Protein AF-A0A6H5I327-F1 (afdb_monomer_lite)

Sequence (518 aa):
MHLKSCVAQSTLKDEQKAKLREFKEGCIKESGVDAAVVDGIVKGGPITRGDKIDCFSACMLKKIGIMKPDGAIDVEAARGKVKTTNADPDKANKVIDACKDLVRRGNRRSCWSRRHLRQREPRETSGESARQRLLERSRNPQLPIICRRRELPTYAPPGMCTEPVSFPSIVTGHDSGPVEVARHPPPYHYCCSQCGGGQCRCMDGHLGFGRDVERELRGGKLINAELEVRHRQLRAAAEASLEASSKLVREKTRDLMRKIGCLKSKLEQLLLESRELENSRRQLQAAEQAVMAPQLIAQNCIRLRSSGRQGADLRNDEVDELLADEVHNCEDRLTTLGKCLDQIDYELLQTKTMQYDLEQFLQRLEWPIKVDKSDAAILRVGQAADLRGKFACLVSQADEMLKRSQDWRRKARRTMESASKSILTKWCATSKALEANVEEIRRAKAKIKCSVCKDADDAELIKRGEAQLESLRVTKTNLDAELVAKCNSLFVDEHKCMTMRKTYPISILWKCLHETIL

InterPro domains:
  IPR000435 Tektins [PTHR19960] (224-372)
  IPR006170 Pheromone/general odorant binding protein [PF01395] (11-101)
  IPR006170 Pheromone/general odorant binding protein [SM00708] (23-116)
  IPR036728 Pheromone/general odorant binding protein superfamily [G3DSA:1.10.238.20] (7-113)
  IPR036728 Pheromone/general odorant binding protein superfamily [SSF47565] (14-101)
  IPR048256 Tektin-like [PF03148] (232-372)

Foldseek 3Di:
DPPQPDQPDKPADVVVVVLLVVLLVVLCVQLVDDPVLVVCVNVPHDDDDDLSVVSSVQSSCVSLVQADPQGAGDLVSQLVVCVNIPDDSVVSNVVSVVCNPVSPDDPPPRRPVVVVVVPDDDDDDDDPPPVPPPPPDDDDDDDDDDDDDDDDDDDDDPDDDPPPPDDQPPPDPDDDDPVVCVVDDDPPPPPPPVDPDDDDPVVVVVVVVVVVVVVVVVVVVVVVVVVVVVVVVVVVVVVVVVVVLVVVLVVLLVVLVVLLVLLVVLLVLLVVLLVLLVLLLVLLVLLLVLLVLLLVLLVVLLVLQCPLFDDPSNDCDPLNVLSVVLNVLSVVLNVVSVVLNVVSVVLSVVSVVLSVVSVVLSCQSVCCVPPVVDSVSSCVQSVPPCNVVVSVVSSVVSVVSSVVSVVSSVVSLVSLVVSLVSNVVSLVVSLVVLVVVLVVLVVVLVVLVVVLVVLVVVVVPDPDDPPVVVVSVVVNVVSVVVNVSSVSSNCSSPVPSNVSSVPDPSCSSVCSSPVSPD

Organism: NCBI:txid86971

Secondary structure (DSSP, 8-state):
-TTTTSSSS----HHHHHHHHHHHHHHHHHH---HHHHHHHHTT------HHHHHHHHHHHHHTTSB-TTS-B-HHHHHHHHTTTTS-HHHHHHHHHHHTTTTSSS-SSSSSHHHHTTTS-------TTSSSSSSSS--PPPPPP-----PPPPP--TT----------SS------HHHHTTSPPP-----TT--SS--HHHHHHHHHHHHHHHHHHHHHHHHHHHHHHHHHHHHHHHHHHHHHHHHHHHHHHHHHHHHHHHHHHHHHHHHHHHHHHHHHHHHHHHHHHHHHHHHHHHHHHHHHHHH--GGGGS--HHHHHHHHHHHHHHHHHHHHHHHHHHHHHHHHHHHHHHHHHHHHHHHHHHIIIII--HHHHHHHHT-TTHHHHHHHHHHHHHHHHHHHHHHHHHHHHHHHHHHHHHHHHHHHHHHHHHHHHHHHHHHHHHHHHHHHHHHHGGGS-SS-HHHHHHHHHHHHHHHHHHHHHHHHHIIIIIIIIHHHHHS-THHHHHHHHGGG-

Structure (mmCIF, N/CA/C/O backbone):
data_AF-A0A6H5I327-F1
#
_entry.id   AF-A0A6H5I327-F1
#
loop_
_atom_site.group_PDB
_atom_site.id
_atom_site.type_symbol
_atom_site.label_atom_id
_atom_site.label_alt_id
_atom_site.label_comp_id
_atom_site.label_asym_id
_atom_site.label_entity_id
_atom_site.label_seq_id
_atom_site.pdbx_PDB_ins_code
_atom_site.Cartn_x
_atom_site.Cartn_y
_atom_site.Cartn_z
_atom_site.occupancy
_atom_site.B_iso_or_equiv
_atom_site.auth_seq_id
_atom_site.auth_comp_id
_atom_site.auth_asym_id
_atom_site.auth_atom_id
_atom_site.pdbx_PDB_model_num
ATOM 1 N N . MET A 1 1 ? -5.683 -3.408 -20.094 1.00 22.70 1 MET A N 1
ATOM 2 C CA . MET A 1 1 ? -6.046 -4.445 -19.101 1.00 22.70 1 MET A CA 1
ATOM 3 C C . MET A 1 1 ? -7.374 -4.176 -18.355 1.00 22.70 1 MET A C 1
ATOM 5 O O . MET A 1 1 ? -7.648 -4.873 -17.390 1.00 22.70 1 MET A O 1
ATOM 9 N N . HIS A 1 2 ? -8.270 -3.283 -18.814 1.00 23.27 2 HIS A N 1
ATOM 10 C CA . HIS A 1 2 ? -9.474 -2.883 -18.046 1.00 23.27 2 HIS A CA 1
ATOM 11 C C . HIS A 1 2 ? -10.809 -3.567 -18.418 1.00 23.27 2 HIS A C 1
ATOM 13 O O . HIS A 1 2 ? -11.862 -3.099 -18.014 1.00 23.27 2 HIS A O 1
ATOM 19 N N . LEU A 1 3 ? -10.803 -4.701 -19.128 1.00 22.59 3 LEU A N 1
ATOM 20 C CA . LEU A 1 3 ? -12.032 -5.460 -19.449 1.00 22.59 3 LEU A CA 1
ATOM 21 C C . LEU A 1 3 ? -12.258 -6.693 -18.549 1.00 22.59 3 LEU A C 1
ATOM 23 O O . LEU A 1 3 ? -13.122 -7.516 -18.832 1.00 22.59 3 LEU A O 1
ATOM 27 N N . LYS A 1 4 ? -11.499 -6.833 -17.453 1.00 25.05 4 LYS A N 1
ATOM 28 C CA . LYS A 1 4 ? -11.563 -8.011 -16.567 1.00 25.05 4 LYS A CA 1
ATOM 29 C C . LYS A 1 4 ? -12.731 -8.026 -15.565 1.00 25.05 4 LYS A C 1
ATOM 31 O O . LYS A 1 4 ? -12.876 -9.031 -14.885 1.00 25.05 4 LYS A O 1
ATOM 36 N N . SER A 1 5 ? -13.579 -6.992 -15.466 1.00 24.41 5 SER A N 1
ATOM 37 C CA . SER A 1 5 ? -14.608 -6.940 -14.402 1.00 24.41 5 SER A CA 1
ATOM 38 C C . SER A 1 5 ? -16.065 -7.179 -14.828 1.00 24.41 5 SER A C 1
ATOM 40 O O . SER A 1 5 ? -16.937 -7.099 -13.971 1.00 24.41 5 SER A O 1
ATOM 42 N N . CYS A 1 6 ? -16.374 -7.462 -16.101 1.00 25.23 6 CYS A N 1
ATOM 43 C CA . CYS A 1 6 ? -17.781 -7.565 -16.546 1.00 25.23 6 CYS A CA 1
ATOM 44 C C . CYS A 1 6 ? -18.256 -8.968 -16.967 1.00 25.23 6 CYS A C 1
ATOM 46 O O . CYS A 1 6 ? -19.448 -9.145 -17.200 1.00 25.23 6 CYS A O 1
ATOM 48 N N . VAL A 1 7 ? -17.383 -9.976 -17.070 1.00 26.91 7 VAL A N 1
ATOM 49 C CA . VAL A 1 7 ? -17.758 -11.252 -17.728 1.00 26.91 7 VAL A CA 1
ATOM 50 C C . VAL A 1 7 ? -18.197 -12.356 -16.754 1.00 26.91 7 VAL A C 1
ATOM 52 O O . VAL A 1 7 ? -18.760 -13.354 -17.186 1.00 26.91 7 VAL A O 1
ATOM 55 N N . ALA A 1 8 ? -18.046 -12.189 -15.438 1.00 27.61 8 ALA A N 1
ATOM 56 C CA . ALA A 1 8 ? -18.337 -13.288 -14.512 1.00 27.61 8 ALA A CA 1
ATOM 57 C C . ALA A 1 8 ? -19.813 -13.438 -14.076 1.00 27.61 8 ALA A C 1
ATOM 59 O O . ALA A 1 8 ? -20.136 -14.479 -13.516 1.00 27.61 8 ALA A O 1
ATOM 60 N N . GLN A 1 9 ? -20.723 -12.474 -14.308 1.00 31.34 9 GLN A N 1
ATOM 61 C CA . GLN A 1 9 ? -22.095 -12.553 -13.750 1.00 31.34 9 GLN A CA 1
ATOM 62 C C . GLN A 1 9 ? -23.217 -11.892 -14.590 1.00 31.34 9 GLN A C 1
ATOM 64 O O . GLN A 1 9 ? -24.169 -11.357 -14.030 1.00 31.34 9 GLN A O 1
ATOM 69 N N . SER A 1 10 ? -23.179 -11.928 -15.930 1.00 40.88 10 SER A N 1
ATOM 70 C CA . SER A 1 10 ? -24.360 -11.526 -16.729 1.00 40.88 10 SER A CA 1
ATOM 71 C C . SER A 1 10 ? -25.163 -12.746 -17.196 1.00 40.88 10 SER A C 1
ATOM 73 O O . SER A 1 10 ? -24.882 -13.368 -18.218 1.00 40.88 10 SER A O 1
ATOM 75 N N . THR A 1 11 ? -26.196 -13.114 -16.439 1.00 38.59 11 THR A N 1
ATOM 76 C CA . THR A 1 11 ? -27.190 -14.115 -16.856 1.00 38.59 11 THR A CA 1
ATOM 77 C C . THR A 1 11 ? -28.089 -13.532 -17.953 1.00 38.59 11 THR A C 1
ATOM 79 O O . THR A 1 11 ? -29.117 -12.923 -17.671 1.00 38.59 11 THR A O 1
ATOM 82 N N . LEU A 1 12 ? -27.679 -13.685 -19.216 1.00 56.41 12 LEU A N 1
ATOM 83 C CA . LEU A 1 12 ? -28.509 -13.414 -20.401 1.00 56.41 12 LEU A CA 1
ATOM 84 C C . LEU A 1 12 ? -29.669 -14.428 -20.489 1.00 56.41 12 LEU A C 1
ATOM 86 O O . LEU A 1 12 ? -29.460 -15.610 -20.199 1.00 56.41 12 LEU A O 1
ATOM 90 N N . LYS A 1 13 ? -30.861 -13.998 -20.934 1.00 62.34 13 LYS A N 1
ATOM 91 C CA . LYS A 1 13 ? -32.006 -14.896 -21.208 1.00 62.34 13 LYS A CA 1
ATOM 92 C C . LYS A 1 13 ? -31.677 -15.853 -22.365 1.00 62.34 13 LYS A C 1
ATOM 94 O O . LYS A 1 13 ? -30.958 -15.473 -23.292 1.00 62.34 13 LYS A O 1
ATOM 99 N N . ASP A 1 14 ? -32.202 -17.078 -22.351 1.00 64.38 14 ASP A N 1
ATOM 100 C CA . ASP A 1 14 ? -31.800 -18.124 -23.311 1.00 64.38 14 ASP A CA 1
ATOM 101 C C . ASP A 1 14 ? -32.142 -17.792 -24.776 1.00 64.38 14 ASP A C 1
ATOM 103 O O . ASP A 1 14 ? -31.346 -18.077 -25.673 1.00 64.38 14 ASP A O 1
ATOM 107 N N . GLU A 1 15 ? -33.222 -17.043 -25.021 1.00 69.06 15 GLU A N 1
ATOM 108 C CA . GLU A 1 15 ? -33.558 -16.499 -26.349 1.00 69.06 15 GLU A CA 1
ATOM 109 C C . GLU A 1 15 ? -32.507 -15.508 -26.883 1.00 69.06 15 GLU A C 1
ATOM 111 O O . GLU A 1 15 ? -32.224 -15.459 -28.082 1.00 69.06 15 GLU A O 1
ATOM 116 N N . GLN A 1 16 ? -31.879 -14.720 -26.001 1.00 64.44 16 GLN A N 1
ATOM 117 C CA . GLN A 1 16 ? -30.819 -13.782 -26.386 1.00 64.44 16 GLN A CA 1
ATOM 118 C C . GLN A 1 16 ? -29.508 -14.522 -26.680 1.00 64.44 16 GLN A C 1
ATOM 120 O O . GLN A 1 16 ? -28.759 -14.119 -27.572 1.00 64.44 16 GLN A O 1
ATOM 125 N N . LYS A 1 17 ? -29.247 -15.638 -25.984 1.00 66.06 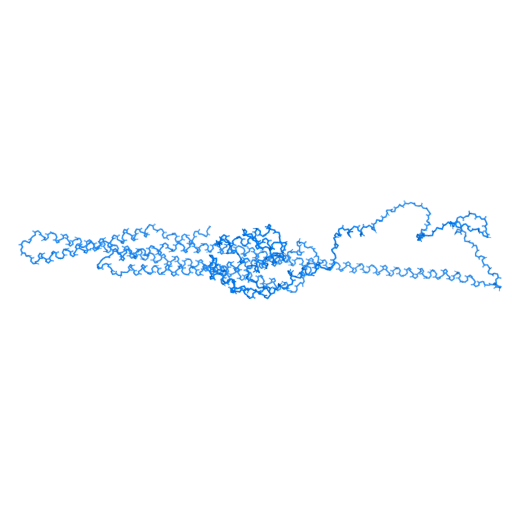17 LYS A N 1
ATOM 126 C CA . LYS A 1 17 ? -28.091 -16.502 -26.265 1.00 66.06 17 LYS A CA 1
ATOM 127 C C . LYS A 1 17 ? -28.207 -17.176 -27.632 1.00 66.06 17 LYS A C 1
ATOM 129 O O . LYS A 1 17 ? -27.187 -17.303 -28.302 1.00 66.06 17 LYS A O 1
ATOM 134 N N . ALA A 1 18 ? -29.407 -17.578 -28.058 1.00 73.69 18 ALA A N 1
ATOM 135 C CA . ALA A 1 18 ? -29.626 -18.167 -29.382 1.00 73.69 18 ALA A CA 1
ATOM 136 C C . ALA A 1 18 ? -29.300 -17.168 -30.510 1.00 73.69 18 ALA A C 1
ATOM 138 O O . ALA A 1 18 ? -28.460 -17.453 -31.362 1.00 73.69 18 ALA A O 1
ATOM 139 N N . LYS A 1 19 ? -29.835 -15.941 -30.434 1.00 72.50 19 LYS A N 1
ATOM 140 C CA . LYS A 1 19 ? -29.562 -14.872 -31.419 1.00 72.50 19 LYS A CA 1
ATOM 141 C C . LYS A 1 19 ? -28.083 -14.466 -31.470 1.00 72.50 19 LYS A C 1
ATOM 143 O O . LYS A 1 19 ? -27.537 -14.194 -32.536 1.00 72.50 19 LYS A O 1
ATOM 148 N N . LEU A 1 20 ? -27.396 -14.462 -30.325 1.00 71.94 20 LEU A N 1
ATOM 149 C CA . LEU A 1 20 ? -25.957 -14.180 -30.272 1.00 71.94 20 LEU A CA 1
ATOM 150 C C . LEU A 1 20 ? -25.102 -15.288 -30.907 1.00 71.94 20 LEU A C 1
ATOM 152 O O . LEU A 1 20 ? -24.039 -14.975 -31.445 1.00 71.94 20 LEU A O 1
ATOM 156 N N . ARG A 1 21 ? -25.545 -16.556 -30.885 1.00 75.38 21 ARG A N 1
ATOM 157 C CA . ARG A 1 21 ? -24.857 -17.659 -31.585 1.00 75.38 21 ARG A CA 1
ATOM 158 C C . ARG A 1 21 ? -24.968 -17.508 -33.102 1.00 75.38 21 ARG A C 1
ATOM 160 O O . ARG A 1 21 ? -23.946 -17.587 -33.776 1.00 75.38 21 ARG A O 1
ATOM 167 N N . GLU A 1 22 ? -26.148 -17.169 -33.619 1.00 81.12 22 GLU A N 1
ATOM 168 C CA . GLU A 1 22 ? -26.346 -16.903 -35.053 1.00 81.12 22 GLU A CA 1
ATOM 169 C C . GLU A 1 22 ? -25.485 -15.728 -35.545 1.00 81.12 22 GLU A C 1
ATOM 171 O O . GLU A 1 22 ? -24.791 -15.821 -36.563 1.00 81.12 22 GLU A O 1
ATOM 176 N N . PHE A 1 23 ? -25.455 -14.621 -34.791 1.00 79.56 23 PHE A N 1
ATOM 177 C CA . PHE A 1 23 ? -24.607 -13.475 -35.131 1.00 79.56 23 PHE A CA 1
ATOM 178 C C . PHE A 1 23 ? -23.118 -13.812 -35.074 1.00 79.56 23 PHE A C 1
ATOM 180 O O . PHE A 1 23 ? -22.367 -13.388 -35.958 1.00 79.56 23 PHE A O 1
ATOM 187 N N . LYS A 1 24 ? -22.699 -14.612 -34.088 1.00 77.56 24 LYS A N 1
ATOM 188 C CA . LYS A 1 24 ? -21.321 -15.090 -33.954 1.00 77.56 24 LYS A CA 1
ATOM 189 C C . LYS A 1 24 ? -20.902 -15.922 -35.164 1.00 77.56 24 LYS A C 1
ATOM 191 O O . LYS A 1 24 ? -19.861 -15.634 -35.748 1.00 77.56 24 LYS A O 1
ATOM 196 N N . GLU A 1 25 ? -21.703 -16.900 -35.578 1.00 80.62 25 GLU A N 1
ATOM 197 C CA . GLU A 1 25 ? -21.394 -17.744 -36.740 1.00 80.62 25 GLU A CA 1
ATOM 198 C C . GLU A 1 25 ? -21.324 -16.933 -38.039 1.00 80.62 25 GLU A C 1
ATOM 200 O O . GLU A 1 25 ? -20.396 -17.104 -38.834 1.00 80.62 25 GLU A O 1
ATOM 205 N N . GLY A 1 26 ? -22.247 -15.985 -38.229 1.00 80.25 26 GLY A N 1
ATOM 206 C CA . GLY A 1 26 ? -22.204 -15.065 -39.365 1.00 80.25 26 GLY A CA 1
ATOM 207 C C . GLY A 1 26 ? -20.948 -14.186 -39.365 1.00 80.25 26 GLY A C 1
ATOM 208 O O . GLY A 1 26 ? -20.304 -14.023 -40.398 1.00 80.25 26 GLY A O 1
ATOM 209 N N . CYS A 1 27 ? -20.555 -13.651 -38.207 1.00 80.62 27 CYS A N 1
ATOM 210 C CA . CYS A 1 27 ? -19.370 -12.799 -38.101 1.00 80.62 27 CYS A CA 1
ATOM 211 C C . CYS A 1 27 ? -18.050 -13.575 -38.203 1.00 80.62 27 CYS A C 1
ATOM 213 O O . CYS A 1 27 ? -17.071 -13.020 -38.702 1.00 80.62 27 CYS A O 1
ATOM 215 N N . ILE A 1 28 ? -17.997 -14.850 -37.801 1.00 79.31 28 ILE A N 1
ATOM 216 C CA . ILE A 1 28 ? -16.831 -15.719 -38.041 1.00 79.31 28 ILE A CA 1
ATOM 217 C C . ILE A 1 28 ? -16.639 -15.921 -39.549 1.00 79.31 28 ILE A C 1
ATOM 219 O O . ILE A 1 28 ? -15.529 -15.743 -40.054 1.00 79.31 28 ILE A O 1
ATOM 223 N N . LYS A 1 29 ? -17.728 -16.187 -40.285 1.00 80.06 29 LYS A N 1
ATOM 224 C CA . LYS A 1 29 ? -17.697 -16.320 -41.751 1.00 80.06 29 LYS A CA 1
ATOM 225 C C . LYS A 1 29 ? -17.266 -15.024 -42.452 1.00 80.06 29 LYS A C 1
ATOM 227 O O . LYS A 1 29 ? -16.522 -15.082 -43.425 1.00 80.06 29 LYS A O 1
ATOM 232 N N . GLU A 1 30 ? -17.697 -13.863 -41.958 1.00 75.31 30 GLU A N 1
ATOM 233 C CA . GLU A 1 30 ? -17.370 -12.555 -42.552 1.00 75.31 30 GLU A CA 1
ATOM 234 C C . GLU A 1 30 ? -15.944 -12.068 -42.239 1.00 75.31 30 GLU A C 1
ATOM 236 O O . GLU A 1 30 ? -15.298 -11.461 -43.093 1.00 75.31 30 GLU A O 1
ATOM 241 N N . SER A 1 31 ? -15.439 -12.324 -41.030 1.00 75.75 31 SER A N 1
ATOM 242 C CA . SER A 1 31 ? -14.132 -11.823 -40.570 1.00 75.75 31 SER A CA 1
ATOM 243 C C . SER A 1 31 ? -12.967 -12.785 -40.826 1.00 75.75 31 SER A C 1
ATOM 245 O O . SER A 1 31 ? -11.811 -12.354 -40.841 1.00 75.75 31 SER A O 1
ATOM 247 N N . GLY A 1 32 ? -13.239 -14.081 -41.022 1.00 75.06 32 GLY A N 1
ATOM 248 C CA . GLY A 1 32 ? -12.204 -15.101 -41.218 1.00 75.06 32 GLY A CA 1
ATOM 249 C C . GLY A 1 32 ? -11.308 -15.311 -39.990 1.00 75.06 32 GLY A C 1
ATOM 250 O O . GLY A 1 32 ? -10.131 -15.659 -40.140 1.00 75.06 32 GLY A O 1
ATOM 251 N N . VAL A 1 33 ? -11.831 -15.033 -38.790 1.00 77.25 33 VAL A N 1
ATOM 252 C CA . VAL A 1 33 ? -11.182 -15.335 -37.504 1.00 77.25 33 VAL A CA 1
ATOM 253 C C . VAL A 1 33 ? -11.338 -16.820 -37.192 1.00 77.25 33 VAL A C 1
ATOM 255 O O . VAL A 1 33 ? -12.388 -17.403 -37.445 1.00 77.25 33 VAL A O 1
ATOM 258 N N . ASP A 1 34 ? -10.298 -17.418 -36.616 1.00 76.62 34 ASP A N 1
ATOM 259 C CA . ASP A 1 34 ? -10.348 -18.789 -36.115 1.00 76.62 34 ASP A CA 1
ATOM 260 C C . ASP A 1 34 ? -11.362 -18.910 -34.960 1.00 76.62 34 ASP A C 1
ATOM 262 O O . ASP A 1 34 ? -11.290 -18.178 -33.966 1.00 76.62 34 ASP A O 1
ATOM 266 N N . ALA A 1 35 ? -12.306 -19.845 -35.091 1.00 75.62 35 ALA A N 1
ATOM 267 C CA . ALA A 1 35 ? -13.350 -20.096 -34.105 1.00 75.62 35 ALA A CA 1
ATOM 268 C C . ALA A 1 35 ? -12.774 -20.432 -32.716 1.00 75.62 35 ALA A C 1
ATOM 270 O O . ALA A 1 35 ? -13.335 -19.994 -31.710 1.00 75.62 35 ALA A O 1
ATOM 271 N N . ALA A 1 36 ? -11.615 -21.101 -32.653 1.00 75.44 36 ALA A N 1
ATOM 272 C CA . ALA A 1 36 ? -10.958 -21.453 -31.394 1.00 75.44 36 ALA A CA 1
ATOM 273 C C . ALA A 1 36 ? -10.509 -20.214 -30.597 1.00 75.44 36 ALA A C 1
ATOM 275 O O . ALA A 1 36 ? -10.597 -20.185 -29.367 1.00 75.44 36 ALA A O 1
ATOM 276 N N . VAL A 1 37 ? -10.086 -19.152 -31.292 1.00 74.19 37 VAL A N 1
ATOM 277 C CA . VAL A 1 37 ? -9.670 -17.889 -30.664 1.00 74.19 37 VAL A CA 1
ATOM 278 C C . VAL A 1 37 ? -10.881 -17.135 -30.116 1.00 74.19 37 VAL A C 1
ATOM 280 O O . VAL A 1 37 ? -10.831 -16.599 -29.008 1.00 74.19 37 VAL A O 1
ATOM 283 N N . VAL A 1 38 ? -11.998 -17.139 -30.848 1.00 71.81 38 VAL A N 1
ATOM 284 C CA . VAL A 1 38 ? -13.253 -16.520 -30.390 1.00 71.81 38 VAL A CA 1
ATOM 285 C C . VAL A 1 38 ? -13.814 -17.262 -29.173 1.00 71.81 38 VAL A C 1
ATOM 287 O O . VAL A 1 38 ? -14.244 -16.622 -28.214 1.00 71.81 38 VAL A O 1
ATOM 290 N N . ASP A 1 39 ? -13.771 -18.594 -29.168 1.00 74.81 39 ASP A N 1
ATOM 291 C CA . ASP A 1 39 ? -14.212 -19.411 -28.031 1.00 74.81 39 ASP A CA 1
ATOM 292 C C . ASP A 1 39 ? -13.348 -19.205 -26.787 1.00 74.81 39 ASP A C 1
ATOM 294 O O . ASP A 1 39 ? -13.878 -19.128 -25.676 1.00 74.81 39 ASP A O 1
ATOM 298 N N . GLY A 1 40 ? -12.034 -19.041 -26.970 1.00 73.88 40 GLY A N 1
ATOM 299 C CA . GLY A 1 40 ? -11.118 -18.660 -25.898 1.00 73.88 40 GLY A CA 1
ATOM 300 C C . GLY A 1 40 ? -11.489 -17.317 -25.265 1.00 73.88 40 GLY A C 1
ATOM 301 O O . GLY A 1 40 ? -11.503 -17.202 -24.042 1.00 73.88 40 GLY A O 1
ATOM 302 N N . ILE A 1 41 ? -11.871 -16.321 -26.072 1.00 70.19 41 ILE A N 1
ATOM 303 C CA . ILE A 1 41 ? -12.289 -14.994 -25.586 1.00 70.19 41 ILE A CA 1
ATOM 304 C C . ILE A 1 41 ? -13.631 -15.068 -24.842 1.00 70.19 41 ILE A C 1
ATOM 306 O O . ILE A 1 41 ? -13.769 -14.478 -23.771 1.00 70.19 41 ILE A O 1
ATOM 310 N N . VAL A 1 42 ? -14.607 -15.824 -25.359 1.00 68.25 42 VAL A N 1
ATOM 311 C CA . VAL A 1 42 ? -15.920 -16.005 -24.706 1.00 68.25 42 VAL A CA 1
ATOM 312 C C . VAL A 1 42 ? -15.781 -16.679 -23.336 1.00 68.25 42 VAL A C 1
ATOM 314 O O . VAL A 1 42 ? -16.521 -16.346 -22.415 1.00 68.25 42 VAL A O 1
ATOM 317 N N . LYS A 1 43 ? -14.803 -17.578 -23.175 1.00 70.12 43 LYS A N 1
ATOM 318 C CA . LYS A 1 43 ? -14.487 -18.251 -21.903 1.00 70.12 43 LYS A CA 1
ATOM 319 C C . LYS A 1 43 ? -13.599 -17.422 -20.958 1.00 70.12 43 LYS A C 1
ATOM 321 O O . LYS A 1 43 ? -13.193 -17.929 -19.917 1.00 70.12 43 LYS A O 1
ATOM 326 N N . GLY A 1 44 ? -13.306 -16.160 -21.288 1.00 56.41 44 GLY A N 1
ATOM 327 C CA . GLY A 1 44 ? -12.530 -15.251 -20.433 1.00 56.41 44 GLY A CA 1
ATOM 328 C C . GLY A 1 44 ? -11.013 -15.272 -20.659 1.00 56.41 44 GLY A C 1
ATOM 329 O O . GLY A 1 44 ? -10.258 -14.816 -19.800 1.00 56.41 44 GLY A O 1
ATOM 330 N N . GLY A 1 45 ? -10.552 -15.789 -21.799 1.00 63.59 45 GLY A N 1
ATOM 331 C CA . GLY A 1 45 ? -9.145 -15.790 -22.199 1.00 63.59 45 GLY A CA 1
ATOM 332 C C . GLY A 1 45 ? -8.590 -14.404 -22.578 1.00 63.59 45 GLY A C 1
ATOM 333 O O . GLY A 1 45 ? -9.335 -13.430 -22.723 1.00 63.59 45 GLY A O 1
ATOM 334 N N . PRO A 1 46 ? -7.259 -14.282 -22.738 1.00 57.66 46 PRO A N 1
ATOM 335 C CA . PRO A 1 46 ? -6.604 -13.021 -23.081 1.00 57.66 46 PRO A CA 1
ATOM 336 C C . PRO A 1 46 ? -6.982 -12.543 -24.494 1.00 57.66 46 PRO A C 1
ATOM 338 O O . PRO A 1 46 ? -6.861 -13.283 -25.466 1.00 57.66 46 PRO A O 1
ATOM 341 N N . ILE A 1 47 ? -7.398 -11.277 -24.616 1.00 62.78 47 ILE A N 1
ATOM 342 C CA . ILE A 1 47 ? -7.698 -10.642 -25.909 1.00 62.78 47 ILE A CA 1
ATOM 343 C C . ILE A 1 47 ? -6.388 -10.157 -26.537 1.00 62.78 47 ILE A C 1
ATOM 345 O O . ILE A 1 47 ? -5.830 -9.138 -26.121 1.00 62.78 47 ILE A O 1
ATOM 349 N N . THR A 1 48 ? -5.907 -10.864 -27.554 1.00 64.56 48 THR A N 1
ATOM 350 C CA . THR A 1 48 ? -4.839 -10.389 -28.439 1.00 64.56 48 THR A CA 1
ATOM 351 C C . THR A 1 48 ? -5.445 -9.500 -29.525 1.00 64.56 48 THR A C 1
ATOM 353 O O . THR A 1 48 ? -6.367 -9.899 -30.233 1.00 64.56 48 THR A O 1
ATOM 356 N N . ARG A 1 49 ? -4.971 -8.253 -29.643 1.00 56.50 49 ARG A N 1
ATOM 357 C CA . ARG A 1 49 ? -5.438 -7.336 -30.694 1.00 56.50 49 ARG A CA 1
ATOM 358 C C . ARG A 1 49 ? -4.824 -7.733 -32.032 1.00 56.50 49 ARG A C 1
ATOM 360 O O . ARG A 1 49 ? -3.611 -7.897 -32.125 1.00 56.50 49 ARG A O 1
ATOM 367 N N . GLY A 1 50 ? -5.659 -7.861 -33.052 1.00 68.88 50 GLY A N 1
ATOM 368 C CA . GLY A 1 50 ? -5.238 -8.158 -34.413 1.00 68.88 50 GLY A CA 1
ATOM 369 C C . GLY A 1 50 ? -6.363 -7.863 -35.395 1.00 68.88 50 GLY A C 1
ATOM 370 O O . GLY A 1 50 ? -7.536 -8.016 -35.053 1.00 68.88 50 GLY A O 1
ATOM 371 N N . ASP A 1 51 ? -6.003 -7.495 -36.625 1.00 72.06 51 ASP A N 1
ATOM 372 C CA . ASP A 1 51 ? -6.927 -6.969 -37.642 1.00 72.06 51 ASP A CA 1
ATOM 373 C C . ASP A 1 51 ? -8.191 -7.822 -37.840 1.00 72.06 51 ASP A C 1
ATOM 375 O O . ASP A 1 51 ? -9.285 -7.301 -38.054 1.00 72.06 51 ASP A O 1
ATOM 379 N N . LYS A 1 52 ? -8.062 -9.151 -37.741 1.00 75.00 52 LYS A N 1
ATOM 380 C CA . LYS A 1 52 ? -9.186 -10.081 -37.906 1.00 75.00 52 LYS A CA 1
ATOM 381 C C . LYS A 1 52 ? -10.160 -10.035 -36.718 1.00 75.00 52 LYS A C 1
ATOM 383 O O . LYS A 1 52 ? -11.370 -10.024 -36.925 1.00 75.00 52 LYS A O 1
ATOM 388 N N . ILE A 1 53 ? -9.652 -9.965 -35.485 1.00 76.75 53 ILE A N 1
ATOM 389 C CA . ILE A 1 53 ? -10.467 -9.879 -34.257 1.00 76.75 53 ILE A CA 1
ATOM 390 C C . ILE A 1 53 ? -11.141 -8.503 -34.159 1.00 76.75 53 ILE A C 1
ATOM 392 O O . ILE A 1 53 ? -12.300 -8.400 -33.749 1.00 76.75 53 ILE A O 1
ATOM 396 N N . ASP A 1 54 ? -10.466 -7.450 -34.619 1.00 73.62 54 ASP A N 1
ATOM 397 C CA . ASP A 1 54 ? -11.037 -6.103 -34.699 1.00 73.62 54 ASP A CA 1
ATOM 398 C C . ASP A 1 54 ? -12.170 -6.042 -35.744 1.00 73.62 54 ASP A C 1
ATOM 400 O O . ASP A 1 54 ? -13.233 -5.472 -35.492 1.00 73.62 54 ASP A O 1
ATOM 404 N N . CYS A 1 55 ? -12.014 -6.731 -36.878 1.00 77.19 55 CYS A N 1
ATOM 405 C CA . CYS A 1 55 ? -13.088 -6.944 -37.852 1.00 77.19 55 CYS A CA 1
ATOM 406 C C . CYS A 1 55 ? -14.266 -7.765 -37.285 1.00 77.19 55 CYS A C 1
ATOM 408 O O . CYS A 1 55 ? -15.427 -7.433 -37.538 1.00 77.19 55 CYS A O 1
ATOM 410 N N . PHE A 1 56 ? -13.996 -8.811 -36.497 1.00 81.12 56 PHE A N 1
ATOM 411 C CA . PHE A 1 56 ? -15.032 -9.624 -35.849 1.00 81.12 56 PHE A CA 1
ATOM 412 C C . PHE A 1 56 ? -15.839 -8.823 -34.817 1.00 81.12 56 PHE A C 1
ATOM 414 O O . PHE A 1 56 ? -17.071 -8.853 -34.831 1.00 81.12 56 PHE A O 1
ATOM 421 N N . SER A 1 57 ? -15.162 -8.057 -33.958 1.00 73.81 57 SER A N 1
ATOM 422 C CA . SER A 1 57 ? -15.817 -7.205 -32.957 1.00 73.81 57 SER A CA 1
ATOM 423 C C . SER A 1 57 ? -16.645 -6.089 -33.603 1.00 73.81 57 SER A C 1
ATOM 425 O O . SER A 1 57 ? -17.777 -5.848 -33.182 1.00 73.81 57 SER A O 1
ATOM 427 N N . ALA A 1 58 ? -16.159 -5.486 -34.693 1.00 74.56 58 ALA A N 1
ATOM 428 C CA . ALA A 1 58 ? -16.925 -4.526 -35.483 1.00 74.56 58 ALA A CA 1
ATOM 429 C C . ALA A 1 58 ? -18.189 -5.143 -36.114 1.00 74.56 58 ALA A C 1
ATOM 431 O O . ALA A 1 58 ? -19.251 -4.519 -36.090 1.00 74.56 58 ALA A O 1
ATOM 432 N N . CYS A 1 59 ? -18.100 -6.366 -36.652 1.00 80.44 59 CYS A N 1
ATOM 433 C CA . CYS A 1 59 ? -19.253 -7.094 -37.194 1.00 80.44 59 CYS A CA 1
ATOM 434 C C . CYS A 1 59 ? -20.308 -7.372 -36.113 1.00 80.44 59 CYS A C 1
ATOM 436 O O . CYS A 1 59 ? -21.491 -7.080 -36.306 1.00 80.44 59 CYS A O 1
ATOM 438 N N . MET A 1 60 ? -19.877 -7.861 -34.947 1.00 78.12 60 MET A N 1
ATOM 439 C CA . MET A 1 60 ? -20.774 -8.159 -33.829 1.00 78.12 60 MET A CA 1
ATOM 440 C C . MET A 1 60 ? -21.476 -6.901 -33.313 1.00 78.12 60 MET A C 1
ATOM 442 O O . MET A 1 60 ? -22.691 -6.907 -33.141 1.00 78.12 60 MET A O 1
ATOM 446 N N . LEU A 1 61 ? -20.754 -5.792 -33.135 1.00 74.69 61 LEU A N 1
ATOM 447 C CA . LEU A 1 61 ? -21.341 -4.537 -32.650 1.00 74.69 61 LEU A CA 1
ATOM 448 C C . LEU A 1 61 ? -22.341 -3.918 -33.639 1.00 74.69 61 LEU A C 1
ATOM 450 O O . LEU A 1 61 ? -23.313 -3.297 -33.203 1.00 74.69 61 LEU A O 1
ATOM 454 N N . LYS A 1 62 ? -22.150 -4.127 -34.950 1.00 77.75 62 LYS A N 1
ATOM 455 C CA . LYS A 1 62 ? -23.112 -3.722 -35.989 1.00 77.75 62 LYS A CA 1
ATOM 456 C C . LYS A 1 62 ? -24.372 -4.585 -35.974 1.00 77.75 62 LYS A C 1
ATOM 458 O O . LYS A 1 62 ? -25.467 -4.037 -35.963 1.00 77.75 62 LYS A O 1
ATOM 463 N N . LYS A 1 63 ? -24.243 -5.916 -35.905 1.00 77.81 63 LYS A N 1
ATOM 464 C CA . LYS A 1 63 ? -25.404 -6.830 -35.837 1.00 77.81 63 LYS A CA 1
ATOM 465 C C . LYS A 1 63 ? -26.189 -6.687 -34.535 1.00 77.81 63 LYS A C 1
ATOM 467 O O . LYS A 1 63 ? -27.409 -6.805 -34.529 1.00 77.81 63 LYS A O 1
ATOM 472 N N . ILE A 1 64 ? -25.499 -6.362 -33.443 1.00 73.56 64 ILE A N 1
ATOM 473 C CA . ILE A 1 64 ? -26.131 -6.036 -32.164 1.00 73.56 64 ILE A CA 1
ATOM 474 C C . ILE A 1 64 ? -26.723 -4.616 -32.198 1.00 73.56 64 ILE A C 1
ATOM 476 O O . ILE A 1 64 ? -27.526 -4.304 -31.335 1.00 73.56 64 ILE A O 1
ATOM 480 N N . GLY A 1 65 ? -26.419 -3.757 -33.176 1.00 71.31 65 GLY A N 1
ATOM 481 C CA . GLY A 1 65 ? -27.003 -2.412 -33.294 1.00 71.31 65 GLY A CA 1
ATOM 482 C C . GLY A 1 65 ? -26.455 -1.390 -32.292 1.00 71.31 65 GLY A C 1
ATOM 483 O O . GLY A 1 65 ? -27.115 -0.401 -32.008 1.00 71.31 65 GLY A O 1
ATOM 484 N N . ILE A 1 66 ? -25.271 -1.645 -31.723 1.00 72.12 66 ILE A N 1
ATOM 485 C CA . ILE A 1 66 ? -24.543 -0.701 -30.851 1.00 72.12 66 ILE A CA 1
ATOM 486 C C . ILE A 1 66 ? -23.654 0.228 -31.686 1.00 72.12 66 ILE A C 1
ATOM 488 O O . ILE A 1 66 ? -23.290 1.311 -31.243 1.00 72.12 66 ILE A O 1
ATOM 492 N N . MET A 1 67 ? -23.291 -0.184 -32.901 1.00 70.06 67 MET A N 1
ATOM 493 C CA . MET A 1 67 ? -22.458 0.603 -33.804 1.00 70.06 67 MET A CA 1
ATOM 494 C C . MET A 1 67 ? -23.183 0.854 -35.123 1.00 70.06 67 MET A C 1
ATOM 496 O O . MET A 1 67 ? -23.692 -0.078 -35.748 1.00 70.06 67 MET A O 1
ATOM 500 N N . LYS A 1 68 ? -23.192 2.114 -35.560 1.00 72.69 68 LYS A N 1
ATOM 501 C CA . LYS A 1 68 ? -23.757 2.545 -36.843 1.00 72.69 68 LYS A CA 1
ATOM 502 C C . LYS A 1 68 ? -22.841 2.129 -38.018 1.00 72.69 68 LYS A C 1
ATOM 504 O O . LYS A 1 68 ? -21.664 1.803 -37.799 1.00 72.69 68 LYS A O 1
ATOM 509 N N . PRO A 1 69 ? -23.326 2.072 -39.277 1.00 65.31 69 PRO A N 1
ATOM 510 C CA . PRO A 1 69 ? -22.521 1.634 -40.430 1.00 65.31 69 PRO A CA 1
ATOM 511 C C . PRO A 1 69 ? -21.228 2.445 -40.645 1.00 65.31 69 PRO A C 1
ATOM 513 O O . PRO A 1 69 ? -20.220 1.875 -41.070 1.00 65.31 69 PRO A O 1
ATOM 516 N N . ASP A 1 70 ? -21.250 3.719 -40.266 1.00 57.47 70 ASP A N 1
ATOM 517 C CA . ASP A 1 70 ? -20.193 4.738 -40.251 1.00 57.47 70 ASP A CA 1
ATOM 518 C C . ASP A 1 70 ? -19.152 4.570 -39.122 1.00 57.47 70 ASP A C 1
ATOM 520 O O . ASP A 1 70 ? -18.139 5.275 -39.102 1.00 57.47 70 ASP A O 1
ATOM 524 N N . GLY A 1 71 ? -19.339 3.591 -38.229 1.00 62.03 71 GLY A N 1
ATOM 525 C CA . GLY A 1 71 ? -18.376 3.231 -37.181 1.00 62.03 71 GLY A CA 1
ATOM 526 C C . GLY A 1 71 ? -18.483 4.061 -35.899 1.00 62.03 71 GLY A C 1
ATOM 527 O O . GLY A 1 71 ? -17.643 3.910 -35.015 1.00 62.03 71 GLY A O 1
ATOM 528 N N . ALA A 1 72 ? -19.502 4.916 -35.786 1.00 70.56 72 ALA A N 1
ATOM 529 C CA . ALA A 1 72 ? -19.844 5.610 -34.549 1.00 70.56 72 ALA A CA 1
ATOM 530 C C . ALA A 1 72 ? -20.643 4.692 -33.607 1.00 70.56 72 ALA A C 1
ATOM 532 O O . ALA A 1 72 ? -21.488 3.910 -34.053 1.00 70.56 72 ALA A O 1
ATOM 533 N N . ILE A 1 73 ? -20.377 4.794 -32.302 1.00 70.12 73 ILE A N 1
ATOM 534 C CA . ILE A 1 73 ? -21.113 4.066 -31.262 1.00 70.12 73 ILE A CA 1
ATOM 535 C C . ILE A 1 73 ? -22.423 4.807 -30.982 1.00 70.12 73 ILE A C 1
ATOM 537 O O . ILE A 1 73 ? -22.418 6.002 -30.693 1.00 70.12 73 ILE A O 1
ATOM 541 N N . ASP A 1 74 ? -23.540 4.094 -31.062 1.00 72.00 74 ASP A N 1
ATOM 542 C CA . ASP A 1 74 ? -24.857 4.593 -30.688 1.00 72.00 74 ASP A CA 1
ATOM 543 C C . ASP A 1 74 ? -25.049 4.441 -29.171 1.00 72.00 74 ASP A C 1
ATOM 545 O O . ASP A 1 74 ? -25.299 3.352 -28.644 1.00 72.00 74 ASP A O 1
ATOM 549 N N . VAL A 1 75 ? -24.845 5.551 -28.458 1.00 72.44 75 VAL A N 1
ATOM 550 C CA . VAL A 1 75 ? -24.857 5.615 -26.989 1.00 72.44 75 VAL A CA 1
ATOM 551 C C . VAL A 1 75 ? -26.243 5.288 -26.422 1.00 72.44 75 VAL A C 1
ATOM 553 O O . VAL A 1 75 ? -26.333 4.616 -25.394 1.00 72.44 75 VAL A O 1
ATOM 556 N N . GLU A 1 76 ? -27.315 5.687 -27.106 1.00 74.19 76 GLU A N 1
ATOM 557 C CA . GLU A 1 76 ? -28.696 5.408 -26.696 1.00 74.19 76 GLU A CA 1
ATOM 558 C C . GLU A 1 76 ? -29.016 3.914 -26.844 1.00 74.19 76 GLU A C 1
ATOM 560 O O . GLU A 1 76 ? -29.512 3.275 -25.911 1.00 74.19 76 GLU A O 1
ATOM 565 N N . ALA A 1 77 ? -28.628 3.308 -27.972 1.00 72.50 77 ALA A N 1
ATOM 566 C CA . ALA A 1 77 ? -28.801 1.873 -28.191 1.00 72.50 77 ALA A CA 1
ATOM 567 C C . ALA A 1 77 ? -27.956 1.020 -27.223 1.00 72.50 77 ALA A C 1
ATOM 569 O O . ALA A 1 77 ? -28.400 -0.048 -26.785 1.00 72.50 77 ALA A O 1
ATOM 570 N N . ALA A 1 78 ? -26.758 1.487 -26.851 1.00 65.81 78 ALA A N 1
ATOM 571 C CA . ALA A 1 78 ? -25.907 0.834 -25.857 1.00 65.81 78 ALA A CA 1
ATOM 572 C C . ALA A 1 78 ? -26.542 0.860 -24.456 1.00 65.81 78 ALA A C 1
ATOM 574 O O . ALA A 1 78 ? -26.650 -0.185 -23.811 1.00 65.81 78 ALA A O 1
ATOM 575 N N . ARG A 1 79 ? -27.036 2.023 -24.008 1.00 73.81 79 ARG A N 1
ATOM 576 C CA . ARG A 1 79 ? -27.705 2.178 -22.703 1.00 73.81 79 ARG A CA 1
ATOM 577 C C . ARG A 1 79 ? -29.024 1.408 -22.635 1.00 73.81 79 ARG A C 1
ATOM 579 O O . ARG A 1 79 ? -29.320 0.793 -21.611 1.00 73.81 79 ARG A O 1
ATOM 586 N N . GLY A 1 80 ? -29.786 1.365 -23.730 1.00 73.12 80 GLY A N 1
ATOM 587 C CA . GLY A 1 80 ? -31.005 0.559 -23.830 1.00 73.12 80 GLY A CA 1
ATOM 588 C C . GLY A 1 80 ? -30.750 -0.941 -23.643 1.00 73.12 80 GLY A C 1
ATOM 589 O O . GLY A 1 80 ? -31.524 -1.622 -22.974 1.00 73.12 80 GLY A O 1
ATOM 590 N N . LYS A 1 81 ? -29.628 -1.460 -24.159 1.00 69.44 81 LYS A N 1
ATOM 591 C CA . LYS A 1 81 ? -29.258 -2.881 -24.029 1.00 69.44 81 LYS A CA 1
ATOM 592 C C . LYS A 1 81 ? -28.724 -3.239 -22.645 1.00 69.44 81 LYS A C 1
ATOM 594 O O . LYS A 1 81 ? -29.007 -4.338 -22.176 1.00 69.44 81 LYS A O 1
ATOM 599 N N . VAL A 1 82 ? -28.051 -2.313 -21.959 1.00 65.62 82 VAL A N 1
ATOM 600 C CA . VAL A 1 82 ? -27.607 -2.498 -20.564 1.00 65.62 82 VAL A CA 1
ATOM 601 C C . VAL A 1 82 ? -28.795 -2.744 -19.630 1.00 65.62 82 VAL A C 1
ATOM 603 O O . VAL A 1 82 ? -28.724 -3.628 -18.782 1.00 65.62 82 VAL A O 1
ATOM 606 N N . LYS A 1 83 ? -29.925 -2.056 -19.845 1.00 64.06 83 LYS A N 1
ATOM 607 C CA . LYS A 1 83 ? -31.164 -2.263 -19.068 1.00 64.06 83 LYS A CA 1
ATOM 608 C C . LYS A 1 83 ? -31.767 -3.665 -19.232 1.00 64.06 83 LYS A C 1
ATOM 610 O O . LYS A 1 83 ? -32.533 -4.100 -18.382 1.00 64.06 83 LYS A O 1
ATOM 615 N N . THR A 1 84 ? -31.435 -4.376 -20.314 1.00 62.66 84 THR A N 1
ATOM 616 C CA . THR A 1 84 ? -31.911 -5.753 -20.558 1.00 62.66 84 THR A CA 1
ATOM 617 C C . THR A 1 84 ? -31.017 -6.829 -19.937 1.00 62.66 84 THR A C 1
ATOM 619 O O . THR A 1 84 ? -31.328 -8.015 -20.031 1.00 62.66 84 THR A O 1
ATOM 622 N N . THR A 1 85 ? -29.917 -6.426 -19.300 1.00 58.25 85 THR A N 1
ATOM 623 C CA . THR A 1 85 ? -28.954 -7.300 -18.619 1.00 58.25 85 THR A CA 1
ATOM 624 C C . THR A 1 85 ? -28.938 -7.020 -17.117 1.00 58.25 85 THR A C 1
ATOM 626 O O . THR A 1 85 ? -29.099 -5.876 -16.716 1.00 58.25 85 THR A O 1
ATOM 629 N N . ASN A 1 86 ? -28.647 -8.028 -16.284 1.00 54.47 86 ASN A N 1
ATOM 630 C CA . ASN A 1 86 ? -28.441 -7.877 -14.826 1.00 54.47 86 ASN A CA 1
ATOM 631 C C . ASN A 1 86 ? -27.131 -7.133 -14.462 1.00 54.47 86 ASN A C 1
ATOM 633 O O . ASN A 1 86 ? -26.533 -7.378 -13.417 1.00 54.47 86 ASN A O 1
ATOM 637 N N . ALA A 1 87 ? -26.634 -6.270 -15.348 1.00 57.16 87 ALA A N 1
ATOM 638 C CA . ALA A 1 87 ? -25.434 -5.481 -15.120 1.00 57.16 87 ALA A CA 1
ATOM 639 C C . ALA A 1 87 ? -25.791 -4.183 -14.382 1.00 57.16 87 ALA A C 1
ATOM 641 O O . ALA A 1 87 ? -26.800 -3.552 -14.687 1.00 57.16 87 ALA A O 1
ATOM 642 N N . ASP A 1 88 ? -24.933 -3.777 -13.444 1.00 64.69 88 ASP A N 1
ATOM 643 C CA . ASP A 1 88 ? -25.029 -2.497 -12.736 1.00 64.69 88 ASP A CA 1
ATOM 644 C C . ASP A 1 88 ? -25.049 -1.335 -13.758 1.00 64.69 88 ASP A C 1
ATOM 646 O O . ASP A 1 88 ? -24.045 -1.118 -14.460 1.00 64.69 88 ASP A O 1
ATOM 650 N N . PRO A 1 89 ? -26.180 -0.612 -13.887 1.00 67.06 89 PRO A N 1
ATOM 651 C CA . PRO A 1 89 ? -26.357 0.393 -14.924 1.00 67.06 89 PRO A CA 1
ATOM 652 C C . PRO A 1 89 ? -25.379 1.557 -14.752 1.00 67.06 89 PRO A C 1
ATOM 654 O O . PRO A 1 89 ? -24.916 2.100 -15.752 1.00 67.06 89 PRO A O 1
ATOM 657 N N . ASP A 1 90 ? -24.977 1.894 -13.526 1.00 68.62 90 ASP A N 1
ATOM 658 C CA . ASP A 1 90 ? -24.102 3.036 -13.256 1.00 68.62 90 ASP A CA 1
ATOM 659 C C . ASP A 1 90 ? -22.655 2.747 -13.650 1.00 68.62 90 ASP A C 1
ATOM 661 O O . ASP A 1 90 ? -21.963 3.604 -14.209 1.00 68.62 90 ASP A O 1
ATOM 665 N N . LYS A 1 91 ? -22.193 1.512 -13.433 1.00 67.88 91 LYS A N 1
ATOM 666 C CA . LYS A 1 91 ? -20.861 1.078 -13.883 1.00 67.88 91 LYS A CA 1
ATOM 667 C C . LYS A 1 91 ? -20.792 0.970 -15.403 1.00 67.88 91 LYS A C 1
ATOM 669 O O . LYS A 1 91 ? -19.818 1.426 -16.000 1.00 67.88 91 LYS A O 1
ATOM 674 N N . ALA A 1 92 ? -21.825 0.419 -16.036 1.00 62.31 92 ALA A N 1
ATOM 675 C CA . ALA A 1 92 ? -21.894 0.325 -17.490 1.00 62.31 92 ALA A CA 1
ATOM 676 C C . ALA A 1 92 ? -21.965 1.715 -18.148 1.00 62.31 92 ALA A C 1
ATOM 678 O O . ALA A 1 92 ? -21.246 1.977 -19.112 1.00 62.31 92 ALA A O 1
ATOM 679 N N . ASN A 1 93 ? -22.749 2.633 -17.579 1.00 69.69 93 ASN A N 1
ATOM 680 C CA . ASN A 1 93 ? -22.852 4.018 -18.033 1.00 69.69 93 ASN A CA 1
ATOM 681 C C . ASN A 1 93 ? -21.505 4.754 -17.951 1.00 69.69 93 ASN A C 1
ATOM 683 O O . ASN A 1 93 ? -21.111 5.389 -18.926 1.00 69.69 93 ASN A O 1
ATOM 687 N N . LYS A 1 94 ? -20.749 4.589 -16.855 1.00 71.75 94 LYS A N 1
ATOM 688 C CA . LYS A 1 94 ? -19.390 5.149 -16.714 1.00 71.75 94 LYS A CA 1
ATOM 689 C C . LYS A 1 94 ? -18.422 4.637 -17.785 1.00 71.75 94 LYS A C 1
ATOM 691 O O . LYS A 1 94 ? -17.620 5.407 -18.306 1.00 71.75 94 LYS A O 1
ATOM 696 N N . VAL A 1 95 ? -18.500 3.352 -18.141 1.00 66.62 95 VAL A N 1
ATOM 697 C CA . VAL A 1 95 ? -17.659 2.767 -19.202 1.00 66.62 95 VAL A CA 1
ATOM 698 C C . VAL A 1 95 ? -18.061 3.295 -20.579 1.00 66.62 95 VAL A C 1
ATOM 700 O O . VAL A 1 95 ? -17.189 3.631 -21.378 1.00 66.62 95 VAL A O 1
ATOM 703 N N . ILE A 1 96 ? -19.363 3.416 -20.852 1.00 66.88 96 ILE A N 1
ATOM 704 C CA . ILE A 1 96 ? -19.877 3.989 -22.103 1.00 66.88 96 ILE A CA 1
ATOM 705 C C . ILE A 1 96 ? -19.429 5.452 -22.241 1.00 66.88 96 ILE A C 1
ATOM 707 O O . ILE A 1 96 ? -18.934 5.840 -23.299 1.00 66.88 96 ILE A O 1
ATOM 711 N N . ASP A 1 97 ? -19.517 6.238 -21.166 1.00 70.69 97 ASP A N 1
ATOM 712 C CA . ASP A 1 97 ? -19.081 7.636 -21.149 1.00 70.69 97 ASP A CA 1
ATOM 713 C C . ASP A 1 97 ? -17.567 7.801 -21.302 1.00 70.69 97 ASP A C 1
ATOM 715 O O . ASP A 1 97 ? -17.132 8.742 -21.956 1.00 70.69 97 ASP A O 1
ATOM 719 N N . ALA A 1 98 ? -16.761 6.872 -20.786 1.00 68.00 98 ALA A N 1
ATOM 720 C CA . ALA A 1 98 ? -15.316 6.866 -21.020 1.00 68.00 98 ALA A CA 1
ATOM 721 C C . ALA A 1 98 ? -14.939 6.456 -22.458 1.00 68.00 98 ALA A C 1
ATOM 723 O O . ALA A 1 98 ? -13.847 6.773 -22.930 1.00 68.00 98 ALA A O 1
ATOM 724 N N . CYS A 1 99 ? -15.819 5.732 -23.159 1.00 62.28 99 CYS A N 1
ATOM 725 C CA . CYS A 1 99 ? -15.527 5.170 -24.480 1.00 62.28 99 CYS A CA 1
ATOM 726 C C . CYS A 1 99 ? -16.116 5.969 -25.652 1.00 62.28 99 CYS A C 1
ATOM 728 O O . CYS A 1 99 ? -15.669 5.771 -26.784 1.00 62.28 99 CYS A O 1
ATOM 730 N N . LYS A 1 100 ? -17.075 6.875 -25.414 1.00 61.88 100 LYS A N 1
ATOM 731 C CA . LYS A 1 100 ? -17.748 7.656 -26.473 1.00 61.88 100 LYS A CA 1
ATOM 732 C C . LYS A 1 100 ? -16.798 8.559 -27.274 1.00 61.88 100 LYS A C 1
ATOM 734 O O . LYS A 1 100 ? -16.989 8.725 -28.475 1.00 61.88 100 LYS A O 1
ATOM 739 N N . ASP A 1 101 ? -15.729 9.051 -26.642 1.00 58.53 101 ASP A N 1
ATOM 740 C CA . ASP A 1 101 ? -14.798 10.022 -27.239 1.00 58.53 101 ASP A CA 1
ATOM 741 C C . ASP A 1 101 ? -13.571 9.377 -27.915 1.00 58.53 101 ASP A C 1
ATOM 743 O O . ASP A 1 101 ? -12.798 10.042 -28.609 1.00 58.53 101 ASP A O 1
ATOM 747 N N . LEU A 1 102 ? -13.400 8.054 -27.798 1.00 57.84 102 LEU A N 1
ATOM 748 C CA . LEU A 1 102 ? -12.255 7.323 -28.366 1.00 57.84 102 LEU A CA 1
ATOM 749 C C . LEU A 1 102 ? -12.346 7.106 -29.893 1.00 57.84 102 LEU A C 1
ATOM 751 O O . LEU A 1 102 ? -11.495 6.444 -30.487 1.00 57.84 102 LEU A O 1
ATOM 755 N N . VAL A 1 103 ? -13.345 7.689 -30.563 1.00 47.69 103 VAL A N 1
ATOM 756 C CA . VAL A 1 103 ? -13.663 7.441 -31.984 1.00 47.69 103 VAL A CA 1
ATOM 757 C C . VAL A 1 103 ? -12.664 8.086 -32.970 1.00 47.69 103 VAL A C 1
ATOM 759 O O . VAL A 1 103 ? -12.659 7.767 -34.161 1.00 47.69 103 VAL A O 1
ATOM 762 N N . ARG A 1 104 ? -11.720 8.926 -32.527 1.00 37.31 104 ARG A N 1
ATOM 763 C CA . ARG A 1 104 ? -10.691 9.514 -33.410 1.00 37.31 104 ARG A CA 1
ATOM 764 C C . ARG A 1 104 ? -9.316 8.879 -33.216 1.00 37.31 104 ARG A C 1
ATOM 766 O O . ARG A 1 104 ? -8.474 9.456 -32.540 1.00 37.31 104 ARG A O 1
ATOM 773 N N . ARG A 1 105 ? -9.074 7.751 -33.898 1.00 32.62 105 ARG A N 1
ATOM 774 C CA . ARG A 1 105 ? -7.808 7.362 -34.577 1.00 32.62 105 ARG A CA 1
ATOM 775 C C . ARG A 1 105 ? -7.818 5.850 -34.840 1.00 32.62 105 ARG A C 1
ATOM 777 O O . ARG A 1 105 ? -7.529 5.071 -33.945 1.00 32.62 105 ARG A O 1
ATOM 784 N N . GLY A 1 106 ? -8.105 5.433 -36.078 1.00 37.84 106 GLY A N 1
ATOM 785 C CA . GLY A 1 106 ? -7.593 4.141 -36.561 1.00 37.84 106 GLY A CA 1
ATOM 786 C C . GLY A 1 106 ? -8.478 3.259 -37.439 1.00 37.84 106 GLY A C 1
ATOM 787 O O . GLY A 1 106 ? -7.922 2.363 -38.055 1.00 37.84 106 GLY A O 1
ATOM 788 N N . ASN A 1 107 ? -9.795 3.475 -37.572 1.00 38.97 107 ASN A N 1
ATOM 789 C CA . ASN A 1 107 ? -10.656 2.397 -38.105 1.00 38.97 107 ASN A CA 1
ATOM 790 C C . ASN A 1 107 ? -11.465 2.691 -39.383 1.00 38.97 107 ASN A C 1
ATOM 792 O O . ASN A 1 107 ? -12.476 2.046 -39.639 1.00 38.97 107 ASN A O 1
ATOM 796 N N . ARG A 1 108 ? -11.032 3.638 -40.230 1.00 33.03 108 ARG A N 1
ATOM 797 C CA . ARG A 1 108 ? -11.717 3.911 -41.516 1.00 33.03 108 ARG A CA 1
ATOM 798 C C . ARG A 1 108 ? -11.198 3.124 -42.729 1.00 33.03 108 ARG A C 1
ATOM 800 O O . ARG A 1 108 ? -11.740 3.327 -43.808 1.00 33.03 108 ARG A O 1
ATOM 807 N N . ARG A 1 109 ? -10.175 2.258 -42.626 1.00 35.28 109 ARG A N 1
ATOM 808 C CA . ARG A 1 109 ? -9.533 1.696 -43.845 1.00 35.28 109 ARG A CA 1
ATOM 809 C C . ARG A 1 109 ? -9.417 0.178 -44.005 1.00 35.28 109 ARG A C 1
ATOM 811 O O . ARG A 1 109 ? -9.171 -0.235 -45.134 1.00 35.28 109 ARG A O 1
ATOM 818 N N . SER A 1 110 ? -9.607 -0.669 -42.996 1.00 37.66 110 SER A N 1
ATOM 819 C CA . SER A 1 110 ? -9.134 -2.065 -43.122 1.00 37.66 110 SER A CA 1
ATOM 820 C C . SER A 1 110 ? -10.188 -3.130 -43.442 1.00 37.66 110 SER A C 1
ATOM 822 O O . SER A 1 110 ? -9.832 -4.116 -44.082 1.00 37.66 110 SER A O 1
ATOM 824 N N . CYS A 1 111 ? -11.462 -2.972 -43.064 1.00 38.12 111 CYS A N 1
ATOM 825 C CA . CYS A 1 111 ? -12.386 -4.116 -43.143 1.00 38.12 111 CYS A CA 1
ATOM 826 C C . CYS A 1 111 ? -13.274 -4.157 -44.407 1.00 38.12 111 CYS A C 1
ATOM 828 O O . CYS A 1 111 ? -13.523 -5.229 -44.950 1.00 38.12 111 CYS A O 1
ATOM 830 N N . TRP A 1 112 ? -13.707 -3.007 -44.940 1.00 25.66 112 TRP A N 1
ATOM 831 C CA . TRP A 1 112 ? -14.633 -2.961 -46.092 1.00 25.66 112 TRP A CA 1
ATOM 832 C C . TRP A 1 112 ? -13.949 -2.820 -47.463 1.00 25.66 112 TRP A C 1
ATOM 834 O O . TRP A 1 112 ? -14.532 -3.169 -48.486 1.00 25.66 112 TRP A O 1
ATOM 844 N N . SER A 1 113 ? -12.691 -2.375 -47.509 1.00 28.53 113 SER A N 1
ATOM 845 C CA . SER A 1 113 ? -11.965 -2.105 -48.762 1.00 28.53 113 SER A CA 1
ATOM 846 C C . SER A 1 113 ? -11.460 -3.367 -49.480 1.00 28.53 113 SER A C 1
ATOM 848 O O . SER A 1 113 ? -11.250 -3.344 -50.690 1.00 28.53 113 SER A O 1
ATOM 850 N N . ARG A 1 114 ? -11.314 -4.505 -48.782 1.00 29.20 114 ARG A N 1
ATOM 851 C CA . ARG A 1 114 ? -10.769 -5.745 -49.374 1.00 29.20 114 ARG A CA 1
ATOM 852 C C . ARG A 1 114 ? -11.768 -6.592 -50.164 1.00 29.20 114 ARG A C 1
ATOM 854 O O . ARG A 1 114 ? -11.326 -7.460 -50.913 1.00 29.20 114 ARG A O 1
ATOM 861 N N . ARG A 1 115 ? -13.084 -6.358 -50.055 1.00 27.08 115 ARG A N 1
ATOM 862 C CA . ARG A 1 115 ? -14.074 -7.093 -50.872 1.00 27.08 115 ARG A CA 1
ATOM 863 C C . ARG A 1 115 ? -14.264 -6.482 -52.265 1.00 27.08 115 ARG A C 1
ATOM 865 O O . ARG A 1 115 ? -14.550 -7.221 -53.198 1.00 27.08 115 ARG A O 1
ATOM 872 N N . HIS A 1 116 ? -14.024 -5.178 -52.432 1.00 26.66 116 HIS A N 1
ATOM 873 C CA . HIS A 1 116 ? -14.072 -4.518 -53.746 1.00 26.66 116 HIS A CA 1
ATOM 874 C C . HIS A 1 116 ? -12.765 -4.588 -54.545 1.00 26.66 116 HIS A C 1
ATOM 876 O O . HIS A 1 116 ? -12.790 -4.387 -55.752 1.00 26.66 116 HIS A O 1
ATOM 882 N N . LEU A 1 117 ? -11.646 -4.977 -53.927 1.00 26.00 117 LEU A N 1
ATOM 883 C CA . LEU A 1 117 ? -10.371 -5.182 -54.630 1.00 26.00 117 LEU A CA 1
ATOM 884 C C . LEU A 1 117 ? -10.160 -6.620 -55.148 1.00 26.00 117 LEU A C 1
ATOM 886 O O . LEU A 1 117 ? -9.050 -6.988 -55.509 1.00 26.00 117 LEU A O 1
ATOM 890 N N . ARG A 1 118 ? -11.210 -7.454 -55.178 1.00 26.48 118 ARG A N 1
ATOM 891 C CA . ARG A 1 118 ? -11.150 -8.866 -55.611 1.00 26.48 118 ARG A CA 1
ATOM 892 C C . ARG A 1 118 ? -11.603 -9.091 -57.063 1.00 26.48 118 ARG A C 1
ATOM 894 O O . ARG A 1 118 ? -12.040 -10.186 -57.395 1.00 26.48 118 ARG A O 1
ATOM 901 N N . GLN A 1 119 ? -11.516 -8.060 -57.906 1.00 29.52 119 GLN A N 1
ATOM 902 C CA . GLN A 1 119 ? -11.709 -8.163 -59.362 1.00 29.52 119 GLN A CA 1
ATOM 903 C C . GLN A 1 119 ? -10.543 -7.608 -60.191 1.00 29.52 119 GLN A C 1
ATOM 905 O O . GLN A 1 119 ? -10.644 -7.545 -61.412 1.00 29.52 119 GLN A O 1
ATOM 910 N N . ARG A 1 120 ? -9.409 -7.251 -59.580 1.00 26.47 120 ARG A N 1
ATOM 911 C CA . ARG A 1 120 ? -8.187 -6.983 -60.342 1.00 26.47 120 ARG A CA 1
ATOM 912 C C . ARG A 1 120 ? -7.000 -7.700 -59.712 1.00 26.47 120 ARG A C 1
ATOM 914 O O . ARG A 1 120 ? -6.650 -7.452 -58.566 1.00 26.47 120 ARG A O 1
ATOM 921 N N . GLU A 1 121 ? -6.458 -8.578 -60.546 1.00 24.05 121 GLU A N 1
ATOM 922 C CA . GLU A 1 121 ? -5.154 -9.236 -60.524 1.00 24.05 121 GLU A CA 1
ATOM 923 C C . GLU A 1 121 ? -4.940 -10.496 -59.666 1.00 24.05 121 GLU A C 1
ATOM 925 O O . GLU A 1 121 ? -5.431 -10.603 -58.536 1.00 24.05 121 GLU A O 1
ATOM 930 N N . PRO A 1 122 ? -4.224 -11.496 -60.228 1.00 28.06 122 PRO A N 1
ATOM 931 C CA . PRO A 1 122 ? -4.043 -12.806 -59.628 1.00 28.06 122 PRO A CA 1
ATOM 932 C C . PRO A 1 122 ? -2.874 -12.809 -58.641 1.00 28.06 122 PRO A C 1
ATOM 934 O O . PRO A 1 122 ? -1.890 -12.087 -58.776 1.00 28.06 122 PRO A O 1
ATOM 937 N N . ARG A 1 123 ? -2.982 -13.695 -57.651 1.00 24.55 123 ARG A N 1
ATOM 938 C CA . ARG A 1 123 ? -1.876 -14.097 -56.784 1.00 24.55 123 ARG A CA 1
ATOM 939 C C . ARG A 1 123 ? -0.917 -14.981 -57.575 1.00 24.55 123 ARG A C 1
ATOM 941 O O . ARG A 1 123 ? -1.327 -16.062 -57.988 1.00 24.55 123 ARG A O 1
ATOM 948 N N . GLU A 1 124 ? 0.351 -14.599 -57.645 1.00 25.56 124 GLU A N 1
ATOM 949 C CA . GLU A 1 124 ? 1.425 -15.584 -57.742 1.00 25.56 124 GLU A CA 1
ATOM 950 C C . GLU A 1 124 ? 1.807 -16.048 -56.336 1.00 25.56 124 GLU A C 1
ATOM 952 O O . GLU A 1 124 ? 2.226 -15.298 -55.453 1.00 25.56 124 GLU A O 1
ATOM 957 N N . THR A 1 125 ? 1.544 -17.327 -56.127 1.00 26.00 125 THR A N 1
ATOM 958 C CA . THR A 1 125 ? 2.061 -18.174 -55.067 1.00 26.00 125 THR A CA 1
ATOM 959 C C . THR A 1 125 ? 3.533 -18.506 -55.309 1.00 26.00 125 THR A C 1
ATOM 961 O O . THR A 1 125 ? 3.983 -18.554 -56.447 1.00 26.00 125 THR A O 1
ATOM 964 N N . SER A 1 126 ? 4.223 -18.847 -54.217 1.00 30.22 126 SER A N 1
ATOM 965 C CA . SER A 1 126 ? 5.472 -19.628 -54.151 1.00 30.22 126 SER A CA 1
ATOM 966 C C . SER A 1 126 ? 6.722 -19.038 -54.816 1.00 30.22 126 SER A C 1
ATOM 968 O O . SER A 1 126 ? 6.902 -19.094 -56.025 1.00 30.22 126 SER A O 1
ATOM 970 N N . GLY A 1 127 ? 7.652 -18.584 -53.974 1.00 26.39 127 GLY A N 1
ATOM 971 C CA . GLY A 1 127 ? 8.987 -18.136 -54.370 1.00 26.39 127 GLY A CA 1
ATOM 972 C C . GLY A 1 127 ? 10.080 -18.533 -53.374 1.00 26.39 127 GLY A C 1
ATOM 973 O O . GLY A 1 127 ? 11.054 -17.804 -53.217 1.00 26.39 127 GLY A O 1
ATOM 974 N N . GLU A 1 128 ? 9.960 -19.684 -52.704 1.00 30.58 128 GLU A N 1
ATOM 975 C CA . GLU A 1 128 ? 11.120 -20.397 -52.143 1.00 30.58 128 GLU A CA 1
ATOM 976 C C . GLU A 1 128 ? 11.913 -21.043 -53.296 1.00 30.58 128 GLU A C 1
ATOM 978 O O . GLU A 1 128 ? 11.912 -22.250 -53.487 1.00 30.58 128 GLU A O 1
ATOM 983 N N . SER A 1 129 ? 12.542 -20.222 -54.145 1.00 31.28 129 SER A N 1
ATOM 984 C CA . SER A 1 129 ? 13.501 -20.687 -55.169 1.00 31.28 129 SER A CA 1
ATOM 985 C C . SER A 1 129 ? 14.446 -19.580 -55.675 1.00 31.28 129 SER A C 1
ATOM 987 O O . SER A 1 129 ? 15.003 -19.658 -56.768 1.00 31.28 129 SER A O 1
ATOM 989 N N . ALA A 1 130 ? 14.658 -18.519 -54.884 1.00 29.14 130 ALA A N 1
ATOM 990 C CA . ALA A 1 130 ? 15.540 -17.403 -55.262 1.00 29.14 130 ALA A CA 1
ATOM 991 C C . ALA A 1 130 ? 16.805 -17.265 -54.390 1.00 29.14 130 ALA A C 1
ATOM 993 O O . ALA A 1 130 ? 17.647 -16.414 -54.658 1.00 29.14 130 ALA A O 1
ATOM 994 N N . ARG A 1 131 ? 16.995 -18.125 -53.377 1.00 31.16 131 ARG A N 1
ATOM 995 C CA . ARG A 1 131 ? 18.227 -18.167 -52.556 1.00 31.16 131 ARG A CA 1
ATOM 996 C C . ARG A 1 131 ? 19.254 -19.213 -52.998 1.00 31.16 131 ARG A C 1
ATOM 998 O O . ARG A 1 131 ? 20.337 -19.267 -52.431 1.00 31.16 131 ARG A O 1
ATOM 1005 N N . GLN A 1 132 ? 18.962 -19.976 -54.050 1.00 35.81 132 GLN A N 1
ATOM 1006 C CA . GLN A 1 132 ? 19.823 -21.058 -54.543 1.00 35.81 132 GLN A CA 1
ATOM 1007 C C . GLN A 1 132 ? 20.429 -20.779 -55.929 1.00 35.81 132 GLN A C 1
ATOM 1009 O O . GLN A 1 132 ? 20.881 -21.693 -56.603 1.00 35.81 132 GLN A O 1
ATOM 1014 N N . ARG A 1 133 ? 20.464 -19.508 -56.364 1.00 33.50 133 ARG A N 1
ATOM 1015 C CA . ARG A 1 133 ? 21.074 -19.093 -57.645 1.00 33.50 133 ARG A CA 1
ATOM 1016 C C . ARG A 1 133 ? 22.073 -17.932 -57.553 1.00 33.50 133 ARG A C 1
ATOM 1018 O O . ARG A 1 133 ? 22.355 -17.283 -58.552 1.00 33.50 133 ARG A O 1
ATOM 1025 N N . LEU A 1 134 ? 22.651 -17.688 -56.373 1.00 34.50 134 LEU A N 1
ATOM 1026 C CA . LEU A 1 134 ? 23.688 -16.657 -56.177 1.00 34.50 134 LEU A CA 1
ATOM 1027 C C . LEU A 1 134 ? 24.926 -17.136 -55.394 1.00 34.50 134 LEU A C 1
ATOM 1029 O O . LEU A 1 134 ? 25.727 -16.324 -54.948 1.00 34.50 134 LEU A O 1
ATOM 1033 N N . LEU A 1 135 ? 25.127 -18.452 -55.273 1.00 33.28 135 LEU A N 1
ATOM 1034 C CA . LEU A 1 135 ? 26.300 -19.042 -54.607 1.00 33.28 135 LEU A CA 1
ATOM 1035 C C . LEU A 1 135 ? 26.884 -20.245 -55.370 1.00 33.28 135 LEU A C 1
ATOM 1037 O O . LEU A 1 135 ? 27.443 -21.162 -54.784 1.00 33.28 135 LEU A O 1
ATOM 1041 N N . GLU A 1 136 ? 26.801 -20.203 -56.701 1.00 33.03 136 GLU A N 1
ATOM 1042 C CA . GLU A 1 136 ? 27.463 -21.149 -57.613 1.00 33.03 136 GLU A CA 1
ATOM 1043 C C . GLU A 1 136 ? 28.219 -20.401 -58.722 1.00 33.03 136 GLU A C 1
ATOM 1045 O O . GLU A 1 136 ? 28.020 -20.603 -59.916 1.00 33.03 136 GLU A O 1
ATOM 1050 N N . ARG A 1 137 ? 29.109 -19.479 -58.334 1.00 32.03 137 ARG A N 1
ATOM 1051 C CA . ARG A 1 137 ? 30.113 -18.939 -59.270 1.00 32.03 137 ARG A CA 1
ATOM 1052 C C . ARG A 1 137 ? 31.444 -18.580 -58.616 1.00 32.03 137 ARG A C 1
ATOM 1054 O O . ARG A 1 137 ? 32.080 -17.592 -58.965 1.00 32.03 137 ARG A O 1
ATOM 1061 N N . SER A 1 138 ? 31.875 -19.407 -57.671 1.00 35.94 138 SER A N 1
ATOM 1062 C CA . SER A 1 138 ? 33.192 -19.298 -57.040 1.00 35.94 138 SER A CA 1
ATOM 1063 C C . SER A 1 138 ? 33.661 -20.658 -56.519 1.00 35.94 138 SER A C 1
ATOM 1065 O O . SER A 1 138 ? 33.820 -20.881 -55.324 1.00 35.94 138 SER A O 1
ATOM 1067 N N . ARG A 1 139 ? 33.914 -21.596 -57.438 1.00 28.19 139 ARG A N 1
ATOM 1068 C CA . ARG A 1 139 ? 34.860 -22.689 -57.187 1.00 28.19 139 ARG A CA 1
ATOM 1069 C C . ARG A 1 139 ? 36.077 -22.460 -58.064 1.00 28.19 139 ARG A C 1
ATOM 1071 O O . ARG A 1 139 ? 36.047 -22.683 -59.266 1.00 28.19 139 ARG A O 1
ATOM 1078 N N . ASN A 1 140 ? 37.109 -21.941 -57.415 1.00 35.66 140 ASN A N 1
ATOM 1079 C CA . ASN A 1 140 ? 38.470 -21.849 -57.912 1.00 35.66 140 ASN A CA 1
ATOM 1080 C C . ASN A 1 140 ? 39.040 -23.284 -57.959 1.00 35.66 140 ASN A C 1
ATOM 1082 O O . ASN A 1 140 ? 39.101 -23.910 -56.895 1.00 35.66 140 ASN A O 1
ATOM 1086 N N . PRO A 1 141 ? 39.400 -23.861 -59.122 1.00 30.97 141 PRO A N 1
ATOM 1087 C CA . PRO A 1 141 ? 40.066 -25.155 -59.150 1.00 30.97 141 PRO A CA 1
ATOM 1088 C C . PRO A 1 141 ? 41.531 -24.995 -58.739 1.00 30.97 141 PRO A C 1
ATOM 1090 O O . PRO A 1 141 ? 42.232 -24.095 -59.197 1.00 30.97 141 PRO A O 1
ATOM 1093 N N . GLN A 1 142 ? 41.963 -25.891 -57.857 1.00 32.72 142 GLN A N 1
ATOM 1094 C CA . GLN A 1 142 ? 43.348 -26.106 -57.450 1.00 32.72 142 GLN A CA 1
ATOM 1095 C C . GLN A 1 142 ? 44.283 -26.173 -58.671 1.00 32.72 142 GLN A C 1
ATOM 1097 O O . GLN A 1 142 ? 44.013 -26.890 -59.634 1.00 32.72 142 GLN A O 1
ATOM 1102 N N . LEU A 1 143 ? 45.392 -25.434 -58.604 1.00 32.41 143 LEU A N 1
ATOM 1103 C CA . LEU A 1 143 ? 46.506 -25.518 -59.546 1.00 32.41 143 LEU A CA 1
ATOM 1104 C C . LEU A 1 143 ? 47.174 -26.901 -59.449 1.00 32.41 143 LEU A C 1
ATOM 1106 O O . LEU A 1 143 ? 47.595 -27.268 -58.351 1.00 32.41 143 LEU A O 1
ATOM 1110 N N . PRO A 1 144 ? 47.409 -27.623 -60.558 1.00 30.88 144 PRO A N 1
ATOM 1111 C CA . PRO A 1 144 ? 48.510 -28.562 -60.621 1.00 30.88 144 PRO A CA 1
ATOM 1112 C C . PRO A 1 144 ? 49.773 -27.802 -61.041 1.00 30.88 144 PRO A C 1
ATOM 1114 O O . PRO A 1 144 ? 49.878 -27.258 -62.142 1.00 30.88 144 PRO A O 1
ATOM 1117 N N . ILE A 1 145 ? 50.759 -27.763 -60.149 1.00 37.97 145 ILE A N 1
ATOM 1118 C CA . ILE A 1 145 ? 52.146 -27.536 -60.547 1.00 37.97 145 ILE A CA 1
ATOM 1119 C C . ILE A 1 145 ? 52.592 -28.830 -61.238 1.00 37.97 145 ILE A C 1
ATOM 1121 O O . ILE A 1 145 ? 52.542 -29.878 -60.606 1.00 37.97 145 ILE A O 1
ATOM 1125 N N . ILE A 1 146 ? 52.965 -28.760 -62.523 1.00 30.61 146 ILE A N 1
ATOM 1126 C CA . ILE A 1 146 ? 54.233 -29.252 -63.109 1.00 30.61 146 ILE A CA 1
ATOM 1127 C C . ILE A 1 146 ? 54.228 -28.994 -64.638 1.00 30.61 146 ILE A C 1
ATOM 1129 O O . ILE A 1 146 ? 53.422 -29.520 -65.394 1.00 30.61 146 ILE A O 1
ATOM 1133 N N . CYS A 1 147 ? 55.170 -28.138 -65.038 1.00 29.55 147 CYS A N 1
ATOM 1134 C CA . CYS A 1 147 ? 55.973 -28.046 -66.265 1.00 29.55 147 CYS A CA 1
ATOM 1135 C C . CYS A 1 147 ? 55.482 -28.504 -67.667 1.00 29.55 147 CYS A C 1
ATOM 1137 O O . CYS A 1 147 ? 55.332 -29.685 -67.948 1.00 29.55 147 CYS A O 1
ATOM 1139 N N . ARG A 1 148 ? 55.631 -27.523 -68.584 1.00 34.16 148 ARG A N 1
ATOM 1140 C CA . ARG A 1 148 ? 55.945 -27.534 -70.038 1.00 34.16 148 ARG A CA 1
ATOM 1141 C C . ARG A 1 148 ? 54.783 -27.402 -71.046 1.00 34.16 148 ARG A C 1
ATOM 1143 O O . ARG A 1 148 ? 53.914 -28.248 -71.149 1.00 34.16 148 ARG A O 1
ATOM 1150 N N . ARG A 1 149 ? 54.954 -26.364 -71.888 1.00 32.78 149 ARG A N 1
ATOM 1151 C CA . ARG A 1 149 ? 54.161 -25.847 -73.028 1.00 32.78 149 ARG A CA 1
ATOM 1152 C C . ARG A 1 149 ? 52.900 -25.058 -72.654 1.00 32.78 149 ARG A C 1
ATOM 1154 O O . ARG A 1 149 ? 51.958 -25.572 -72.076 1.00 32.78 149 ARG A O 1
ATOM 1161 N N . ARG A 1 150 ? 52.930 -23.763 -72.983 1.00 33.66 150 ARG A N 1
ATOM 1162 C CA . ARG A 1 150 ? 51.902 -22.759 -72.696 1.00 33.66 150 ARG A CA 1
ATOM 1163 C C . ARG A 1 150 ? 51.371 -22.253 -74.038 1.00 33.66 150 ARG A C 1
ATOM 1165 O O . ARG A 1 150 ? 52.016 -21.415 -74.656 1.00 33.66 150 ARG A O 1
ATOM 1172 N N . GLU A 1 151 ? 50.232 -22.773 -74.474 1.00 32.94 151 GLU A N 1
ATOM 1173 C CA . GLU A 1 151 ? 49.361 -22.118 -75.456 1.00 32.94 151 GLU A CA 1
ATOM 1174 C C . GLU A 1 151 ? 48.184 -21.516 -74.671 1.00 32.94 151 GLU A C 1
ATOM 1176 O O . GLU A 1 151 ? 47.645 -22.148 -73.761 1.00 32.94 151 GLU A O 1
ATOM 1181 N N . LEU A 1 152 ? 47.866 -20.245 -74.924 1.00 32.47 152 LEU A N 1
ATOM 1182 C CA . LEU A 1 152 ? 46.776 -19.526 -74.256 1.00 32.47 152 LEU A CA 1
ATOM 1183 C C . LEU A 1 152 ? 45.441 -19.887 -74.933 1.00 32.47 152 LEU A C 1
ATOM 1185 O O . LEU A 1 152 ? 45.383 -19.834 -76.159 1.00 32.47 152 LEU A O 1
ATOM 1189 N N . PRO A 1 153 ? 44.358 -20.191 -74.192 1.00 37.09 153 PRO A N 1
ATOM 1190 C CA . PRO A 1 153 ? 43.057 -20.433 -74.807 1.00 37.09 153 PRO A CA 1
ATOM 1191 C C . PRO A 1 153 ? 42.409 -19.109 -75.243 1.00 37.09 153 PRO A C 1
ATOM 1193 O O . PRO A 1 153 ? 42.100 -18.252 -74.412 1.00 37.09 153 PRO A O 1
ATOM 1196 N N . THR A 1 154 ? 42.179 -18.940 -76.545 1.00 37.25 154 THR A N 1
ATOM 1197 C CA . THR A 1 154 ? 41.306 -17.900 -77.107 1.00 37.25 154 THR A CA 1
ATOM 1198 C C . THR A 1 154 ? 39.843 -18.333 -76.982 1.00 37.25 154 THR A C 1
ATOM 1200 O O . THR A 1 154 ? 39.456 -19.428 -77.379 1.00 37.25 154 THR A O 1
ATOM 1203 N N . TYR A 1 155 ? 39.016 -17.470 -76.395 1.00 38.12 155 TYR A N 1
ATOM 1204 C CA . TYR A 1 155 ? 37.572 -17.668 -76.254 1.00 38.12 155 TYR A CA 1
ATOM 1205 C C . TYR A 1 155 ? 36.875 -17.472 -77.611 1.00 38.12 155 TYR A C 1
ATOM 1207 O O . TYR A 1 155 ? 36.958 -16.383 -78.179 1.00 38.12 155 TYR A O 1
ATOM 1215 N N . ALA A 1 156 ? 36.173 -18.494 -78.111 1.00 38.97 156 ALA A N 1
ATOM 1216 C CA . ALA A 1 156 ? 35.320 -18.416 -79.301 1.00 38.97 156 ALA A CA 1
ATOM 1217 C C . ALA A 1 156 ? 33.834 -18.591 -78.907 1.00 38.97 156 ALA A C 1
ATOM 1219 O O . ALA A 1 156 ? 33.513 -19.526 -78.169 1.00 38.97 156 ALA A O 1
ATOM 1220 N N . PRO A 1 157 ? 32.918 -17.706 -79.344 1.00 37.94 157 PRO A N 1
ATOM 1221 C CA . PRO A 1 157 ? 31.494 -17.814 -79.028 1.00 37.94 157 PRO A CA 1
ATOM 1222 C C . PRO A 1 157 ? 30.795 -18.963 -79.794 1.00 37.94 157 PRO A C 1
ATOM 1224 O O . PRO A 1 157 ? 31.266 -19.371 -80.857 1.00 37.94 157 PRO A O 1
ATOM 1227 N N . PRO A 1 158 ? 29.658 -19.491 -79.290 1.00 37.12 158 PRO A N 1
ATOM 1228 C CA . PRO A 1 158 ? 29.017 -20.686 -79.843 1.00 37.12 158 PRO A CA 1
ATOM 1229 C C . PRO A 1 158 ? 28.330 -20.381 -81.182 1.00 37.12 158 PRO A C 1
ATOM 1231 O O . PRO A 1 158 ? 27.458 -19.517 -81.239 1.00 37.12 158 PRO A O 1
ATOM 1234 N N . GLY A 1 159 ? 28.701 -21.105 -82.244 1.00 47.16 159 GLY A N 1
ATOM 1235 C CA . GLY A 1 159 ? 28.078 -20.999 -83.574 1.00 47.16 159 GLY A CA 1
ATOM 1236 C C . GLY A 1 159 ? 29.054 -20.905 -84.751 1.00 47.16 159 GLY A C 1
ATOM 1237 O O . GLY A 1 159 ? 28.626 -21.026 -85.893 1.00 47.16 159 GLY A O 1
ATOM 1238 N N . MET A 1 160 ? 30.357 -20.742 -84.502 1.00 36.69 160 MET A N 1
ATOM 1239 C CA . MET A 1 160 ? 31.384 -20.875 -85.539 1.00 36.69 160 MET A CA 1
ATOM 1240 C C . MET A 1 160 ? 32.023 -22.263 -85.473 1.00 36.69 160 MET A C 1
ATOM 1242 O O . MET A 1 160 ? 32.757 -22.571 -84.537 1.00 36.69 160 MET A O 1
ATOM 1246 N N . CYS A 1 161 ? 31.753 -23.097 -86.477 1.00 40.94 161 CYS A N 1
ATOM 1247 C CA . CYS A 1 161 ? 32.566 -24.279 -86.744 1.00 40.94 161 CYS A CA 1
ATOM 1248 C C . CYS A 1 161 ? 33.821 -23.805 -87.478 1.00 40.94 161 CYS A C 1
ATOM 1250 O O . CYS A 1 161 ? 33.774 -23.555 -88.679 1.00 40.94 161 CYS A O 1
ATOM 1252 N N . THR A 1 162 ? 34.934 -23.630 -86.771 1.00 39.94 162 THR A N 1
ATOM 1253 C CA . THR A 1 162 ? 36.228 -23.504 -87.443 1.00 39.94 162 THR A CA 1
ATOM 1254 C C . THR A 1 162 ? 36.766 -24.910 -87.664 1.00 39.94 162 THR A C 1
ATOM 1256 O O . THR A 1 162 ? 37.464 -25.452 -86.807 1.00 39.94 162 THR A O 1
ATOM 1259 N N . GLU A 1 163 ? 36.427 -25.518 -88.801 1.00 36.16 163 GLU A N 1
ATOM 1260 C CA . GLU A 1 163 ? 37.330 -26.519 -89.364 1.00 36.16 163 GLU A CA 1
ATOM 1261 C C . GLU A 1 163 ? 38.678 -25.826 -89.616 1.00 36.16 163 GLU A C 1
ATOM 1263 O O . GLU A 1 163 ? 38.699 -24.689 -90.107 1.00 36.16 163 GLU A O 1
ATOM 1268 N N . PRO A 1 164 ? 39.807 -26.434 -89.220 1.00 37.38 164 PRO A N 1
ATOM 1269 C CA . PRO A 1 164 ? 41.108 -25.821 -89.409 1.00 37.38 164 PRO A CA 1
ATOM 1270 C C . PRO A 1 164 ? 41.391 -25.732 -90.909 1.00 37.38 164 PRO A C 1
ATOM 1272 O O . PRO A 1 164 ? 41.682 -26.728 -91.565 1.00 37.38 164 PRO A O 1
ATOM 1275 N N . VAL A 1 165 ? 41.294 -24.524 -91.461 1.00 37.75 165 VAL A N 1
ATOM 1276 C CA . VAL A 1 165 ? 41.675 -24.254 -92.845 1.00 37.75 165 VAL A CA 1
ATOM 1277 C C . VAL A 1 165 ? 43.190 -24.428 -92.940 1.00 37.75 165 VAL A C 1
ATOM 1279 O O . VAL A 1 165 ? 43.946 -23.594 -92.437 1.00 37.75 165 VAL A O 1
ATOM 1282 N N . SER A 1 166 ? 43.652 -25.515 -93.564 1.00 38.53 166 SER A N 1
ATOM 1283 C CA . SER A 1 166 ? 45.057 -25.635 -93.949 1.00 38.53 166 SER A CA 1
ATOM 1284 C C . SER A 1 166 ? 45.302 -24.673 -95.106 1.00 38.53 166 SER A C 1
ATOM 1286 O O . SER A 1 166 ? 44.913 -24.935 -96.246 1.00 38.53 166 SER A O 1
ATOM 1288 N N . PHE A 1 167 ? 45.923 -23.534 -94.826 1.00 33.88 167 PHE A N 1
ATOM 1289 C CA . PHE A 1 167 ? 46.463 -22.703 -95.890 1.00 33.88 167 PHE A CA 1
ATOM 1290 C C . PHE A 1 167 ? 47.750 -23.356 -96.407 1.00 33.88 167 PHE A C 1
ATOM 1292 O O . PHE A 1 167 ? 48.653 -23.605 -95.604 1.00 33.88 167 PHE A O 1
ATOM 1299 N N . PRO A 1 168 ? 47.884 -23.615 -97.719 1.00 37.69 168 PRO A N 1
ATOM 1300 C CA . PRO A 1 168 ? 49.174 -23.969 -98.287 1.00 37.69 168 PRO A CA 1
ATOM 1301 C C . PRO A 1 168 ? 50.122 -22.785 -98.075 1.00 37.69 168 PRO A C 1
ATOM 1303 O O . PRO A 1 168 ? 49.866 -21.679 -98.555 1.00 37.69 168 PRO A O 1
ATOM 1306 N N . SER A 1 169 ? 51.206 -22.995 -97.329 1.00 41.97 169 SER A N 1
ATOM 1307 C CA . SER A 1 169 ? 52.273 -22.003 -97.189 1.00 41.97 169 SER A CA 1
ATOM 1308 C C . SER A 1 169 ? 52.930 -21.792 -98.555 1.00 41.97 169 SER A C 1
ATOM 1310 O O . SER A 1 169 ? 53.667 -22.650 -99.033 1.00 41.97 169 SER A O 1
ATOM 1312 N N . ILE A 1 170 ? 52.659 -20.656 -99.202 1.00 47.31 170 ILE A N 1
ATOM 1313 C CA . ILE A 1 170 ? 53.195 -20.327 -100.536 1.00 47.31 170 ILE A CA 1
ATOM 1314 C C . ILE A 1 170 ? 54.699 -19.986 -100.518 1.00 47.31 170 ILE A C 1
ATOM 1316 O O . ILE A 1 170 ? 55.281 -19.795 -101.580 1.00 47.31 170 ILE A O 1
ATOM 1320 N N . VAL A 1 171 ? 55.377 -19.946 -99.362 1.00 46.44 171 VAL A N 1
ATOM 1321 C CA . VAL A 1 171 ? 56.779 -19.473 -99.324 1.00 46.44 171 VAL A CA 1
ATOM 1322 C C . VAL A 1 171 ? 57.808 -20.498 -98.853 1.00 46.44 171 VAL A C 1
ATOM 1324 O O . VAL A 1 171 ? 58.937 -20.425 -99.317 1.00 46.44 171 VAL A O 1
ATOM 1327 N N . THR A 1 172 ? 57.468 -21.527 -98.079 1.00 48.28 172 THR A N 1
ATOM 1328 C CA . THR A 1 172 ? 58.393 -22.656 -97.845 1.00 48.28 172 THR A CA 1
ATOM 1329 C C . THR A 1 172 ? 57.589 -23.876 -97.408 1.00 48.28 172 THR A C 1
ATOM 1331 O O . THR A 1 172 ? 57.026 -23.874 -96.314 1.00 48.28 172 THR A O 1
ATOM 1334 N N . GLY A 1 173 ? 57.493 -24.901 -98.255 1.00 40.75 173 GLY A N 1
ATOM 1335 C CA . GLY A 1 173 ? 56.680 -26.094 -98.002 1.00 40.75 173 GLY A CA 1
ATOM 1336 C C . GLY A 1 173 ? 57.279 -27.051 -96.970 1.00 40.75 173 GLY A C 1
ATOM 1337 O O . GLY A 1 173 ? 57.740 -28.117 -97.362 1.00 40.75 173 GLY A O 1
ATOM 1338 N N . HIS A 1 174 ? 57.282 -26.692 -95.681 1.00 41.50 174 HIS A N 1
ATOM 1339 C CA . HIS A 1 174 ? 57.555 -27.603 -94.557 1.00 41.50 174 HIS A CA 1
ATOM 1340 C C . HIS A 1 174 ? 56.493 -27.455 -93.452 1.00 41.50 174 HIS A C 1
ATOM 1342 O O . HIS A 1 174 ? 56.147 -26.340 -93.057 1.00 41.50 174 HIS A O 1
ATOM 1348 N N . ASP A 1 175 ? 56.015 -28.596 -92.945 1.00 41.19 175 ASP A N 1
ATOM 1349 C CA . ASP A 1 175 ? 55.076 -28.714 -91.825 1.00 41.19 175 ASP A CA 1
ATOM 1350 C C . ASP A 1 175 ? 55.810 -28.531 -90.489 1.00 41.19 175 ASP A C 1
ATOM 1352 O O . ASP A 1 175 ? 56.278 -29.488 -89.871 1.00 41.19 175 ASP A O 1
ATOM 1356 N N . SER A 1 176 ? 55.933 -27.289 -90.029 1.00 43.25 176 SER A N 1
ATOM 1357 C CA . SER A 1 176 ? 56.545 -26.979 -88.732 1.00 43.25 176 SER A CA 1
ATOM 1358 C C . SER A 1 176 ? 55.595 -26.137 -87.885 1.00 43.25 176 SER A C 1
ATOM 1360 O O . SER A 1 176 ? 55.118 -25.085 -88.310 1.00 43.25 176 SER A O 1
ATOM 1362 N N . GLY A 1 177 ? 55.293 -26.618 -86.673 1.00 46.09 177 GLY A N 1
ATOM 1363 C CA . GLY A 1 177 ? 54.347 -25.979 -85.758 1.00 46.09 177 GLY A CA 1
ATOM 1364 C C . GLY A 1 177 ? 54.787 -24.570 -85.322 1.00 46.09 177 GLY A C 1
ATOM 1365 O O . GLY A 1 177 ? 55.982 -24.266 -85.303 1.00 46.09 177 GLY A O 1
ATOM 1366 N N . PRO A 1 178 ? 53.844 -23.709 -84.893 1.00 48.38 178 PRO A N 1
ATOM 1367 C CA . PRO A 1 178 ? 54.053 -22.263 -84.704 1.00 48.38 178 PRO A CA 1
ATOM 1368 C C . PRO A 1 178 ? 55.154 -21.877 -83.694 1.00 48.38 178 PRO A C 1
ATOM 1370 O O . PRO A 1 178 ? 55.582 -20.726 -83.644 1.00 48.38 178 PRO A O 1
ATOM 1373 N N . VAL A 1 179 ? 55.656 -22.832 -82.904 1.00 43.22 179 VAL A N 1
ATOM 1374 C CA . VAL A 1 179 ? 56.734 -22.640 -81.921 1.00 43.22 179 VAL A CA 1
ATOM 1375 C C . VAL A 1 179 ? 58.138 -22.696 -82.550 1.00 43.22 179 VAL A C 1
ATOM 1377 O O . VAL A 1 179 ? 59.066 -22.103 -81.998 1.00 43.22 179 VAL A O 1
ATOM 1380 N N . GLU A 1 180 ? 58.322 -23.356 -83.699 1.00 42.88 180 GLU A N 1
ATOM 1381 C CA . GLU A 1 180 ? 59.623 -23.418 -84.394 1.00 42.88 180 GLU A CA 1
ATOM 1382 C C . GLU A 1 180 ? 59.904 -22.144 -85.204 1.00 42.88 180 GLU A C 1
ATOM 1384 O O . GLU A 1 180 ? 61.029 -21.645 -85.195 1.00 42.88 180 GLU A O 1
ATOM 1389 N N . VAL A 1 181 ? 58.860 -21.525 -85.764 1.00 46.56 181 VAL A N 1
ATOM 1390 C CA . VAL A 1 181 ? 58.940 -20.234 -86.475 1.00 46.56 181 VAL A CA 1
ATOM 1391 C C . VAL A 1 181 ? 59.347 -19.082 -85.540 1.00 46.56 181 VAL A C 1
ATOM 1393 O O . VAL A 1 181 ? 59.994 -18.132 -85.967 1.00 46.56 181 VAL A O 1
ATOM 1396 N N . ALA A 1 182 ? 59.045 -19.171 -84.240 1.00 44.25 182 ALA A N 1
ATOM 1397 C CA . ALA A 1 182 ? 59.413 -18.143 -83.262 1.00 44.25 182 ALA A CA 1
ATOM 1398 C C . ALA A 1 182 ? 60.877 -18.226 -82.777 1.00 44.25 182 ALA A C 1
ATOM 1400 O O . ALA A 1 182 ? 61.380 -17.267 -82.189 1.00 44.25 182 ALA A O 1
ATOM 1401 N N . ARG A 1 183 ? 61.567 -19.362 -82.978 1.00 40.66 183 ARG A N 1
ATOM 1402 C CA . ARG A 1 183 ? 62.955 -19.578 -82.508 1.00 40.66 183 ARG A CA 1
ATOM 1403 C C . ARG A 1 183 ? 64.022 -19.214 -83.534 1.00 40.66 183 ARG A C 1
ATOM 1405 O O . ARG A 1 183 ? 65.174 -19.015 -83.155 1.00 40.66 183 ARG A O 1
ATOM 1412 N N . HIS A 1 184 ? 63.634 -19.072 -84.792 1.00 39.91 184 HIS A N 1
ATOM 1413 C CA . HIS A 1 184 ? 64.458 -18.488 -85.836 1.00 39.91 184 HIS A CA 1
ATOM 1414 C C . HIS A 1 184 ? 63.814 -17.160 -86.227 1.00 39.91 184 HIS A C 1
ATOM 1416 O O . HIS A 1 184 ? 62.894 -17.163 -87.043 1.00 39.91 184 HIS A O 1
ATOM 1422 N N . PRO A 1 185 ? 64.241 -16.019 -85.649 1.00 40.69 185 PRO A N 1
ATOM 1423 C CA . PRO A 1 185 ? 63.850 -14.743 -86.219 1.00 40.69 185 PRO A CA 1
ATOM 1424 C C . PRO A 1 185 ? 64.353 -14.777 -87.665 1.00 40.69 185 PRO A C 1
ATOM 1426 O O . PRO A 1 185 ? 65.550 -15.030 -87.857 1.00 40.69 185 PRO A O 1
ATOM 1429 N N . PRO A 1 186 ? 63.501 -14.586 -88.687 1.00 43.03 186 PRO A N 1
ATOM 1430 C CA . PRO A 1 186 ? 64.032 -14.436 -90.027 1.00 43.03 186 PRO A CA 1
ATOM 1431 C C . PRO A 1 186 ? 65.026 -13.269 -89.971 1.00 43.03 186 PRO A C 1
ATOM 1433 O O . PRO A 1 186 ? 64.730 -12.263 -89.312 1.00 43.03 186 PRO A O 1
ATOM 1436 N N . PRO A 1 187 ? 66.210 -13.366 -90.602 1.00 41.38 187 PRO A N 1
ATOM 1437 C CA . PRO A 1 187 ? 67.003 -12.170 -90.814 1.00 41.38 187 PRO A CA 1
ATOM 1438 C C . PRO A 1 187 ? 66.070 -11.207 -91.546 1.00 41.38 187 PRO A C 1
ATOM 1440 O O . PRO A 1 187 ? 65.489 -11.578 -92.566 1.00 41.38 187 PRO A O 1
ATOM 1443 N N . TYR A 1 188 ? 65.814 -10.040 -90.954 1.00 46.41 188 TYR A N 1
ATOM 1444 C CA . TYR A 1 188 ? 64.889 -9.041 -91.478 1.00 46.41 188 TYR A CA 1
ATOM 1445 C C . TYR A 1 188 ? 65.399 -8.537 -92.837 1.00 46.41 188 TYR A C 1
ATOM 1447 O O . TYR A 1 188 ? 66.007 -7.480 -92.946 1.00 46.41 188 TYR A O 1
ATOM 1455 N N . HIS A 1 189 ? 65.160 -9.313 -93.888 1.00 44.69 189 HIS A N 1
ATOM 1456 C CA . HIS A 1 189 ? 65.417 -8.983 -95.280 1.00 44.69 189 HIS A CA 1
ATOM 1457 C C . HIS A 1 189 ? 64.082 -8.851 -96.008 1.00 44.69 189 HIS A C 1
ATOM 1459 O O . HIS A 1 189 ? 63.873 -9.404 -97.080 1.00 44.69 189 HIS A O 1
ATOM 1465 N N . TYR A 1 190 ? 63.169 -8.064 -95.442 1.00 46.00 190 TYR A N 1
ATOM 1466 C CA . TYR A 1 190 ? 62.155 -7.410 -96.259 1.00 46.00 190 TYR A CA 1
ATOM 1467 C C . TYR A 1 190 ? 62.786 -6.144 -96.838 1.00 46.00 190 TYR A C 1
ATOM 1469 O O . TYR A 1 190 ? 62.644 -5.047 -96.302 1.00 46.00 190 TYR A O 1
ATOM 1477 N N . CYS A 1 191 ? 63.543 -6.307 -97.925 1.00 44.75 191 CYS A N 1
ATOM 1478 C CA . CYS A 1 191 ? 63.879 -5.179 -98.780 1.00 44.75 191 CYS A CA 1
ATOM 1479 C C . CYS A 1 191 ? 62.636 -4.866 -99.620 1.00 44.75 191 CYS A C 1
ATOM 1481 O O . CYS A 1 191 ? 62.244 -5.643 -100.488 1.00 44.75 191 CYS A O 1
ATOM 1483 N N . CYS A 1 192 ? 61.979 -3.750 -99.313 1.00 45.75 192 CYS A N 1
ATOM 1484 C CA . CYS A 1 192 ? 60.922 -3.169 -100.135 1.00 45.75 192 CYS A CA 1
ATOM 1485 C C . CYS A 1 192 ? 61.445 -2.965 -101.570 1.00 45.75 192 CYS A C 1
ATOM 1487 O O . CYS A 1 192 ? 62.332 -2.145 -101.796 1.00 45.75 192 CYS A O 1
ATOM 1489 N N . SER A 1 193 ? 60.883 -3.677 -102.551 1.00 50.66 193 SER A N 1
ATOM 1490 C CA . SER A 1 193 ? 61.277 -3.590 -103.970 1.00 50.66 193 SER A CA 1
ATOM 1491 C C . SER A 1 193 ? 60.935 -2.250 -104.643 1.00 50.66 193 SER A C 1
ATOM 1493 O O . SER A 1 193 ? 61.291 -2.036 -105.796 1.00 50.66 193 SER A O 1
ATOM 1495 N N . GLN A 1 194 ? 60.291 -1.322 -103.926 1.00 47.97 194 GLN A N 1
ATOM 1496 C CA . GLN A 1 194 ? 60.043 0.060 -104.365 1.00 47.97 194 GLN A CA 1
ATOM 1497 C C . GLN A 1 194 ? 61.009 1.083 -103.745 1.00 47.97 194 GLN A C 1
ATOM 1499 O O . GLN A 1 194 ? 60.956 2.267 -104.068 1.00 47.97 194 GLN A O 1
ATOM 1504 N N . CYS A 1 195 ? 61.899 0.649 -102.855 1.00 49.22 195 CYS A N 1
ATOM 1505 C CA . CYS A 1 195 ? 62.752 1.526 -102.071 1.00 49.22 195 CYS A CA 1
ATOM 1506 C C . CYS A 1 195 ? 64.162 1.566 -102.686 1.00 49.22 195 CYS A C 1
ATOM 1508 O O . CYS A 1 195 ? 65.091 0.912 -102.216 1.00 49.22 195 CYS A O 1
ATOM 1510 N N . GLY A 1 196 ? 64.310 2.304 -103.789 1.00 40.88 196 GLY A N 1
ATOM 1511 C CA . GLY A 1 196 ? 65.596 2.519 -104.452 1.00 40.88 196 GLY A CA 1
ATOM 1512 C C . GLY A 1 196 ? 66.503 3.448 -103.641 1.00 40.88 196 GLY A C 1
ATOM 1513 O O . GLY A 1 196 ? 66.263 4.649 -103.587 1.00 40.88 196 GLY A O 1
ATOM 1514 N N . GLY A 1 197 ? 67.558 2.889 -103.046 1.00 46.47 197 GLY A N 1
ATOM 1515 C CA . GLY A 1 197 ? 68.676 3.647 -102.478 1.00 46.47 197 GLY A CA 1
ATOM 1516 C C . GLY A 1 197 ? 68.719 3.698 -100.948 1.00 46.47 197 GLY A C 1
ATOM 1517 O O . GLY A 1 197 ? 67.959 4.410 -100.303 1.00 46.47 197 GLY A O 1
ATOM 1518 N N . GLY A 1 198 ? 69.688 2.978 -100.378 1.00 53.25 198 GLY A N 1
ATOM 1519 C CA . GLY A 1 198 ? 70.426 3.349 -99.161 1.00 53.25 198 GLY A CA 1
ATOM 1520 C C . GLY A 1 198 ? 69.740 3.301 -97.790 1.00 53.25 198 GLY A C 1
ATOM 1521 O O . GLY A 1 198 ? 70.434 3.027 -96.818 1.00 53.25 198 GLY A O 1
ATOM 1522 N N . GLN A 1 199 ? 68.430 3.522 -97.662 1.00 52.59 199 GLN A N 1
ATOM 1523 C CA . GLN A 1 199 ? 67.729 3.544 -96.366 1.00 52.59 199 GLN A CA 1
ATOM 1524 C C . GLN A 1 199 ? 66.248 3.172 -96.543 1.00 52.59 199 GLN A C 1
ATOM 1526 O O . GLN A 1 199 ? 65.447 3.965 -97.039 1.00 52.59 199 GLN A O 1
ATOM 1531 N N . CYS A 1 200 ? 65.853 1.957 -96.134 1.00 50.44 200 CYS A N 1
ATOM 1532 C CA . CYS A 1 200 ? 64.442 1.564 -96.177 1.00 50.44 200 CYS A CA 1
ATOM 1533 C C . CYS A 1 200 ? 63.663 2.200 -95.021 1.00 50.44 200 CYS A C 1
ATOM 1535 O O . CYS A 1 200 ? 63.734 1.719 -93.890 1.00 50.44 200 CYS A O 1
ATOM 1537 N N . ARG A 1 201 ? 62.824 3.200 -95.325 1.00 52.47 201 ARG A N 1
ATOM 1538 C CA . ARG A 1 201 ? 61.850 3.787 -94.374 1.00 52.47 201 ARG A CA 1
ATOM 1539 C C . ARG A 1 201 ? 60.870 2.762 -93.782 1.00 52.47 201 ARG A C 1
ATOM 1541 O O . ARG A 1 201 ? 60.210 3.038 -92.788 1.00 52.47 201 ARG A O 1
ATOM 1548 N N . CYS A 1 202 ? 60.776 1.573 -94.378 1.00 52.88 202 CYS A N 1
ATOM 1549 C CA . CYS A 1 202 ? 59.940 0.473 -93.914 1.00 52.88 202 CYS A CA 1
ATOM 1550 C C . CYS A 1 202 ? 60.400 -0.122 -92.565 1.00 52.88 202 CYS A C 1
ATOM 1552 O O . CYS A 1 202 ? 59.565 -0.522 -91.755 1.00 52.88 202 CYS A O 1
ATOM 1554 N N . MET A 1 203 ? 61.712 -0.138 -92.283 1.00 49.31 203 MET A N 1
ATOM 1555 C CA . MET A 1 203 ? 62.247 -0.632 -91.004 1.00 49.31 203 MET A CA 1
ATOM 1556 C C . MET A 1 203 ? 62.116 0.384 -89.863 1.00 49.31 203 MET A C 1
ATOM 1558 O O . MET A 1 203 ? 61.960 -0.019 -88.708 1.00 49.31 203 MET A O 1
ATOM 1562 N N . ASP A 1 204 ? 62.102 1.684 -90.170 1.00 52.09 204 ASP A N 1
ATOM 1563 C CA . ASP A 1 204 ? 61.917 2.737 -89.163 1.00 52.09 204 ASP A CA 1
ATOM 1564 C C . ASP A 1 204 ? 60.555 2.633 -88.461 1.00 52.09 204 ASP A C 1
ATOM 1566 O O . ASP A 1 204 ? 60.464 2.872 -87.255 1.00 52.09 204 ASP A O 1
ATOM 1570 N N . GLY A 1 205 ? 59.517 2.193 -89.183 1.00 53.81 205 GLY A N 1
ATOM 1571 C CA . GLY A 1 205 ? 58.181 1.939 -88.634 1.00 53.81 205 GLY A CA 1
ATOM 1572 C C . GLY A 1 205 ? 58.114 0.727 -87.696 1.00 53.81 205 GLY A C 1
ATOM 1573 O O . GLY A 1 205 ? 57.470 0.801 -86.653 1.00 53.81 205 GLY A O 1
ATOM 1574 N N . HIS A 1 206 ? 58.823 -0.367 -88.000 1.00 53.75 206 HIS A N 1
ATOM 1575 C CA . HIS A 1 206 ? 58.854 -1.565 -87.145 1.00 53.75 206 HIS A CA 1
ATOM 1576 C C . HIS A 1 206 ? 59.704 -1.371 -85.878 1.00 53.75 206 HIS A C 1
ATOM 1578 O O . HIS A 1 206 ? 59.292 -1.780 -84.790 1.00 53.75 206 HIS A O 1
ATOM 1584 N N . LEU A 1 207 ? 60.852 -0.688 -85.986 1.00 55.06 207 LEU A N 1
ATOM 1585 C CA . LEU A 1 207 ? 61.629 -0.246 -84.820 1.00 55.06 207 LEU A CA 1
ATOM 1586 C C . LEU A 1 207 ? 60.875 0.829 -84.020 1.00 55.06 207 LEU A C 1
ATOM 1588 O O . LEU A 1 207 ? 61.008 0.901 -82.799 1.00 55.06 207 LEU A O 1
ATOM 1592 N N . GLY A 1 208 ? 60.068 1.660 -84.688 1.00 59.00 208 GLY A N 1
ATOM 1593 C CA . GLY A 1 208 ? 59.100 2.570 -84.072 1.00 59.00 208 GLY A CA 1
ATOM 1594 C C . GLY A 1 208 ? 58.076 1.824 -83.219 1.00 59.00 208 GLY A C 1
ATOM 1595 O O . GLY A 1 208 ? 58.018 2.063 -82.020 1.00 59.00 208 GLY A O 1
ATOM 1596 N N . PHE A 1 209 ? 57.387 0.832 -83.791 1.00 60.22 209 PHE A N 1
ATOM 1597 C CA . PHE A 1 209 ? 56.368 0.039 -83.097 1.00 60.22 209 PHE A CA 1
ATOM 1598 C C . PHE A 1 209 ? 56.912 -0.682 -81.857 1.00 60.22 209 PHE A C 1
ATOM 1600 O O . PHE A 1 209 ? 56.289 -0.639 -80.801 1.00 60.22 209 PHE A O 1
ATOM 1607 N N . GLY A 1 210 ? 58.100 -1.295 -81.936 1.00 61.25 210 GLY A N 1
ATOM 1608 C CA . GLY A 1 210 ? 58.742 -1.909 -80.767 1.00 61.25 210 GLY A CA 1
ATOM 1609 C C . GLY A 1 210 ? 59.059 -0.896 -79.659 1.00 61.25 210 GLY A C 1
ATOM 1610 O O . GLY A 1 210 ? 58.806 -1.164 -78.484 1.00 61.25 210 GLY A O 1
ATOM 1611 N N . ARG A 1 211 ? 59.545 0.298 -80.028 1.00 65.00 211 ARG A N 1
ATOM 1612 C CA . ARG A 1 211 ? 59.782 1.409 -79.089 1.00 65.00 211 ARG A CA 1
ATOM 1613 C C . ARG A 1 211 ? 58.484 1.971 -78.512 1.00 65.00 211 ARG A C 1
ATOM 1615 O O . ARG A 1 211 ? 58.474 2.347 -77.345 1.00 65.00 211 ARG A O 1
ATOM 1622 N N . ASP A 1 212 ? 57.410 2.015 -79.292 1.00 67.44 212 ASP A N 1
ATOM 1623 C CA . ASP A 1 212 ? 56.097 2.489 -78.856 1.00 67.44 212 ASP A CA 1
ATOM 1624 C C . ASP A 1 212 ? 55.442 1.485 -77.897 1.00 67.44 212 ASP A C 1
ATOM 1626 O O . ASP A 1 212 ? 54.993 1.879 -76.826 1.00 67.44 212 ASP A O 1
ATOM 1630 N N . VAL A 1 213 ? 55.502 0.180 -78.191 1.00 67.62 213 VAL A N 1
ATOM 1631 C CA . VAL A 1 213 ? 55.050 -0.886 -77.278 1.00 67.62 213 VAL A CA 1
ATOM 1632 C C . VAL A 1 213 ? 55.871 -0.895 -75.990 1.00 67.62 213 VAL A C 1
ATOM 1634 O O . VAL A 1 213 ? 55.315 -1.034 -74.904 1.00 67.62 213 VAL A O 1
ATOM 1637 N N . GLU A 1 214 ? 57.191 -0.722 -76.062 1.00 65.44 214 GLU A N 1
ATOM 1638 C CA . GLU A 1 214 ? 58.020 -0.654 -74.859 1.00 65.44 214 GLU A CA 1
ATOM 1639 C C . GLU A 1 214 ? 57.757 0.625 -74.048 1.00 65.44 214 GLU A C 1
ATOM 1641 O O . GLU A 1 214 ? 57.752 0.579 -72.818 1.00 65.44 214 GLU A O 1
ATOM 1646 N N . ARG A 1 215 ? 57.491 1.759 -74.710 1.00 68.94 215 ARG A N 1
ATOM 1647 C CA . ARG A 1 215 ? 57.071 3.011 -74.063 1.00 68.94 215 ARG A CA 1
ATOM 1648 C C . ARG A 1 215 ? 55.731 2.834 -73.349 1.00 68.94 215 ARG A C 1
ATOM 1650 O O . ARG A 1 215 ? 55.633 3.214 -72.185 1.00 68.94 215 ARG A O 1
ATOM 1657 N N . GLU A 1 216 ? 54.759 2.188 -73.987 1.00 70.25 216 GLU A N 1
ATOM 1658 C CA . GLU A 1 216 ? 53.460 1.840 -73.396 1.00 70.25 216 GLU A CA 1
ATOM 1659 C C . GLU A 1 216 ? 53.602 0.848 -72.231 1.00 70.25 216 GLU A C 1
ATOM 1661 O O . GLU A 1 216 ? 53.015 1.046 -71.172 1.00 70.25 216 GLU A O 1
ATOM 1666 N N . LEU A 1 217 ? 54.453 -0.179 -72.345 1.00 67.44 217 LEU A N 1
ATOM 1667 C CA . LEU A 1 217 ? 54.723 -1.124 -71.251 1.00 67.44 217 LEU A CA 1
ATOM 1668 C C . LEU A 1 217 ? 55.471 -0.470 -70.078 1.00 67.44 217 LEU A C 1
ATOM 1670 O O . LEU A 1 217 ? 55.210 -0.809 -68.922 1.00 67.44 217 LEU A O 1
ATOM 1674 N N . ARG A 1 218 ? 56.400 0.462 -70.334 1.00 68.75 218 ARG A N 1
ATOM 1675 C CA . ARG A 1 218 ? 57.051 1.271 -69.285 1.00 68.75 218 ARG A CA 1
ATOM 1676 C C . ARG A 1 218 ? 56.045 2.215 -68.620 1.00 68.75 218 ARG A C 1
ATOM 1678 O O . ARG A 1 218 ? 56.035 2.291 -67.393 1.00 68.75 218 ARG A O 1
ATOM 1685 N N . GLY A 1 219 ? 55.171 2.856 -69.399 1.00 71.19 219 GLY A N 1
ATOM 1686 C CA . GLY A 1 219 ? 54.043 3.645 -68.896 1.00 71.19 219 GLY A CA 1
ATOM 1687 C C . GLY A 1 219 ? 53.107 2.809 -68.019 1.00 71.19 219 GLY A C 1
ATOM 1688 O O . GLY A 1 219 ? 52.819 3.183 -66.886 1.00 71.19 219 GLY A O 1
ATOM 1689 N N . GLY A 1 220 ? 52.743 1.607 -68.472 1.00 72.19 220 GLY A N 1
ATOM 1690 C CA . GLY A 1 220 ? 51.934 0.644 -67.724 1.00 72.19 220 GLY A CA 1
ATOM 1691 C C . GLY A 1 220 ? 52.587 0.151 -66.427 1.00 72.19 220 GLY A C 1
ATOM 1692 O O . GLY A 1 220 ? 51.893 -0.045 -65.433 1.00 72.19 220 GLY A O 1
ATOM 1693 N N . LYS A 1 221 ? 53.920 -0.000 -66.379 1.00 76.62 221 LYS A N 1
ATOM 1694 C CA . LYS A 1 221 ? 54.656 -0.337 -65.140 1.00 76.62 221 LYS A CA 1
ATOM 1695 C C . LYS A 1 221 ? 54.585 0.779 -64.098 1.00 76.62 221 LYS A C 1
ATOM 1697 O O . LYS A 1 221 ? 54.396 0.481 -62.921 1.00 76.62 221 LYS A O 1
ATOM 1702 N N . LEU A 1 222 ? 54.718 2.037 -64.520 1.00 77.81 222 LEU A N 1
ATOM 1703 C CA . LEU A 1 222 ? 54.587 3.198 -63.633 1.00 77.81 222 LEU A CA 1
ATOM 1704 C C . LEU A 1 222 ? 53.153 3.326 -63.105 1.00 77.81 222 LEU A C 1
ATOM 1706 O O . LEU A 1 222 ? 52.960 3.464 -61.899 1.00 77.81 222 LEU A O 1
ATOM 1710 N N . ILE A 1 223 ? 52.157 3.166 -63.982 1.00 80.25 223 ILE A N 1
ATOM 1711 C CA . ILE A 1 223 ? 50.734 3.164 -63.613 1.00 80.25 223 ILE A CA 1
ATOM 1712 C C . ILE A 1 223 ? 50.430 2.037 -62.616 1.00 80.25 223 ILE A C 1
ATOM 1714 O O . ILE A 1 223 ? 49.769 2.272 -61.608 1.00 80.25 223 ILE A O 1
ATOM 1718 N N . ASN A 1 224 ? 50.947 0.825 -62.839 1.00 80.12 224 ASN A N 1
ATOM 1719 C CA . ASN A 1 224 ? 50.764 -0.293 -61.910 1.00 80.12 224 ASN A CA 1
ATOM 1720 C C . ASN A 1 224 ? 51.418 -0.034 -60.544 1.00 80.12 224 ASN A C 1
ATOM 1722 O O . ASN A 1 224 ? 50.800 -0.313 -59.519 1.00 80.12 224 ASN A O 1
ATOM 1726 N N . ALA A 1 225 ? 52.627 0.534 -60.506 1.00 84.81 225 ALA A N 1
ATOM 1727 C CA . ALA A 1 225 ? 53.291 0.885 -59.250 1.00 84.81 225 ALA A CA 1
ATOM 1728 C C . ALA A 1 225 ? 52.511 1.958 -58.466 1.00 84.81 225 ALA A C 1
ATOM 1730 O O . ALA A 1 225 ? 52.353 1.852 -57.248 1.00 84.81 225 ALA A O 1
ATOM 1731 N N . GLU A 1 226 ? 51.966 2.961 -59.157 1.00 84.56 226 GLU A N 1
ATOM 1732 C CA . GLU A 1 226 ? 51.133 3.997 -58.544 1.00 84.56 226 GLU A CA 1
ATOM 1733 C C . GLU A 1 226 ? 49.784 3.442 -58.053 1.00 84.56 226 GLU A C 1
ATOM 1735 O O . GLU A 1 226 ? 49.354 3.743 -56.936 1.00 84.56 226 GLU A O 1
ATOM 1740 N N . LEU A 1 227 ? 49.151 2.551 -58.825 1.00 87.12 227 LEU A N 1
ATOM 1741 C CA . LEU A 1 227 ? 47.948 1.823 -58.411 1.00 87.12 227 LEU A CA 1
ATOM 1742 C C . LEU A 1 227 ? 48.203 0.948 -57.180 1.00 87.12 227 LEU A C 1
ATOM 1744 O O . LEU A 1 227 ? 47.368 0.919 -56.279 1.00 87.12 227 LEU A O 1
ATOM 1748 N N . GLU A 1 228 ? 49.347 0.266 -57.090 1.00 89.31 228 GLU A N 1
ATOM 1749 C CA . GLU A 1 228 ? 49.717 -0.512 -55.905 1.00 89.31 228 GLU A CA 1
ATOM 1750 C C . GLU A 1 228 ? 49.862 0.365 -54.659 1.00 89.31 228 GLU A C 1
ATOM 1752 O O . GLU A 1 228 ? 49.345 0.012 -53.595 1.00 89.31 228 GLU A O 1
ATOM 1757 N N . VAL A 1 229 ? 50.531 1.517 -54.773 1.00 91.38 229 VAL A N 1
ATOM 1758 C CA . VAL A 1 229 ? 50.657 2.483 -53.670 1.00 91.38 229 VAL A CA 1
ATOM 1759 C C . VAL A 1 229 ? 49.278 2.987 -53.250 1.00 91.38 229 VAL A C 1
ATOM 1761 O O . VAL A 1 229 ? 48.958 2.977 -52.059 1.00 91.38 229 VAL A O 1
ATOM 1764 N N . ARG A 1 230 ? 48.419 3.341 -54.211 1.00 88.50 230 ARG A N 1
ATOM 1765 C CA . ARG A 1 230 ? 47.053 3.806 -53.945 1.00 88.50 230 ARG A CA 1
ATOM 1766 C C . ARG A 1 230 ? 46.187 2.713 -53.316 1.00 88.50 230 ARG A C 1
ATOM 1768 O O . ARG A 1 230 ? 45.454 2.985 -52.370 1.00 88.50 230 ARG A O 1
ATOM 1775 N N . HIS A 1 231 ? 46.316 1.461 -53.754 1.00 90.81 231 HIS A N 1
ATOM 1776 C CA . HIS A 1 231 ? 45.657 0.313 -53.128 1.00 90.81 231 HIS A CA 1
ATOM 1777 C C . HIS A 1 231 ? 46.137 0.074 -51.692 1.00 90.81 231 HIS A C 1
ATOM 1779 O O . HIS A 1 231 ? 45.308 -0.207 -50.825 1.00 90.81 231 HIS A O 1
ATOM 1785 N N . ARG A 1 232 ? 47.442 0.203 -51.410 1.00 90.12 232 ARG A N 1
ATOM 1786 C CA . ARG A 1 232 ? 47.985 0.110 -50.040 1.00 90.12 232 ARG A CA 1
ATOM 1787 C C . ARG A 1 232 ? 47.447 1.233 -49.153 1.00 90.12 232 ARG A C 1
ATOM 1789 O O . ARG A 1 232 ? 47.002 0.956 -48.045 1.00 90.12 232 ARG A O 1
ATOM 1796 N N . GLN A 1 233 ? 47.414 2.469 -49.653 1.00 91.81 233 GLN A N 1
ATOM 1797 C CA . GLN A 1 233 ? 46.853 3.616 -48.931 1.00 91.81 233 GLN A CA 1
ATOM 1798 C C . GLN A 1 233 ? 45.356 3.441 -48.642 1.00 91.81 233 GLN A C 1
ATOM 1800 O O . GLN A 1 233 ? 44.926 3.659 -47.513 1.00 91.81 233 GLN A O 1
ATOM 1805 N N . LEU A 1 234 ? 44.567 2.992 -49.624 1.00 90.12 234 LEU A N 1
ATOM 1806 C CA . LEU A 1 234 ? 43.136 2.726 -49.444 1.00 90.12 234 LEU A CA 1
ATOM 1807 C C . LEU A 1 234 ? 42.880 1.596 -48.437 1.00 90.12 234 LEU A C 1
ATOM 1809 O O . LEU A 1 234 ? 41.963 1.712 -47.627 1.00 90.12 234 LEU A O 1
ATOM 1813 N N . ARG A 1 235 ? 43.695 0.530 -48.444 1.00 90.06 235 ARG A N 1
ATOM 1814 C CA . ARG A 1 235 ? 43.613 -0.541 -47.436 1.00 90.06 235 ARG A CA 1
ATOM 1815 C C . ARG A 1 235 ? 43.951 -0.034 -46.037 1.00 90.06 235 ARG A C 1
ATOM 1817 O O . ARG A 1 235 ? 43.156 -0.245 -45.130 1.00 90.06 235 ARG A O 1
ATOM 1824 N N . ALA A 1 236 ? 45.057 0.691 -45.878 1.00 90.50 236 ALA A N 1
ATOM 1825 C CA . ALA A 1 236 ? 45.449 1.260 -44.589 1.00 90.50 236 ALA A CA 1
ATOM 1826 C C . ALA A 1 236 ? 44.392 2.241 -44.046 1.00 90.50 236 ALA A C 1
ATOM 1828 O O . ALA A 1 236 ? 44.063 2.214 -42.862 1.00 90.50 236 ALA A O 1
ATOM 1829 N N . ALA A 1 237 ? 43.802 3.071 -44.914 1.00 88.25 237 ALA A N 1
ATOM 1830 C CA . ALA A 1 237 ? 42.711 3.970 -44.543 1.00 88.25 237 ALA A CA 1
ATOM 1831 C C . ALA A 1 237 ? 41.438 3.206 -44.130 1.00 88.25 237 ALA A C 1
ATOM 1833 O O . ALA A 1 237 ? 40.781 3.583 -43.157 1.00 88.25 237 ALA A O 1
ATOM 1834 N N . ALA A 1 238 ? 41.100 2.116 -44.829 1.00 86.44 238 ALA A N 1
ATOM 1835 C CA . ALA A 1 238 ? 39.967 1.261 -44.481 1.00 86.44 238 ALA A CA 1
ATOM 1836 C C . ALA A 1 238 ? 40.175 0.535 -43.139 1.00 86.44 238 ALA A C 1
ATOM 1838 O O . ALA A 1 238 ? 39.269 0.521 -42.306 1.00 86.44 238 ALA A O 1
ATOM 1839 N N . GLU A 1 239 ? 41.369 -0.007 -42.890 1.00 88.81 239 GLU A N 1
ATOM 1840 C CA . GLU A 1 239 ? 41.735 -0.654 -41.621 1.00 88.81 239 GLU A CA 1
ATOM 1841 C C . GLU A 1 239 ? 41.694 0.334 -40.448 1.00 88.81 239 GLU A C 1
ATOM 1843 O O . GLU A 1 239 ? 41.110 0.040 -39.403 1.00 88.81 239 GLU A O 1
ATOM 1848 N N . ALA A 1 240 ? 42.230 1.544 -40.637 1.00 87.75 240 ALA A N 1
ATOM 1849 C CA . ALA A 1 240 ? 42.166 2.602 -39.633 1.00 87.75 240 ALA A CA 1
ATOM 1850 C C . ALA A 1 240 ? 40.716 3.021 -39.320 1.00 87.75 240 ALA A C 1
ATOM 1852 O O . ALA A 1 240 ? 40.359 3.206 -38.153 1.00 87.75 240 ALA A O 1
ATOM 1853 N N . SER A 1 241 ? 39.862 3.132 -40.344 1.00 83.19 241 SER A N 1
ATOM 1854 C CA . SER A 1 241 ? 38.435 3.446 -40.187 1.00 83.19 241 SER A CA 1
ATOM 1855 C C . SER A 1 241 ? 37.671 2.342 -39.440 1.00 83.19 241 SER A C 1
ATOM 1857 O O . SER A 1 241 ? 36.840 2.634 -38.570 1.00 83.19 241 SER A O 1
ATOM 1859 N N . LEU A 1 242 ? 37.988 1.073 -39.719 1.00 85.38 242 LEU A N 1
ATOM 1860 C CA . LEU A 1 242 ? 37.396 -0.079 -39.042 1.00 85.38 242 LEU A CA 1
ATOM 1861 C C . LEU A 1 242 ? 37.793 -0.130 -37.561 1.00 85.38 242 LEU A C 1
ATOM 1863 O O . LEU A 1 242 ? 36.925 -0.295 -36.704 1.00 85.38 242 LEU A O 1
ATOM 1867 N N . GLU A 1 243 ? 39.074 0.068 -37.233 1.00 88.56 243 GLU A N 1
ATOM 1868 C CA . GLU A 1 243 ? 39.531 0.057 -35.837 1.00 88.56 243 GLU A CA 1
ATOM 1869 C C . GLU A 1 243 ? 38.959 1.240 -35.043 1.00 88.56 243 GLU A C 1
ATOM 1871 O O . GLU A 1 243 ? 38.560 1.073 -33.889 1.00 88.56 243 GLU A O 1
ATOM 1876 N N . ALA A 1 244 ? 38.844 2.426 -35.651 1.00 85.50 244 ALA A N 1
ATOM 1877 C CA . ALA A 1 244 ? 38.181 3.571 -35.024 1.00 85.50 244 ALA A CA 1
ATOM 1878 C C . ALA A 1 244 ? 36.701 3.277 -34.718 1.00 85.50 244 ALA A C 1
ATOM 1880 O O . ALA A 1 244 ? 36.227 3.545 -33.610 1.00 85.50 244 ALA A O 1
ATOM 1881 N N . SER A 1 245 ? 35.994 2.659 -35.667 1.00 85.44 245 SER A N 1
ATOM 1882 C CA . SER A 1 245 ? 34.599 2.239 -35.494 1.00 85.44 245 SER A CA 1
ATOM 1883 C C . SER A 1 245 ? 34.467 1.175 -34.400 1.00 85.44 245 SER A C 1
ATOM 1885 O O . SER A 1 245 ? 33.622 1.304 -33.514 1.00 85.44 245 SER A O 1
ATOM 1887 N N . SER A 1 246 ? 35.356 0.178 -34.382 1.00 87.94 246 SER A N 1
ATOM 1888 C CA . SER A 1 246 ? 35.370 -0.876 -33.362 1.00 87.94 246 SER A CA 1
ATOM 1889 C C . SER A 1 246 ? 35.641 -0.319 -31.960 1.00 87.94 246 SER A C 1
ATOM 1891 O O . SER A 1 246 ? 34.949 -0.674 -31.004 1.00 87.94 246 SER A O 1
ATOM 1893 N N . LYS A 1 247 ? 36.588 0.619 -31.813 1.00 90.69 247 LYS A N 1
ATOM 1894 C CA . LYS A 1 247 ? 36.844 1.316 -30.539 1.00 90.69 247 LYS A CA 1
ATOM 1895 C C . LYS A 1 247 ? 35.608 2.060 -30.035 1.00 90.69 247 LYS A C 1
ATOM 1897 O O . LYS A 1 247 ? 35.250 1.914 -28.865 1.00 90.69 247 LYS A O 1
ATOM 1902 N N . LEU A 1 248 ? 34.930 2.800 -30.912 1.00 90.00 248 LEU A N 1
ATOM 1903 C CA . LEU A 1 248 ? 33.710 3.529 -30.566 1.00 90.00 248 LEU A CA 1
ATOM 1904 C C . LEU A 1 248 ? 32.577 2.581 -30.147 1.00 90.00 248 LEU A C 1
ATOM 1906 O O . LEU A 1 248 ? 31.902 2.829 -29.146 1.00 90.00 248 LEU A O 1
ATOM 1910 N N . VAL A 1 249 ? 32.390 1.469 -30.865 1.00 90.44 249 VAL A N 1
ATOM 1911 C CA . VAL A 1 249 ? 31.414 0.429 -30.502 1.00 90.44 249 VAL A CA 1
ATOM 1912 C C . VAL A 1 249 ? 31.723 -0.132 -29.114 1.00 90.44 249 VAL A C 1
ATOM 1914 O O . VAL A 1 249 ? 30.818 -0.213 -28.279 1.00 90.44 249 VAL A O 1
ATOM 1917 N N . ARG A 1 250 ? 32.988 -0.456 -28.808 1.00 90.38 250 ARG A N 1
ATOM 1918 C CA . ARG A 1 250 ? 33.400 -0.944 -27.475 1.00 90.38 250 ARG A CA 1
ATOM 1919 C C . ARG A 1 250 ? 33.079 0.075 -26.375 1.00 90.38 250 ARG A C 1
ATOM 1921 O O . ARG A 1 250 ? 32.555 -0.303 -25.326 1.00 90.38 250 ARG A O 1
ATOM 1928 N N . GLU A 1 251 ? 33.350 1.360 -26.610 1.00 91.81 251 GLU A N 1
ATOM 1929 C CA . GLU A 1 251 ? 33.038 2.441 -25.666 1.00 91.81 251 GLU A CA 1
ATOM 1930 C C . GLU A 1 251 ? 31.527 2.553 -25.410 1.00 91.81 251 GLU A C 1
ATOM 1932 O O . GLU A 1 251 ? 31.086 2.534 -24.257 1.00 91.81 251 GLU A O 1
ATOM 1937 N N . LYS A 1 252 ? 30.715 2.605 -26.475 1.00 91.00 252 LYS A N 1
ATOM 1938 C CA . LYS A 1 252 ? 29.251 2.694 -26.358 1.00 91.00 252 LYS A CA 1
ATOM 1939 C C . LYS A 1 252 ? 28.646 1.460 -25.710 1.00 91.00 252 LYS A C 1
ATOM 1941 O O . LYS A 1 252 ? 27.761 1.598 -24.871 1.00 91.00 252 LYS A O 1
ATOM 1946 N N . THR A 1 253 ? 29.160 0.276 -26.020 1.00 92.44 253 THR A N 1
ATOM 1947 C CA . THR A 1 253 ? 28.728 -0.969 -25.374 1.00 92.44 253 THR A CA 1
ATOM 1948 C C . THR A 1 253 ? 28.983 -0.904 -23.870 1.00 92.44 253 THR A C 1
ATOM 1950 O O . THR A 1 253 ? 28.085 -1.195 -23.082 1.00 92.44 253 THR A O 1
ATOM 1953 N N . ARG A 1 254 ? 30.169 -0.444 -23.445 1.00 92.19 254 ARG A N 1
ATOM 1954 C CA . ARG A 1 254 ? 30.489 -0.261 -22.020 1.00 92.19 254 ARG A CA 1
ATOM 1955 C C . ARG A 1 254 ? 29.566 0.759 -21.353 1.00 92.19 254 ARG A C 1
ATOM 1957 O O . ARG A 1 254 ? 29.105 0.521 -20.239 1.00 92.19 254 ARG A O 1
ATOM 1964 N N . ASP A 1 255 ? 29.269 1.875 -22.017 1.00 92.69 255 ASP A N 1
ATOM 1965 C CA . ASP A 1 255 ? 28.346 2.886 -21.491 1.00 92.69 255 ASP A CA 1
ATOM 1966 C C . ASP A 1 255 ? 26.924 2.340 -21.301 1.00 92.69 255 ASP A C 1
ATOM 1968 O O . ASP A 1 255 ? 26.330 2.500 -20.233 1.00 92.69 255 ASP A O 1
ATOM 1972 N N . LEU A 1 256 ? 26.401 1.636 -22.307 1.00 92.00 256 LEU A N 1
ATOM 1973 C CA . LEU A 1 256 ? 25.084 1.012 -22.234 1.00 92.00 256 LEU A CA 1
ATOM 1974 C C . LEU A 1 256 ? 25.030 -0.074 -21.155 1.00 92.00 256 LEU A C 1
ATOM 1976 O O . LEU A 1 256 ? 24.074 -0.102 -20.386 1.00 92.00 256 LEU A O 1
ATOM 1980 N N . MET A 1 257 ? 26.062 -0.916 -21.025 1.00 93.69 257 MET A N 1
ATOM 1981 C CA . MET A 1 257 ? 26.128 -1.930 -19.965 1.00 93.69 257 MET A CA 1
ATOM 1982 C C . MET A 1 257 ? 26.115 -1.310 -18.562 1.00 93.69 257 MET A C 1
ATOM 1984 O O . MET A 1 257 ? 25.394 -1.802 -17.695 1.00 93.69 257 MET A O 1
ATOM 1988 N N . ARG A 1 258 ? 26.834 -0.198 -18.340 1.00 94.38 258 ARG A N 1
ATOM 1989 C CA . ARG A 1 258 ? 26.776 0.542 -17.063 1.00 94.38 258 ARG A CA 1
ATOM 1990 C C . ARG A 1 258 ? 25.366 1.055 -16.769 1.00 94.38 258 ARG A C 1
ATOM 1992 O O . ARG A 1 258 ? 24.871 0.877 -15.658 1.00 94.38 258 ARG A O 1
ATOM 1999 N N . LYS A 1 259 ? 24.701 1.653 -17.764 1.00 94.31 259 LYS A N 1
ATOM 2000 C CA . LYS A 1 259 ? 23.319 2.146 -17.631 1.00 94.31 259 LYS A CA 1
ATOM 2001 C C . LYS A 1 259 ? 22.331 1.016 -17.348 1.00 94.31 259 LYS A C 1
ATOM 2003 O O . LYS A 1 259 ? 21.502 1.155 -16.458 1.00 94.31 259 LYS A O 1
ATOM 2008 N N . ILE A 1 260 ? 22.454 -0.113 -18.048 1.00 94.81 260 ILE A N 1
ATOM 2009 C CA . ILE A 1 260 ? 21.640 -1.314 -17.810 1.00 94.81 260 ILE A CA 1
ATOM 2010 C C . ILE A 1 260 ? 21.844 -1.824 -16.380 1.00 94.81 260 ILE A C 1
ATOM 2012 O O . ILE A 1 260 ? 20.863 -2.096 -15.696 1.00 94.81 260 ILE A O 1
ATOM 2016 N N . GLY A 1 261 ? 23.091 -1.922 -15.908 1.00 95.94 261 GLY A N 1
ATOM 2017 C CA . GLY A 1 261 ? 23.388 -2.339 -14.534 1.00 95.94 261 GLY A CA 1
ATOM 2018 C C . GLY A 1 261 ? 22.755 -1.417 -13.487 1.00 95.94 261 GLY A C 1
ATOM 2019 O O . GLY A 1 261 ? 22.121 -1.892 -12.549 1.00 95.94 261 GLY A O 1
ATOM 2020 N N . CYS A 1 262 ? 22.849 -0.101 -13.688 1.00 95.81 262 CYS A N 1
ATOM 2021 C CA . CYS A 1 262 ? 22.221 0.890 -12.812 1.00 95.81 262 CYS A CA 1
ATOM 2022 C C . CYS A 1 262 ? 20.690 0.745 -12.774 1.00 95.81 262 CYS A C 1
ATOM 2024 O O . CYS A 1 262 ? 20.106 0.659 -11.695 1.00 95.81 262 CYS A O 1
ATOM 2026 N N . LEU A 1 263 ? 20.042 0.655 -13.939 1.00 95.69 263 LEU A N 1
ATOM 2027 C CA . LEU A 1 263 ? 18.588 0.503 -14.035 1.00 95.69 263 LEU A CA 1
ATOM 2028 C C . LEU A 1 263 ? 18.097 -0.813 -13.422 1.00 95.69 263 LEU A C 1
ATOM 2030 O O . LEU A 1 263 ? 17.055 -0.821 -12.777 1.00 95.69 263 LEU A O 1
ATOM 2034 N N . LYS A 1 264 ? 18.850 -1.909 -13.572 1.00 96.62 264 LYS A N 1
ATOM 2035 C CA . LYS A 1 264 ? 18.540 -3.186 -12.910 1.00 96.62 264 LYS A CA 1
ATOM 2036 C C . LYS A 1 264 ? 18.593 -3.070 -11.399 1.00 96.62 264 LYS A C 1
ATOM 2038 O O . LYS A 1 264 ? 17.645 -3.468 -10.738 1.00 96.62 264 LYS A O 1
ATOM 2043 N N . SER A 1 265 ? 19.654 -2.467 -10.868 1.00 96.50 265 SER A N 1
ATOM 2044 C CA . SER A 1 265 ? 19.770 -2.235 -9.428 1.00 96.50 265 SER A CA 1
ATOM 2045 C C . SER A 1 265 ? 18.612 -1.375 -8.903 1.00 96.50 265 SER A C 1
ATOM 2047 O O . SER A 1 265 ? 18.050 -1.670 -7.850 1.00 96.50 265 SER A O 1
ATOM 2049 N N . LYS A 1 266 ? 18.185 -0.354 -9.659 1.00 95.88 266 LYS A N 1
ATOM 2050 C CA . LYS A 1 266 ? 17.010 0.460 -9.305 1.00 95.88 266 LYS A CA 1
ATOM 2051 C C . LYS A 1 266 ? 15.701 -0.323 -9.369 1.00 95.88 266 LYS A C 1
ATOM 2053 O O . LYS A 1 266 ? 14.873 -0.181 -8.473 1.00 95.88 266 LYS A O 1
ATOM 2058 N N . LEU A 1 267 ? 15.527 -1.174 -10.378 1.00 96.88 267 LEU A N 1
ATOM 2059 C CA . LEU A 1 267 ? 14.372 -2.062 -10.481 1.00 96.88 267 LEU A CA 1
ATOM 2060 C C . LEU A 1 267 ? 14.319 -3.044 -9.299 1.00 96.88 267 LEU A C 1
ATOM 2062 O O . LEU A 1 267 ? 13.269 -3.197 -8.687 1.00 96.88 267 LEU A O 1
ATOM 2066 N N . GLU A 1 268 ? 15.445 -3.648 -8.922 1.00 96.88 268 GLU A N 1
ATOM 2067 C CA . GLU A 1 268 ? 15.549 -4.529 -7.750 1.00 96.88 268 GLU A CA 1
ATOM 2068 C C . GLU A 1 268 ? 15.192 -3.797 -6.447 1.00 96.88 268 GLU A C 1
ATOM 2070 O O . GLU A 1 268 ? 14.411 -4.315 -5.647 1.00 96.88 268 GLU A O 1
ATOM 2075 N N . GLN A 1 269 ? 15.691 -2.568 -6.257 1.00 96.69 269 GLN A N 1
ATOM 2076 C CA . GLN A 1 269 ? 15.328 -1.719 -5.114 1.00 96.69 269 GLN A CA 1
ATOM 2077 C C . GLN A 1 269 ? 13.819 -1.436 -5.074 1.00 96.69 269 GLN A C 1
ATOM 2079 O O . GLN A 1 269 ? 13.204 -1.559 -4.017 1.00 96.69 269 GLN A O 1
ATOM 2084 N N . LEU A 1 270 ? 13.203 -1.107 -6.215 1.00 95.44 270 LEU A N 1
ATOM 2085 C CA . LEU A 1 270 ? 11.758 -0.861 -6.311 1.00 95.44 270 LEU A CA 1
ATOM 2086 C C . LEU A 1 270 ? 10.922 -2.121 -6.080 1.00 95.44 270 LEU A C 1
ATOM 2088 O O . LEU A 1 270 ? 9.830 -2.035 -5.521 1.00 95.44 270 LEU A O 1
ATOM 2092 N N . LEU A 1 271 ? 11.403 -3.290 -6.501 1.00 95.75 271 LEU A N 1
ATOM 2093 C CA . LEU A 1 271 ? 10.727 -4.564 -6.253 1.00 95.75 271 LEU A CA 1
ATOM 2094 C C . LEU A 1 271 ? 10.760 -4.927 -4.765 1.00 95.75 271 LEU A C 1
ATOM 2096 O O . LEU A 1 271 ? 9.740 -5.358 -4.226 1.00 95.75 271 LEU A O 1
ATOM 2100 N N . LEU A 1 272 ? 11.899 -4.727 -4.094 1.00 95.44 272 LEU A N 1
ATOM 2101 C CA . LEU A 1 272 ? 12.004 -4.910 -2.647 1.00 95.44 272 LEU A CA 1
ATOM 2102 C C . LEU A 1 272 ? 11.079 -3.936 -1.909 1.00 95.44 272 LEU A C 1
ATOM 2104 O O . LEU A 1 272 ? 10.283 -4.352 -1.073 1.00 95.44 272 LEU A O 1
ATOM 2108 N N . GLU A 1 273 ? 11.124 -2.657 -2.271 1.00 94.38 273 GLU A N 1
ATOM 2109 C CA . GLU A 1 273 ? 10.289 -1.630 -1.653 1.00 94.38 273 GLU A CA 1
ATOM 2110 C C . GLU A 1 273 ? 8.787 -1.887 -1.881 1.00 94.38 273 GLU A C 1
ATOM 2112 O O . GLU A 1 273 ? 7.987 -1.710 -0.965 1.00 94.38 273 GLU A O 1
ATOM 2117 N N . SER A 1 274 ? 8.389 -2.396 -3.052 1.00 94.69 274 SER A N 1
ATOM 2118 C CA . SER A 1 274 ? 7.003 -2.806 -3.315 1.00 94.69 274 SER A CA 1
ATOM 2119 C C . SER A 1 274 ? 6.545 -3.928 -2.381 1.00 94.69 274 SER A C 1
ATOM 2121 O O . SER A 1 274 ? 5.405 -3.903 -1.922 1.00 94.69 274 SER A O 1
ATOM 2123 N N . ARG A 1 275 ? 7.410 -4.905 -2.074 1.00 95.06 275 ARG A N 1
ATOM 2124 C CA . ARG A 1 275 ? 7.093 -5.976 -1.108 1.00 95.06 275 ARG A CA 1
ATOM 2125 C C . ARG A 1 275 ? 6.932 -5.417 0.305 1.00 95.06 275 ARG A C 1
ATOM 2127 O O . ARG A 1 275 ? 6.002 -5.788 1.014 1.00 95.06 275 ARG A O 1
ATOM 2134 N N . GLU A 1 276 ? 7.798 -4.487 0.693 1.00 93.50 276 GLU A N 1
ATOM 2135 C CA . GLU A 1 276 ? 7.735 -3.811 1.991 1.00 93.50 276 GLU A CA 1
ATOM 2136 C C . GLU A 1 276 ? 6.474 -2.944 2.154 1.00 93.50 276 GLU A C 1
ATOM 2138 O O . GLU A 1 276 ? 5.857 -2.921 3.226 1.00 93.50 276 GLU A O 1
ATOM 2143 N N . LEU A 1 277 ? 6.053 -2.247 1.094 1.00 93.56 277 LEU A N 1
ATOM 2144 C CA . LEU A 1 277 ? 4.778 -1.529 1.062 1.00 93.56 277 LEU A CA 1
ATOM 2145 C C . LEU A 1 277 ? 3.590 -2.485 1.173 1.00 93.56 277 LEU A C 1
ATOM 2147 O O . LEU A 1 277 ? 2.656 -2.211 1.923 1.00 93.56 277 LEU A O 1
ATOM 2151 N N . GLU A 1 278 ? 3.620 -3.619 0.470 1.00 94.50 278 GLU A N 1
ATOM 2152 C CA . GLU A 1 278 ? 2.573 -4.638 0.586 1.00 94.50 278 GLU A CA 1
ATOM 2153 C C . GLU A 1 278 ? 2.485 -5.208 2.005 1.00 94.50 278 GLU A C 1
ATOM 2155 O O . GLU A 1 278 ? 1.380 -5.409 2.511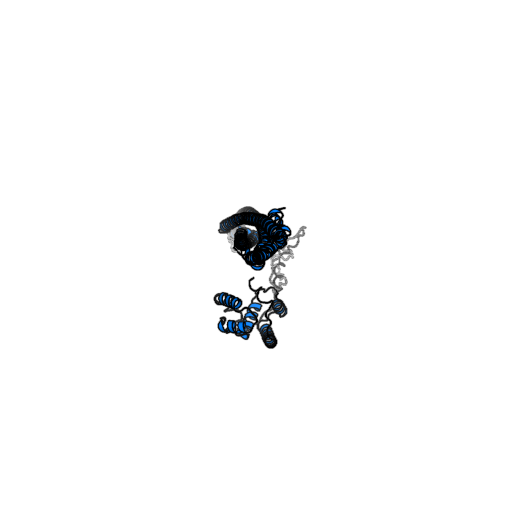 1.00 94.50 278 GLU A O 1
ATOM 2160 N N . ASN A 1 279 ? 3.623 -5.431 2.666 1.00 92.12 279 ASN A N 1
ATOM 2161 C CA . ASN A 1 279 ? 3.662 -5.842 4.068 1.00 92.12 279 ASN A CA 1
ATOM 2162 C C . ASN A 1 279 ? 3.046 -4.766 4.973 1.00 92.12 279 ASN A C 1
ATOM 2164 O O . ASN A 1 279 ? 2.183 -5.083 5.790 1.00 92.12 279 ASN A O 1
ATOM 2168 N N . SER A 1 280 ? 3.403 -3.493 4.771 1.00 90.88 280 SER A N 1
ATOM 2169 C CA . SER A 1 280 ? 2.824 -2.363 5.517 1.00 90.88 280 SER A CA 1
ATOM 2170 C C . SER A 1 280 ? 1.308 -2.247 5.303 1.00 90.88 280 SER A C 1
ATOM 2172 O O . SER A 1 280 ? 0.563 -1.978 6.243 1.00 90.88 280 SER A O 1
ATOM 2174 N N . ARG A 1 281 ? 0.821 -2.520 4.085 1.00 94.38 281 ARG A N 1
ATOM 2175 C CA . ARG A 1 281 ? -0.615 -2.586 3.779 1.00 94.38 281 ARG A CA 1
ATOM 2176 C C . ARG A 1 281 ? -1.313 -3.703 4.556 1.00 94.38 281 ARG A C 1
ATOM 2178 O O . ARG A 1 281 ? -2.355 -3.461 5.154 1.00 94.38 281 ARG A O 1
ATOM 2185 N N . ARG A 1 282 ? -0.745 -4.916 4.575 1.00 92.19 282 ARG A N 1
ATOM 2186 C CA . ARG A 1 282 ? -1.306 -6.047 5.343 1.00 92.19 282 ARG A CA 1
ATOM 2187 C C . ARG A 1 282 ? -1.334 -5.742 6.842 1.00 92.19 282 ARG A C 1
ATOM 2189 O O . ARG A 1 282 ? -2.323 -6.034 7.500 1.00 92.19 282 ARG A O 1
ATOM 2196 N N . GLN A 1 283 ? -0.278 -5.117 7.359 1.00 89.56 283 GLN A N 1
ATOM 2197 C CA . GLN A 1 283 ? -0.194 -4.681 8.754 1.00 89.56 283 GLN A CA 1
ATOM 2198 C C . GLN A 1 283 ? -1.292 -3.659 9.097 1.00 89.56 283 GLN A C 1
ATOM 2200 O O . GLN A 1 283 ? -1.964 -3.806 10.114 1.00 89.56 283 GLN A O 1
ATOM 2205 N N . LEU A 1 284 ? -1.533 -2.664 8.238 1.00 91.19 284 LEU A N 1
ATOM 2206 C CA . LEU A 1 284 ? -2.626 -1.704 8.426 1.00 91.19 284 LEU A CA 1
ATOM 2207 C C . LEU A 1 284 ? -4.011 -2.363 8.374 1.00 91.19 284 LEU A C 1
ATOM 2209 O O . LEU A 1 284 ? -4.847 -2.050 9.214 1.00 91.19 284 LEU A O 1
ATOM 2213 N N . GLN A 1 285 ? -4.244 -3.295 7.444 1.00 92.62 285 GLN A N 1
ATOM 2214 C CA . GLN A 1 285 ? -5.502 -4.052 7.368 1.00 92.62 285 GLN A CA 1
ATOM 2215 C C . GLN A 1 285 ? -5.735 -4.890 8.631 1.00 92.62 285 GLN A C 1
ATOM 2217 O O . GLN A 1 285 ? -6.841 -4.920 9.166 1.00 92.62 285 GLN A O 1
ATOM 2222 N N . ALA A 1 286 ? -4.686 -5.541 9.140 1.00 89.31 286 ALA A N 1
ATOM 2223 C CA . ALA A 1 286 ? -4.755 -6.278 10.396 1.00 89.31 286 ALA A CA 1
ATOM 2224 C C . ALA A 1 286 ? -5.044 -5.346 11.584 1.00 89.31 286 ALA A C 1
ATOM 2226 O O . ALA A 1 286 ? -5.838 -5.691 12.456 1.00 89.31 286 ALA A O 1
ATOM 2227 N N . ALA A 1 287 ? -4.446 -4.151 11.609 1.00 88.88 287 ALA A N 1
ATOM 2228 C CA . ALA A 1 287 ? -4.733 -3.153 12.634 1.00 88.88 287 ALA A CA 1
ATOM 2229 C C . ALA A 1 287 ? -6.185 -2.663 12.564 1.00 88.88 287 ALA A C 1
ATOM 2231 O O . ALA A 1 287 ? -6.838 -2.590 13.598 1.00 88.88 287 ALA A O 1
ATOM 2232 N N . GLU A 1 288 ? -6.713 -2.386 11.371 1.00 89.62 288 GLU A N 1
ATOM 2233 C CA . GLU A 1 288 ? -8.110 -1.986 11.175 1.00 89.62 288 GLU A CA 1
ATOM 2234 C C . GLU A 1 288 ? -9.077 -3.047 11.726 1.00 89.62 288 GLU A C 1
ATOM 2236 O O . GLU A 1 288 ? -9.953 -2.730 12.529 1.00 89.62 288 GLU A O 1
ATOM 2241 N N . GLN A 1 289 ? -8.841 -4.323 11.403 1.00 88.56 289 GLN A N 1
ATOM 2242 C CA . GLN A 1 289 ? -9.615 -5.448 11.943 1.00 88.56 289 GLN A CA 1
ATOM 2243 C C . GLN A 1 289 ? -9.499 -5.561 13.468 1.00 88.56 289 GLN A C 1
ATOM 2245 O O . GLN A 1 289 ? -10.493 -5.811 14.150 1.00 88.56 289 GLN A O 1
ATOM 2250 N N . ALA A 1 290 ? -8.304 -5.354 14.022 1.00 89.12 290 ALA A N 1
ATOM 2251 C CA . ALA A 1 290 ? -8.073 -5.467 15.457 1.00 89.12 290 ALA A CA 1
ATOM 2252 C C . ALA A 1 290 ? -8.771 -4.353 16.266 1.00 89.12 290 ALA A C 1
ATOM 2254 O O . ALA A 1 290 ? -9.151 -4.588 17.413 1.00 89.12 290 ALA A O 1
ATOM 2255 N N . VAL A 1 291 ? -8.984 -3.165 15.682 1.00 90.94 291 VAL A N 1
ATOM 2256 C CA . VAL A 1 291 ? -9.703 -2.041 16.320 1.00 90.94 291 VAL A CA 1
ATOM 2257 C C . VAL A 1 291 ? -11.218 -2.271 16.393 1.00 90.94 291 VAL A C 1
ATOM 2259 O O . VAL A 1 291 ? -11.869 -1.755 17.304 1.00 90.94 291 VAL A O 1
ATOM 2262 N N . MET A 1 292 ? -11.785 -3.095 15.507 1.00 89.94 292 MET A N 1
ATOM 2263 C CA . MET A 1 292 ? -13.229 -3.368 15.494 1.00 89.94 292 MET A CA 1
ATOM 2264 C C . MET A 1 292 ? -13.730 -4.012 16.794 1.00 89.94 292 MET A C 1
ATOM 2266 O O . MET A 1 292 ? -14.828 -3.705 17.256 1.00 89.94 292 MET A O 1
ATOM 2270 N N . ALA A 1 293 ? -12.941 -4.901 17.403 1.00 91.38 293 ALA A N 1
ATOM 2271 C CA . ALA A 1 293 ? -13.349 -5.600 18.620 1.00 91.38 293 ALA A CA 1
ATOM 2272 C C . ALA A 1 293 ? -13.492 -4.656 19.837 1.00 91.38 293 ALA A C 1
ATOM 2274 O O . ALA A 1 293 ? -14.568 -4.660 20.439 1.00 91.38 293 ALA A O 1
ATOM 2275 N N . PRO A 1 294 ? -12.503 -3.803 20.185 1.00 92.50 294 PRO A N 1
ATOM 2276 C CA . PRO A 1 294 ? -12.665 -2.773 21.213 1.00 92.50 294 PRO A CA 1
ATOM 2277 C C . PRO A 1 294 ? -13.887 -1.875 20.991 1.00 92.50 294 PRO A C 1
ATOM 2279 O O . PRO A 1 294 ? -14.672 -1.676 21.917 1.00 92.50 294 PRO A O 1
ATOM 2282 N N . GLN A 1 295 ? -14.101 -1.408 19.754 1.00 94.38 295 GLN A N 1
ATOM 2283 C CA . GLN A 1 295 ? -15.255 -0.574 19.406 1.00 94.38 295 GLN A CA 1
ATOM 2284 C C . GLN A 1 295 ? -16.579 -1.297 19.693 1.00 94.38 295 GLN A C 1
ATOM 2286 O O . GLN A 1 295 ? -17.462 -0.745 20.351 1.00 94.38 295 GLN A O 1
ATOM 2291 N N . LEU A 1 296 ? -16.710 -2.551 19.248 1.00 94.06 296 LEU A N 1
ATOM 2292 C CA . LEU A 1 296 ? -17.914 -3.352 19.459 1.00 94.06 296 LEU A CA 1
ATOM 2293 C C . LEU A 1 296 ? -18.156 -3.652 20.945 1.00 94.06 296 LEU A C 1
ATOM 2295 O O . LEU A 1 296 ? -19.304 -3.669 21.396 1.00 94.06 296 LEU A O 1
ATOM 2299 N N . ILE A 1 297 ? -17.097 -3.897 21.720 1.00 94.56 297 ILE A N 1
ATOM 2300 C CA . ILE A 1 297 ? -17.208 -4.122 23.166 1.00 94.56 297 ILE A CA 1
ATOM 2301 C C . ILE A 1 297 ? -17.703 -2.848 23.855 1.00 94.56 297 ILE A C 1
ATOM 2303 O O . ILE A 1 297 ? -18.649 -2.920 24.639 1.00 94.56 297 ILE A O 1
ATOM 2307 N N . ALA A 1 298 ? -17.129 -1.685 23.535 1.00 94.31 298 ALA A N 1
ATOM 2308 C CA . ALA A 1 298 ? -17.560 -0.408 24.098 1.00 94.31 298 ALA A CA 1
ATOM 2309 C C . ALA A 1 298 ? -19.025 -0.088 23.745 1.00 94.31 298 ALA A C 1
ATOM 2311 O O . ALA A 1 298 ? -19.820 0.198 24.642 1.00 94.31 298 ALA A O 1
ATOM 2312 N N . GLN A 1 299 ? -19.426 -0.258 22.480 1.00 94.56 299 GLN A N 1
ATOM 2313 C CA . GLN A 1 299 ? -20.820 -0.089 22.040 1.00 94.56 299 GLN A CA 1
ATOM 2314 C C . GLN A 1 299 ? -21.786 -1.039 22.768 1.00 94.56 299 GLN A C 1
ATOM 2316 O O . GLN A 1 299 ? -22.877 -0.637 23.180 1.00 94.56 299 GLN A O 1
ATOM 2321 N N . ASN A 1 300 ? -21.392 -2.300 22.973 1.00 93.50 300 ASN A N 1
ATOM 2322 C CA . ASN A 1 300 ? -22.202 -3.250 23.733 1.00 93.50 300 ASN A CA 1
ATOM 2323 C C . ASN A 1 300 ? -22.315 -2.872 25.210 1.00 93.50 300 ASN A C 1
ATOM 2325 O O . ASN A 1 300 ? -23.395 -3.036 25.777 1.00 93.50 300 ASN A O 1
ATOM 2329 N N . CYS A 1 301 ? -21.248 -2.359 25.829 1.00 92.00 301 CYS A N 1
ATOM 2330 C CA . CYS A 1 301 ? -21.311 -1.865 27.201 1.00 92.00 301 CYS A CA 1
ATOM 2331 C C . CYS A 1 301 ? -22.341 -0.741 27.337 1.00 92.00 301 CYS A C 1
ATOM 2333 O O . CYS A 1 301 ? -23.198 -0.836 28.212 1.00 92.00 301 CYS A O 1
ATOM 2335 N N . ILE A 1 302 ? -22.323 0.247 26.436 1.00 91.69 302 ILE A N 1
ATOM 2336 C CA . ILE A 1 302 ? -23.313 1.336 26.416 1.00 91.69 302 ILE A CA 1
ATOM 2337 C C . ILE A 1 302 ? -24.727 0.752 26.314 1.00 91.69 302 ILE A C 1
ATOM 2339 O O . ILE A 1 302 ? -25.563 0.985 27.180 1.00 91.69 302 ILE A O 1
ATOM 2343 N N . ARG A 1 303 ? -24.979 -0.112 25.321 1.00 90.94 303 ARG A N 1
ATOM 2344 C CA . ARG A 1 303 ? -26.300 -0.729 25.108 1.00 90.94 303 ARG A CA 1
ATOM 2345 C C . ARG A 1 303 ? -26.802 -1.512 26.328 1.00 90.94 303 ARG A C 1
ATOM 2347 O O . ARG A 1 303 ? -27.988 -1.462 26.659 1.00 90.94 303 ARG A O 1
ATOM 2354 N N . LEU A 1 304 ? -25.927 -2.278 26.981 1.00 89.75 304 LEU A N 1
ATOM 2355 C CA . LEU A 1 304 ? -26.282 -3.068 28.164 1.00 89.75 304 LEU A CA 1
ATOM 2356 C C . LEU A 1 304 ? -26.583 -2.183 29.373 1.00 89.75 304 LEU A C 1
ATOM 2358 O O . LEU A 1 304 ? -27.494 -2.499 30.136 1.00 89.75 304 LEU A O 1
ATOM 2362 N N . ARG A 1 305 ? -25.860 -1.076 29.526 1.00 88.75 305 ARG A N 1
ATOM 2363 C CA . ARG A 1 305 ? -26.062 -0.110 30.607 1.00 88.75 305 ARG A CA 1
ATOM 2364 C C . ARG A 1 305 ? -27.339 0.696 30.407 1.00 88.75 305 ARG A C 1
ATOM 2366 O O . ARG A 1 305 ? -28.137 0.764 31.336 1.00 88.75 305 ARG A O 1
ATOM 2373 N N . SER A 1 306 ? -27.619 1.155 29.186 1.00 86.50 306 SER A N 1
ATOM 2374 C CA . SER A 1 306 ? -28.868 1.859 28.858 1.00 86.50 306 SER A CA 1
ATOM 2375 C C . SER A 1 306 ? -30.126 0.998 29.030 1.00 86.50 306 SER A C 1
ATOM 2377 O O . SER A 1 306 ? -31.201 1.536 29.263 1.00 86.50 306 SER A O 1
ATOM 2379 N N . SER A 1 307 ? -30.020 -0.330 28.893 1.00 84.88 307 SER A N 1
ATOM 2380 C CA . SER A 1 307 ? -31.170 -1.247 29.011 1.00 84.88 307 SER A CA 1
ATOM 2381 C C . SER A 1 307 ? -31.301 -1.921 30.377 1.00 84.88 307 SER A C 1
ATOM 2383 O O . SER A 1 307 ? -32.404 -2.293 30.769 1.00 84.88 307 SER A O 1
ATOM 2385 N N . GLY A 1 308 ? -30.189 -2.131 31.085 1.00 77.56 308 GLY A N 1
ATOM 2386 C CA . GLY A 1 308 ? -30.167 -2.877 32.343 1.00 77.56 308 GLY A CA 1
ATOM 2387 C C . GLY A 1 308 ? -30.240 -2.019 33.606 1.00 77.56 308 GLY A C 1
ATOM 2388 O O . GLY A 1 308 ? -30.488 -2.568 34.678 1.00 77.56 308 GLY A O 1
ATOM 2389 N N . ARG A 1 309 ? -30.036 -0.701 33.501 1.00 80.00 309 ARG A N 1
ATOM 2390 C CA . ARG A 1 309 ? -30.136 0.240 34.626 1.00 80.00 309 ARG A CA 1
ATOM 2391 C C . ARG A 1 309 ? -31.522 0.881 34.676 1.00 80.00 309 ARG A C 1
ATOM 2393 O O . ARG A 1 309 ? -32.158 1.081 33.645 1.00 80.00 309 ARG A O 1
ATOM 2400 N N . GLN A 1 310 ? -32.006 1.175 35.881 1.00 75.62 310 GLN A N 1
ATOM 2401 C CA . GLN A 1 310 ? -33.346 1.723 36.125 1.00 75.62 310 GLN A CA 1
ATOM 2402 C C . GLN A 1 310 ? -33.306 2.817 37.201 1.00 75.62 310 GLN A C 1
ATOM 2404 O O . GLN A 1 310 ? -32.406 2.848 38.039 1.00 75.62 310 GLN A O 1
ATOM 2409 N N . GLY A 1 311 ? -34.303 3.706 37.199 1.00 70.50 311 GLY A N 1
ATOM 2410 C CA . GLY A 1 311 ? -34.458 4.748 38.218 1.00 70.50 311 GLY A CA 1
ATOM 2411 C C . GLY A 1 311 ? -33.293 5.744 38.251 1.00 70.50 311 GLY A C 1
ATOM 2412 O O . GLY A 1 311 ? -32.876 6.255 37.214 1.00 70.50 311 GLY A O 1
ATOM 2413 N N . ALA A 1 312 ? -32.763 6.023 39.444 1.00 64.06 312 ALA A N 1
ATOM 2414 C CA . ALA A 1 312 ? -31.665 6.975 39.645 1.00 64.06 312 ALA A CA 1
ATOM 2415 C C . ALA A 1 312 ? -30.342 6.565 38.959 1.00 64.06 312 ALA A C 1
ATOM 2417 O O . ALA A 1 312 ? -29.500 7.426 38.710 1.00 64.06 312 ALA A O 1
ATOM 2418 N N . ASP A 1 313 ? -30.183 5.285 38.603 1.00 70.06 313 ASP A N 1
ATOM 2419 C CA . ASP A 1 313 ? -28.982 4.742 37.951 1.00 70.06 313 ASP A CA 1
ATOM 2420 C C . ASP A 1 313 ? -28.971 4.929 36.421 1.00 70.06 313 ASP A C 1
ATOM 2422 O O . ASP A 1 313 ? -27.985 4.593 35.771 1.00 70.06 313 ASP A O 1
ATOM 2426 N N . LEU A 1 314 ? -30.050 5.459 35.830 1.00 68.81 314 LEU A N 1
ATOM 2427 C CA . LEU A 1 314 ? -30.144 5.761 34.391 1.00 68.81 314 LEU A CA 1
ATOM 2428 C C . LEU A 1 314 ? -29.356 7.008 33.963 1.00 68.81 314 LEU A C 1
ATOM 2430 O O . LEU A 1 314 ? -29.279 7.291 32.769 1.00 68.81 314 LEU A O 1
ATOM 2434 N N . ARG A 1 315 ? -28.837 7.803 34.904 1.00 62.31 315 ARG A N 1
ATOM 2435 C CA . ARG A 1 315 ? -28.087 9.015 34.555 1.00 62.31 315 ARG A CA 1
ATOM 2436 C C . ARG A 1 315 ? -26.801 8.642 33.817 1.00 62.31 315 ARG A C 1
ATOM 2438 O O . ARG A 1 315 ? -26.058 7.812 34.326 1.00 62.31 315 ARG A O 1
ATOM 2445 N N . ASN A 1 316 ? -26.550 9.321 32.689 1.00 69.62 316 ASN A N 1
ATOM 2446 C CA . ASN A 1 316 ? -25.256 9.344 31.999 1.00 69.62 316 ASN A CA 1
ATOM 2447 C C . ASN A 1 316 ? -24.171 9.681 33.023 1.00 69.62 316 ASN A C 1
ATOM 2449 O O . ASN A 1 316 ? -24.042 10.832 33.445 1.00 69.62 316 ASN A O 1
ATOM 2453 N N . ASP A 1 317 ? -23.473 8.653 33.477 1.00 80.88 317 ASP A N 1
ATOM 2454 C CA . ASP A 1 317 ? -22.405 8.763 34.452 1.00 80.88 317 ASP A CA 1
ATOM 2455 C C . ASP A 1 317 ? -21.061 8.956 33.735 1.00 80.88 317 ASP A C 1
ATOM 2457 O O . ASP A 1 317 ? -20.959 8.894 32.507 1.00 80.88 317 ASP A O 1
ATOM 2461 N N . GLU A 1 318 ? -20.004 9.184 34.514 1.00 87.69 318 GLU A N 1
ATOM 2462 C CA . GLU A 1 318 ? -18.640 9.331 33.991 1.00 87.69 318 GLU A CA 1
ATOM 2463 C C . GLU A 1 318 ? -18.229 8.136 33.109 1.00 87.69 318 GLU A C 1
ATOM 2465 O O . GLU A 1 318 ? -17.497 8.283 32.131 1.00 87.69 318 GLU A O 1
ATOM 2470 N N . VAL A 1 319 ? -18.728 6.935 33.417 1.00 88.88 319 VAL A N 1
ATOM 2471 C CA . VAL A 1 319 ? -18.432 5.730 32.640 1.00 88.88 319 VAL A CA 1
ATOM 2472 C C . VAL A 1 319 ? -19.070 5.795 31.253 1.00 88.88 319 VAL A C 1
ATOM 2474 O O . VAL A 1 319 ? -18.413 5.425 30.280 1.00 88.88 319 VAL A O 1
ATOM 2477 N N . ASP A 1 320 ? -20.314 6.258 31.138 1.00 89.75 320 ASP A N 1
ATOM 2478 C CA . ASP A 1 320 ? -20.999 6.392 29.850 1.00 89.75 320 ASP A CA 1
ATOM 2479 C C . ASP A 1 320 ? -20.331 7.448 28.956 1.00 89.75 320 ASP A C 1
ATOM 2481 O O . ASP A 1 320 ? -20.158 7.207 27.758 1.00 89.75 320 ASP A O 1
ATOM 2485 N N . GLU A 1 321 ? -19.875 8.565 29.536 1.00 91.62 321 GLU A N 1
ATOM 2486 C CA . GLU A 1 321 ? -19.083 9.576 28.820 1.00 91.62 321 GLU A CA 1
ATOM 2487 C C . GLU A 1 321 ? -17.766 8.988 28.300 1.00 91.62 321 GLU A C 1
ATOM 2489 O O . GLU A 1 321 ? -17.461 9.093 27.111 1.00 91.62 321 GLU A O 1
ATOM 2494 N N . LEU A 1 322 ? -17.013 8.287 29.155 1.00 93.50 322 LEU A N 1
ATOM 2495 C CA . LEU A 1 322 ? -15.748 7.663 28.766 1.00 93.50 322 LEU A CA 1
ATOM 2496 C C . LEU A 1 322 ? -15.935 6.548 27.720 1.00 93.50 322 LEU A C 1
ATOM 2498 O O . LEU A 1 322 ? -15.080 6.377 26.848 1.00 93.50 322 LEU A O 1
ATOM 2502 N N . LEU A 1 323 ? -17.033 5.785 27.786 1.00 94.00 323 LEU A N 1
ATOM 2503 C CA . LEU A 1 323 ? -17.371 4.761 26.793 1.00 94.00 323 LEU A CA 1
ATOM 2504 C C . LEU A 1 323 ? -17.715 5.383 25.435 1.00 94.00 323 LEU A C 1
ATOM 2506 O O . LEU A 1 323 ? -17.264 4.870 24.409 1.00 94.00 323 LEU A O 1
ATOM 2510 N N . ALA A 1 324 ? -18.479 6.478 25.411 1.00 93.88 324 ALA A N 1
ATOM 2511 C CA . ALA A 1 324 ? -18.775 7.212 24.181 1.00 93.88 324 ALA A CA 1
ATOM 2512 C C . ALA A 1 324 ? -17.492 7.785 23.553 1.00 93.88 324 ALA A C 1
ATOM 2514 O O . ALA A 1 324 ? -17.250 7.614 22.356 1.00 93.88 324 ALA A O 1
ATOM 2515 N N . ASP A 1 325 ? -16.623 8.363 24.383 1.00 94.75 325 ASP A N 1
ATOM 2516 C CA . ASP A 1 325 ? -15.290 8.835 24.010 1.00 94.75 325 ASP A CA 1
ATOM 2517 C C . ASP A 1 325 ? -14.409 7.725 23.414 1.00 94.75 325 ASP A C 1
ATOM 2519 O O . ASP A 1 325 ? -13.661 7.948 22.459 1.00 94.75 325 ASP A O 1
ATOM 2523 N N . GLU A 1 326 ? -14.460 6.517 23.982 1.00 95.56 326 GLU A N 1
ATOM 2524 C CA . GLU A 1 326 ? -13.718 5.358 23.486 1.00 95.56 326 GLU A CA 1
ATOM 2525 C C . GLU A 1 326 ? -14.206 4.923 22.100 1.00 95.56 326 GLU A C 1
ATOM 2527 O O . GLU A 1 326 ? -13.379 4.675 21.216 1.00 95.56 326 GLU A O 1
ATOM 2532 N N . VAL A 1 327 ? -15.527 4.865 21.893 1.00 95.94 327 VAL A N 1
ATOM 2533 C CA . VAL A 1 327 ? -16.130 4.545 20.588 1.00 95.94 327 VAL A CA 1
ATOM 2534 C C . VAL A 1 327 ? -15.725 5.587 19.550 1.00 95.94 327 VAL A C 1
ATOM 2536 O O . VAL A 1 327 ? -15.216 5.215 18.492 1.00 95.94 327 VAL A O 1
ATOM 2539 N N . HIS A 1 328 ? -15.858 6.875 19.878 1.00 95.56 328 HIS A N 1
ATOM 2540 C CA . HIS A 1 328 ? -15.487 7.963 18.977 1.00 95.56 328 HIS A CA 1
ATOM 2541 C C . HIS A 1 328 ? -13.993 7.931 18.621 1.00 95.56 328 HIS A C 1
ATOM 2543 O O . HIS A 1 328 ? -13.618 8.013 17.452 1.00 95.56 328 HIS A O 1
ATOM 2549 N N . ASN A 1 329 ? -13.119 7.701 19.607 1.00 95.88 329 ASN A N 1
ATOM 2550 C CA . ASN A 1 329 ? -11.688 7.538 19.360 1.00 95.88 329 ASN A CA 1
ATOM 2551 C C . ASN A 1 329 ? -11.401 6.350 18.425 1.00 95.88 329 ASN A C 1
ATOM 2553 O O . ASN A 1 329 ? -10.551 6.474 17.542 1.00 95.88 329 ASN A O 1
ATOM 2557 N N . CYS A 1 330 ? -12.098 5.218 18.578 1.00 94.56 330 CYS A N 1
ATOM 2558 C CA . CYS A 1 330 ? -11.950 4.080 17.667 1.00 94.56 330 CYS A CA 1
ATOM 2559 C C . CYS A 1 330 ? -12.378 4.436 16.235 1.00 94.56 330 CYS A C 1
ATOM 2561 O O . CYS A 1 330 ? -11.639 4.132 15.301 1.00 94.56 330 CYS A O 1
ATOM 2563 N N . GLU A 1 331 ? -13.506 5.125 16.054 1.00 95.62 331 GLU A N 1
ATOM 2564 C CA . GLU A 1 331 ? -13.991 5.583 14.741 1.00 95.62 331 GLU A CA 1
ATOM 2565 C C . GLU A 1 331 ? -12.998 6.538 14.063 1.00 95.62 331 GLU A C 1
ATOM 2567 O O . GLU A 1 331 ? -12.620 6.346 12.903 1.00 95.62 331 GLU A O 1
ATOM 2572 N N . ASP A 1 332 ? -12.481 7.513 14.809 1.00 95.94 332 ASP A N 1
ATOM 2573 C CA . ASP A 1 332 ? -11.449 8.435 14.337 1.00 95.94 332 ASP A CA 1
ATOM 2574 C C . ASP A 1 332 ? -10.161 7.707 13.937 1.00 95.94 332 ASP A C 1
ATOM 2576 O O . ASP A 1 332 ? -9.518 8.040 12.932 1.00 95.94 332 ASP A O 1
ATOM 2580 N N . ARG A 1 333 ? -9.753 6.696 14.715 1.00 93.81 333 ARG A N 1
ATOM 2581 C CA . ARG A 1 333 ? -8.575 5.888 14.382 1.00 93.81 333 ARG A CA 1
ATOM 2582 C C . ARG A 1 333 ? -8.824 5.041 13.136 1.00 93.81 333 ARG A C 1
ATOM 2584 O O . ARG A 1 333 ? -7.955 5.032 12.268 1.00 93.81 333 ARG A O 1
ATOM 2591 N N . LEU A 1 334 ? -9.988 4.404 13.000 1.00 94.25 334 LEU A N 1
ATOM 2592 C CA . LEU A 1 334 ? -10.367 3.637 11.808 1.00 94.25 334 LEU A CA 1
ATOM 2593 C C . LEU A 1 334 ? -10.364 4.512 10.552 1.00 94.25 334 LEU A C 1
ATOM 2595 O O . LEU A 1 334 ? -9.731 4.153 9.563 1.00 94.25 334 LEU A O 1
ATOM 2599 N N . THR A 1 335 ? -10.959 5.708 10.598 1.00 95.38 335 THR A N 1
ATOM 2600 C CA . THR A 1 335 ? -10.942 6.626 9.443 1.00 95.38 335 THR A CA 1
ATOM 2601 C C . THR A 1 335 ? -9.526 7.080 9.078 1.00 95.38 335 THR A C 1
ATOM 2603 O O . THR A 1 335 ? -9.198 7.237 7.900 1.00 95.38 335 THR A O 1
ATOM 2606 N N . THR A 1 336 ? -8.653 7.268 10.073 1.00 94.94 336 THR A N 1
ATOM 2607 C CA . THR A 1 336 ? -7.247 7.632 9.853 1.00 94.94 336 THR A CA 1
ATOM 2608 C C . THR A 1 336 ? -6.451 6.477 9.238 1.00 94.94 336 THR A C 1
ATOM 2610 O O . THR A 1 336 ? -5.658 6.703 8.321 1.00 94.94 336 THR A O 1
ATOM 2613 N N . LEU A 1 337 ? -6.664 5.246 9.715 1.00 93.62 337 LEU A N 1
ATOM 2614 C CA . LEU A 1 337 ? -6.035 4.040 9.172 1.00 93.62 337 LEU A CA 1
ATOM 2615 C C . LEU A 1 337 ? -6.514 3.768 7.739 1.00 93.62 337 LEU A C 1
ATOM 2617 O O . LEU A 1 337 ? -5.673 3.551 6.868 1.00 93.62 337 LEU A O 1
ATOM 2621 N N . GLY A 1 338 ? -7.817 3.898 7.471 1.00 95.25 338 GLY A N 1
ATOM 2622 C CA . GLY A 1 338 ? -8.404 3.770 6.134 1.00 95.25 338 GLY A CA 1
ATOM 2623 C C . GLY A 1 338 ? -7.809 4.764 5.130 1.00 95.25 338 GLY A C 1
ATOM 2624 O O . GLY A 1 338 ? -7.312 4.365 4.082 1.00 95.25 338 GLY A O 1
ATOM 2625 N N . LYS A 1 339 ? -7.704 6.051 5.493 1.00 95.56 339 LYS A N 1
ATOM 2626 C CA . LYS A 1 339 ? -7.026 7.060 4.649 1.00 95.56 339 LYS A CA 1
ATOM 2627 C C . LYS A 1 339 ? -5.560 6.711 4.368 1.00 95.56 339 LYS A C 1
ATOM 2629 O O . LYS A 1 339 ? -5.039 7.020 3.298 1.00 95.56 339 LYS A O 1
ATOM 2634 N N . CYS A 1 340 ? -4.866 6.108 5.334 1.00 95.00 340 CYS A N 1
ATOM 2635 C CA . CYS A 1 340 ? -3.486 5.665 5.143 1.00 95.00 340 CYS A CA 1
ATOM 2636 C C . CYS A 1 340 ? -3.399 4.445 4.211 1.00 95.00 340 CYS A C 1
ATOM 2638 O O . CYS A 1 340 ? -2.459 4.365 3.420 1.00 95.00 340 CYS A O 1
ATOM 2640 N N . LEU A 1 341 ? -4.364 3.523 4.285 1.00 95.19 341 LEU A N 1
ATOM 2641 C CA . LEU A 1 341 ? -4.477 2.373 3.386 1.00 95.19 341 LEU A CA 1
ATOM 2642 C C . LEU A 1 341 ? -4.703 2.807 1.940 1.00 95.19 341 LEU A C 1
ATOM 2644 O O . LEU A 1 341 ? -3.927 2.402 1.075 1.00 95.19 341 LEU A O 1
ATOM 2648 N N . ASP A 1 342 ? -5.675 3.690 1.699 1.00 95.62 342 ASP A N 1
ATOM 2649 C CA . ASP A 1 342 ? -5.972 4.222 0.362 1.00 95.62 342 ASP A CA 1
ATOM 2650 C C . ASP A 1 342 ? -4.728 4.848 -0.279 1.00 95.62 342 ASP A C 1
ATOM 2652 O O . ASP A 1 342 ? -4.422 4.645 -1.458 1.00 95.62 342 ASP A O 1
ATOM 2656 N N . GLN A 1 343 ? -3.960 5.585 0.524 1.00 95.75 343 GLN A N 1
ATOM 2657 C CA . GLN A 1 343 ? -2.729 6.194 0.058 1.00 95.75 343 GLN A CA 1
ATOM 2658 C C . GLN A 1 343 ? -1.644 5.158 -0.257 1.00 95.75 343 GLN A C 1
ATOM 2660 O O . GLN A 1 343 ? -0.952 5.305 -1.261 1.00 95.75 343 GLN A O 1
ATOM 2665 N N . ILE A 1 344 ? -1.480 4.108 0.551 1.00 94.88 344 ILE A N 1
ATOM 2666 C CA . ILE A 1 344 ? -0.518 3.038 0.242 1.00 94.88 344 ILE A CA 1
ATOM 2667 C C . ILE A 1 344 ? -0.925 2.283 -1.022 1.00 94.88 344 ILE A C 1
ATOM 2669 O O . ILE A 1 344 ? -0.058 1.967 -1.836 1.00 94.88 344 ILE A O 1
ATOM 2673 N N . ASP A 1 345 ? -2.216 2.030 -1.231 1.00 95.75 345 ASP A N 1
ATOM 2674 C CA . ASP A 1 345 ? -2.698 1.409 -2.465 1.00 95.75 345 ASP A CA 1
ATOM 2675 C C . ASP A 1 345 ? -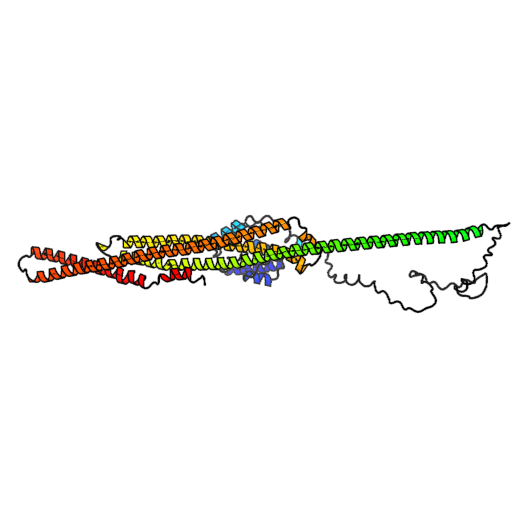2.395 2.287 -3.691 1.00 95.75 345 ASP A C 1
ATOM 2677 O O . ASP A 1 345 ? -1.953 1.778 -4.729 1.00 95.75 345 ASP A O 1
ATOM 2681 N N . TYR A 1 346 ? -2.527 3.612 -3.561 1.00 94.88 346 TYR A N 1
ATOM 2682 C CA . TYR A 1 346 ? -2.081 4.551 -4.590 1.00 94.88 346 TYR A CA 1
ATOM 2683 C C . TYR A 1 346 ? -0.564 4.476 -4.831 1.00 94.88 346 TYR A C 1
ATOM 2685 O O . TYR A 1 346 ? -0.126 4.374 -5.978 1.00 94.88 346 TYR A O 1
ATOM 2693 N N . GLU A 1 347 ? 0.258 4.467 -3.780 1.00 94.94 347 GLU A N 1
ATOM 2694 C CA . GLU A 1 347 ? 1.719 4.367 -3.912 1.00 94.94 347 GLU A CA 1
ATOM 2695 C C . GLU A 1 347 ? 2.174 3.037 -4.533 1.00 94.94 347 GLU A C 1
ATOM 2697 O O . GLU A 1 347 ? 3.102 3.015 -5.348 1.00 94.94 347 GLU A O 1
ATOM 2702 N N . LEU A 1 348 ? 1.490 1.931 -4.227 1.00 95.31 348 LEU A N 1
ATOM 2703 C CA . LEU A 1 348 ? 1.723 0.627 -4.853 1.00 95.31 348 LEU A CA 1
ATOM 2704 C C . LEU A 1 348 ? 1.419 0.663 -6.354 1.00 95.31 348 LEU A C 1
ATOM 2706 O O . LEU A 1 348 ? 2.154 0.078 -7.153 1.00 95.31 348 LEU A O 1
ATOM 2710 N N . LEU A 1 349 ? 0.358 1.364 -6.763 1.00 95.25 349 LEU A N 1
ATOM 2711 C CA . LEU A 1 349 ? 0.030 1.552 -8.176 1.00 95.25 349 LEU A CA 1
ATOM 2712 C C . LEU A 1 349 ? 1.097 2.389 -8.901 1.00 95.25 349 LEU A C 1
ATOM 2714 O O . LEU A 1 349 ? 1.525 2.030 -10.002 1.00 95.25 349 LEU A O 1
ATOM 2718 N N . GLN A 1 350 ? 1.559 3.475 -8.278 1.00 94.31 350 GLN A N 1
ATOM 2719 C CA . GLN A 1 350 ? 2.629 4.310 -8.830 1.00 94.31 350 GLN A CA 1
ATOM 2720 C C . GLN A 1 350 ? 3.938 3.521 -8.958 1.00 94.31 350 GLN A C 1
ATOM 2722 O O . GLN A 1 350 ? 4.570 3.537 -10.011 1.00 94.31 350 GLN A O 1
ATOM 2727 N N . THR A 1 351 ? 4.296 2.739 -7.937 1.00 93.69 351 THR A N 1
ATOM 2728 C CA . THR A 1 351 ? 5.486 1.873 -7.949 1.00 93.69 351 THR A CA 1
ATOM 2729 C C . THR A 1 351 ? 5.432 0.854 -9.091 1.00 93.69 351 THR A C 1
ATOM 2731 O O . THR A 1 351 ? 6.414 0.698 -9.813 1.00 93.69 351 THR A O 1
ATOM 2734 N N . LYS A 1 352 ? 4.276 0.221 -9.339 1.00 94.56 352 LYS A N 1
ATOM 2735 C CA . LYS A 1 352 ? 4.090 -0.702 -10.478 1.00 94.56 352 LYS A CA 1
ATOM 2736 C C . LYS A 1 352 ? 4.249 -0.013 -11.834 1.00 94.56 352 LYS A C 1
ATOM 2738 O O . LYS A 1 352 ? 4.798 -0.600 -12.761 1.00 94.56 352 LYS A O 1
ATOM 2743 N N . THR A 1 353 ? 3.786 1.230 -11.948 1.00 95.75 353 THR A N 1
ATOM 2744 C CA . THR A 1 353 ? 3.930 2.020 -13.181 1.00 95.75 353 THR A CA 1
ATOM 2745 C C . THR A 1 353 ? 5.405 2.313 -13.457 1.00 95.75 353 THR A C 1
ATOM 2747 O O . THR A 1 353 ? 5.891 2.064 -14.554 1.00 95.75 353 THR A O 1
ATOM 2750 N N . MET A 1 354 ? 6.148 2.720 -12.427 1.00 94.19 354 MET A N 1
ATOM 2751 C CA . MET A 1 354 ? 7.586 2.978 -12.535 1.00 94.19 354 MET A CA 1
ATOM 2752 C C . MET A 1 354 ? 8.389 1.711 -12.842 1.00 94.19 354 MET A C 1
ATOM 2754 O O . MET A 1 354 ? 9.319 1.756 -13.644 1.00 94.19 354 MET A O 1
ATOM 2758 N N . GLN A 1 355 ? 8.020 0.569 -12.250 1.00 95.75 355 GLN A N 1
ATOM 2759 C CA . GLN A 1 355 ? 8.610 -0.729 -12.596 1.00 95.75 355 GLN A CA 1
ATOM 2760 C C . GLN A 1 355 ? 8.437 -1.023 -14.091 1.00 95.75 355 GLN A C 1
ATOM 2762 O O . GLN A 1 355 ? 9.415 -1.330 -14.769 1.00 95.75 355 GLN A O 1
ATOM 2767 N N . TYR A 1 356 ? 7.225 -0.851 -14.625 1.00 95.88 356 TYR A N 1
ATOM 2768 C CA . TYR A 1 356 ? 6.941 -1.067 -16.043 1.00 95.88 356 TYR A CA 1
ATOM 2769 C C . TYR A 1 356 ? 7.738 -0.130 -16.966 1.00 95.88 356 TYR A C 1
ATOM 2771 O O . TYR A 1 356 ? 8.257 -0.566 -17.998 1.00 95.88 356 TYR A O 1
ATOM 2779 N N . ASP A 1 357 ? 7.875 1.146 -16.603 1.00 94.75 357 ASP A N 1
ATOM 2780 C CA . ASP A 1 357 ? 8.651 2.116 -17.382 1.00 94.75 357 ASP A CA 1
ATOM 2781 C C . ASP A 1 357 ? 10.151 1.777 -17.386 1.00 94.75 357 ASP A C 1
ATOM 2783 O O . ASP A 1 357 ? 10.805 1.817 -18.436 1.00 94.75 357 ASP A O 1
ATOM 2787 N N . LEU A 1 358 ? 10.694 1.364 -16.235 1.00 95.69 358 LEU A N 1
ATOM 2788 C CA . LEU A 1 358 ? 12.075 0.897 -16.124 1.00 95.69 358 LEU A CA 1
ATOM 2789 C C . LEU A 1 358 ? 12.310 -0.387 -16.919 1.00 95.69 358 LEU A C 1
ATOM 2791 O O . LEU A 1 358 ? 13.311 -0.477 -17.625 1.00 95.69 358 LEU A O 1
ATOM 2795 N N . GLU A 1 359 ? 11.401 -1.358 -16.849 1.00 96.12 359 GLU A N 1
ATOM 2796 C CA . GLU A 1 359 ? 11.489 -2.614 -17.599 1.00 96.12 359 GLU A CA 1
ATOM 2797 C C . GLU A 1 359 ? 11.463 -2.379 -19.111 1.00 96.12 359 GLU A C 1
ATOM 2799 O O . GLU A 1 359 ? 12.293 -2.934 -19.834 1.00 96.12 359 GLU A O 1
ATOM 2804 N N . GLN A 1 360 ? 10.574 -1.515 -19.605 1.00 95.19 360 GLN A N 1
ATOM 2805 C CA . GLN A 1 360 ? 10.543 -1.151 -21.023 1.00 95.19 360 GLN A CA 1
ATOM 2806 C C . GLN A 1 360 ? 11.836 -0.467 -21.470 1.00 95.19 360 GLN A C 1
ATOM 2808 O O . GLN A 1 360 ? 12.380 -0.778 -22.536 1.00 95.19 360 GLN A O 1
ATOM 2813 N N . PHE A 1 361 ? 12.345 0.473 -20.670 1.00 94.94 361 PHE A N 1
ATOM 2814 C CA . PHE A 1 361 ? 13.577 1.175 -21.008 1.00 94.94 361 PHE A CA 1
ATOM 2815 C C . PHE A 1 361 ? 14.793 0.241 -20.952 1.00 94.94 361 PHE A C 1
ATOM 2817 O O . PHE A 1 361 ? 15.643 0.283 -21.844 1.00 94.94 361 PHE A O 1
ATOM 2824 N N . LEU A 1 362 ? 14.835 -0.663 -19.971 1.00 94.88 362 LEU A N 1
ATOM 2825 C CA . LEU A 1 362 ? 15.814 -1.743 -19.884 1.00 94.88 362 LEU A CA 1
ATOM 2826 C C . LEU A 1 362 ? 15.774 -2.632 -21.124 1.00 94.88 362 LEU A C 1
ATOM 2828 O O . LEU A 1 362 ? 16.811 -2.824 -21.752 1.00 94.88 362 LEU A O 1
ATOM 2832 N N . GLN A 1 363 ? 14.600 -3.118 -21.532 1.00 93.50 363 GLN A N 1
ATOM 2833 C CA . GLN A 1 363 ? 14.457 -3.951 -22.730 1.00 93.50 363 GLN A CA 1
ATOM 2834 C C . GLN A 1 363 ? 14.976 -3.238 -23.983 1.00 93.50 363 GLN A C 1
ATOM 2836 O O . GLN A 1 363 ? 15.712 -3.836 -24.771 1.00 93.50 363 GLN A O 1
ATOM 2841 N N . ARG A 1 364 ? 14.677 -1.941 -24.140 1.00 91.50 364 ARG A N 1
ATOM 2842 C CA . ARG A 1 364 ? 15.192 -1.128 -25.254 1.00 91.50 364 ARG A CA 1
ATOM 2843 C C . ARG A 1 364 ? 16.723 -1.068 -25.276 1.00 91.50 364 ARG A C 1
ATOM 2845 O O . ARG A 1 364 ? 17.304 -1.062 -26.360 1.00 91.50 364 ARG A O 1
ATOM 2852 N N . LEU A 1 365 ? 17.374 -1.002 -24.113 1.00 91.81 365 LEU A N 1
ATOM 2853 C CA . LEU A 1 365 ? 18.837 -0.963 -24.014 1.00 91.81 365 LEU A CA 1
ATOM 2854 C C . LEU A 1 365 ? 19.485 -2.343 -24.141 1.00 91.81 365 LEU A C 1
ATOM 2856 O O . LEU A 1 365 ? 20.579 -2.459 -24.690 1.00 91.81 365 LEU A O 1
ATOM 2860 N N . GLU A 1 366 ? 18.831 -3.387 -23.641 1.00 92.88 366 GLU A N 1
ATOM 2861 C CA . GLU A 1 366 ? 19.352 -4.751 -23.675 1.00 92.88 366 GLU A CA 1
ATOM 2862 C C . GLU A 1 366 ? 19.268 -5.382 -25.067 1.00 92.88 366 GLU A C 1
ATOM 2864 O O . GLU A 1 366 ? 20.132 -6.187 -25.419 1.00 92.88 366 GLU A O 1
ATOM 2869 N N . TRP A 1 367 ? 18.263 -5.019 -25.867 1.00 91.56 367 TRP A N 1
ATOM 2870 C CA . TRP A 1 367 ? 18.004 -5.653 -27.160 1.00 91.56 367 TRP A CA 1
ATOM 2871 C C . TRP A 1 367 ? 19.176 -5.540 -28.161 1.00 91.56 367 TRP A C 1
ATOM 2873 O O . TRP A 1 367 ? 19.602 -6.581 -28.669 1.00 91.56 367 TRP A O 1
ATOM 2883 N N . PRO A 1 368 ? 19.797 -4.360 -28.390 1.00 89.69 368 PRO A N 1
ATOM 2884 C CA . PRO A 1 368 ? 20.959 -4.247 -29.277 1.00 89.69 368 PRO A CA 1
ATOM 2885 C C . PRO A 1 368 ? 22.173 -5.063 -28.814 1.00 89.69 368 PRO A C 1
ATOM 2887 O O . PRO A 1 368 ? 22.950 -5.528 -29.638 1.00 89.69 368 PRO A O 1
ATOM 2890 N N . ILE A 1 369 ? 22.344 -5.240 -27.500 1.00 86.81 369 ILE A N 1
ATOM 2891 C CA . ILE A 1 369 ? 23.539 -5.867 -26.914 1.00 86.81 369 ILE A CA 1
ATOM 2892 C C . ILE A 1 369 ? 23.391 -7.386 -26.838 1.00 86.81 369 ILE A C 1
ATOM 2894 O O . ILE A 1 369 ? 24.338 -8.119 -27.110 1.00 86.81 369 ILE A O 1
ATOM 2898 N N . LYS A 1 370 ? 22.213 -7.873 -26.440 1.00 87.38 370 LYS A N 1
ATOM 2899 C CA . LYS A 1 370 ? 21.979 -9.305 -26.221 1.00 87.38 370 LYS A CA 1
ATOM 2900 C C . LYS A 1 370 ? 21.456 -10.019 -27.461 1.00 87.38 370 LYS A C 1
ATOM 2902 O O . LYS A 1 370 ? 21.799 -11.184 -27.657 1.00 87.38 370 LYS A O 1
ATOM 2907 N N . VAL A 1 371 ? 20.622 -9.347 -28.258 1.00 83.75 371 VAL A N 1
ATOM 2908 C CA . VAL A 1 371 ? 19.862 -9.974 -29.349 1.00 83.75 371 VAL A CA 1
ATOM 2909 C C . VAL A 1 371 ? 20.474 -9.641 -30.706 1.00 83.75 371 VAL A C 1
ATOM 2911 O O . VAL A 1 371 ? 20.968 -10.546 -31.369 1.00 83.75 371 VAL A O 1
ATOM 2914 N N . ASP A 1 372 ? 20.474 -8.364 -31.101 1.00 83.12 372 ASP A N 1
ATOM 2915 C CA . ASP A 1 372 ? 20.919 -7.929 -32.438 1.00 83.12 372 ASP A CA 1
ATOM 2916 C C . ASP A 1 372 ? 22.437 -8.084 -32.609 1.00 83.12 372 ASP A C 1
ATOM 2918 O O . ASP A 1 372 ? 22.912 -8.602 -33.616 1.00 83.12 372 ASP A O 1
ATOM 2922 N N . LYS A 1 373 ? 23.210 -7.676 -31.591 1.00 84.75 373 LYS A N 1
ATOM 2923 C CA . LYS A 1 373 ? 24.684 -7.711 -31.562 1.00 84.75 373 LYS A CA 1
ATOM 2924 C C . LYS A 1 373 ? 25.360 -6.967 -32.723 1.00 84.75 373 LYS A C 1
ATOM 2926 O O . LYS A 1 373 ? 26.576 -7.055 -32.860 1.00 84.75 373 LYS A O 1
ATOM 2931 N N . SER A 1 374 ? 24.609 -6.231 -33.543 1.00 88.31 374 SER A N 1
ATOM 2932 C CA . SER A 1 374 ? 25.157 -5.450 -34.644 1.00 88.31 374 SER A CA 1
ATOM 2933 C C . SER A 1 374 ? 25.720 -4.111 -34.166 1.00 88.31 374 SER A C 1
ATOM 2935 O O . SER A 1 374 ? 25.080 -3.357 -33.424 1.00 88.31 374 SER A O 1
ATOM 2937 N N . ASP A 1 375 ? 26.909 -3.774 -34.666 1.00 87.94 375 ASP A N 1
ATOM 2938 C CA . ASP A 1 375 ? 27.590 -2.505 -34.389 1.00 87.94 375 ASP A CA 1
ATOM 2939 C C . ASP A 1 375 ? 26.698 -1.300 -34.727 1.00 87.94 375 ASP A C 1
ATOM 2941 O O . ASP A 1 375 ? 26.622 -0.331 -33.971 1.00 87.94 375 ASP A O 1
ATOM 2945 N N . ALA A 1 376 ? 25.938 -1.390 -35.822 1.00 85.31 376 ALA A N 1
ATOM 2946 C CA . ALA A 1 376 ? 25.008 -0.348 -36.246 1.00 85.31 376 ALA A CA 1
ATOM 2947 C C . ALA A 1 376 ? 23.863 -0.120 -35.241 1.00 85.31 376 ALA A C 1
ATOM 2949 O O . ALA A 1 376 ? 23.471 1.027 -35.012 1.00 85.31 376 ALA A O 1
ATOM 2950 N N . ALA A 1 377 ? 23.317 -1.176 -34.627 1.00 87.69 377 ALA A N 1
ATOM 2951 C CA . ALA A 1 377 ? 22.264 -1.047 -33.621 1.00 87.69 377 ALA A CA 1
ATOM 2952 C C . ALA A 1 377 ? 22.802 -0.483 -32.298 1.00 87.69 377 ALA A C 1
ATOM 2954 O O . ALA A 1 377 ? 22.172 0.396 -31.701 1.00 87.69 377 ALA A O 1
ATOM 2955 N N . ILE A 1 378 ? 23.990 -0.929 -31.874 1.00 88.38 378 ILE A N 1
ATOM 2956 C CA . ILE A 1 378 ? 24.674 -0.425 -30.675 1.00 88.38 378 ILE A CA 1
ATOM 2957 C C . ILE A 1 378 ? 24.978 1.068 -30.822 1.00 88.38 378 ILE A C 1
ATOM 2959 O O . ILE A 1 378 ? 24.674 1.849 -29.917 1.00 88.38 378 ILE A O 1
ATOM 2963 N N . LEU A 1 379 ? 25.524 1.486 -31.968 1.00 87.50 379 LEU A N 1
ATOM 2964 C CA . LEU A 1 379 ? 25.817 2.894 -32.239 1.00 87.50 379 LEU A CA 1
ATOM 2965 C C . LEU A 1 379 ? 24.538 3.730 -32.306 1.00 87.50 379 LEU A C 1
ATOM 2967 O O . LEU A 1 379 ? 24.480 4.782 -31.674 1.00 87.50 379 LEU A O 1
ATOM 2971 N N . ARG A 1 380 ? 23.478 3.238 -32.964 1.00 88.31 380 ARG A N 1
ATOM 2972 C CA . ARG A 1 380 ? 22.187 3.941 -33.050 1.00 88.31 380 ARG A CA 1
ATOM 2973 C C . ARG A 1 380 ? 21.607 4.260 -31.675 1.00 88.31 380 ARG A C 1
ATOM 2975 O O . ARG A 1 380 ? 21.139 5.372 -31.452 1.00 88.31 380 ARG A O 1
ATOM 2982 N N . VAL A 1 381 ? 21.629 3.299 -30.752 1.00 87.31 381 VAL A N 1
ATOM 2983 C CA . VAL A 1 381 ? 21.122 3.515 -29.389 1.00 87.31 381 VAL A CA 1
ATOM 2984 C C . VAL A 1 381 ? 22.112 4.334 -28.560 1.00 87.31 381 VAL A C 1
ATOM 2986 O O . VAL A 1 381 ? 21.706 5.282 -27.894 1.00 87.31 381 VAL A O 1
ATOM 2989 N N . GLY A 1 382 ? 23.409 4.031 -28.628 1.00 84.38 382 GLY A N 1
ATOM 2990 C CA . GLY A 1 382 ? 24.451 4.698 -27.841 1.00 84.38 382 GLY A CA 1
ATOM 2991 C C . GLY A 1 382 ? 24.747 6.150 -28.239 1.00 84.38 382 GLY A C 1
ATOM 2992 O O . GLY A 1 382 ? 25.286 6.907 -27.427 1.00 84.38 382 GLY A O 1
ATOM 2993 N N . GLN A 1 383 ? 24.411 6.555 -29.466 1.00 87.12 383 GLN A N 1
ATOM 2994 C CA . GLN A 1 383 ? 24.554 7.928 -29.968 1.00 87.12 383 GLN A CA 1
ATOM 2995 C C . GLN A 1 383 ? 23.239 8.717 -29.951 1.00 87.12 383 GLN A C 1
ATOM 2997 O O . GLN A 1 383 ? 23.243 9.901 -30.282 1.00 87.12 383 GLN A O 1
ATOM 3002 N N . ALA A 1 384 ? 22.124 8.102 -29.548 1.00 87.62 384 ALA A N 1
ATOM 3003 C CA . ALA A 1 384 ? 20.848 8.795 -29.460 1.00 87.62 384 ALA A CA 1
ATOM 3004 C C . ALA A 1 384 ? 20.946 9.976 -28.473 1.00 87.62 384 ALA A C 1
ATOM 3006 O O . ALA A 1 384 ? 21.275 9.800 -27.294 1.00 87.62 384 ALA A O 1
ATOM 3007 N N . ALA A 1 385 ? 20.684 11.192 -28.962 1.00 77.44 385 ALA A N 1
ATOM 3008 C CA . ALA A 1 385 ? 20.866 12.430 -28.198 1.00 77.44 385 ALA A CA 1
ATOM 3009 C C . ALA A 1 385 ? 19.990 12.483 -26.931 1.00 77.44 385 ALA A C 1
ATOM 3011 O O . ALA A 1 385 ? 20.393 13.034 -25.907 1.00 77.44 385 ALA A O 1
ATOM 3012 N N . ASP A 1 386 ? 18.817 11.850 -26.981 1.00 86.56 386 ASP A N 1
ATOM 3013 C CA . ASP A 1 386 ? 17.828 11.790 -25.907 1.00 86.56 386 ASP A CA 1
ATOM 3014 C C . ASP A 1 386 ? 18.159 10.757 -24.819 1.00 86.56 386 ASP A C 1
ATOM 3016 O O . ASP A 1 386 ? 17.600 10.824 -23.722 1.00 86.56 386 ASP A O 1
ATOM 3020 N N . LEU A 1 387 ? 19.067 9.809 -25.080 1.00 86.88 387 LEU A N 1
ATOM 3021 C CA . LEU A 1 387 ? 19.294 8.675 -24.185 1.00 86.88 387 LEU A CA 1
ATOM 3022 C C . LEU A 1 387 ? 19.798 9.112 -22.807 1.00 86.88 387 LEU A C 1
ATOM 3024 O O . LEU A 1 387 ? 19.346 8.586 -21.793 1.00 86.88 387 LEU A O 1
ATOM 3028 N N . ARG A 1 388 ? 20.736 10.066 -22.758 1.00 86.12 388 ARG A N 1
ATOM 3029 C CA . ARG A 1 388 ? 21.291 10.565 -21.488 1.00 86.12 388 ARG A CA 1
ATOM 3030 C C . ARG A 1 388 ? 20.230 11.263 -20.642 1.00 86.12 388 ARG A C 1
ATOM 3032 O O . ARG A 1 388 ? 20.141 10.973 -19.455 1.00 86.12 388 ARG A O 1
ATOM 3039 N N . GLY A 1 389 ? 19.416 12.120 -21.259 1.00 90.38 389 GLY A N 1
ATOM 3040 C CA . GLY A 1 389 ? 18.338 12.830 -20.568 1.00 90.38 389 GLY A CA 1
ATOM 3041 C C . GLY A 1 389 ? 17.262 11.877 -20.051 1.00 90.38 389 GLY A C 1
ATOM 3042 O O . GLY A 1 389 ? 16.902 11.940 -18.880 1.00 90.38 389 GLY A O 1
ATOM 3043 N N . LYS A 1 390 ? 16.814 10.932 -20.888 1.00 91.06 390 LYS A N 1
ATOM 3044 C CA . LYS A 1 390 ? 15.819 9.920 -20.497 1.00 91.06 390 LYS A CA 1
ATOM 3045 C C . LYS A 1 390 ? 16.325 9.007 -19.383 1.00 91.06 390 LYS A C 1
ATOM 3047 O O . LYS A 1 390 ? 15.591 8.758 -18.437 1.00 91.06 390 LYS A O 1
ATOM 3052 N N . PHE A 1 391 ? 17.577 8.554 -19.466 1.00 93.25 391 PHE A N 1
ATOM 3053 C CA . PHE A 1 391 ? 18.198 7.756 -18.408 1.00 93.25 391 PHE A CA 1
ATOM 3054 C C . PHE A 1 391 ? 18.249 8.523 -17.081 1.00 93.25 391 PHE A C 1
ATOM 3056 O O . PHE A 1 391 ? 17.796 8.002 -16.069 1.00 93.25 391 PHE A O 1
ATOM 3063 N N . ALA A 1 392 ? 18.759 9.760 -17.087 1.00 93.50 392 ALA A N 1
ATOM 3064 C CA . ALA A 1 392 ? 18.870 10.563 -15.871 1.00 93.50 392 ALA A CA 1
ATOM 3065 C C . ALA A 1 392 ? 17.497 10.845 -15.241 1.00 93.50 392 ALA A C 1
ATOM 3067 O O . ALA A 1 392 ? 17.341 10.692 -14.034 1.00 93.50 392 ALA A O 1
ATOM 3068 N N . CYS A 1 393 ? 16.500 11.182 -16.064 1.00 94.38 393 CYS A N 1
ATOM 3069 C CA . CYS A 1 393 ? 15.132 11.437 -15.620 1.00 94.38 393 CYS A CA 1
ATOM 3070 C C . CYS A 1 393 ? 14.470 10.190 -15.013 1.00 94.38 393 CYS A C 1
ATOM 3072 O O . CYS A 1 393 ? 13.872 10.277 -13.945 1.00 94.38 393 CYS A O 1
ATOM 3074 N N . LEU A 1 394 ? 14.617 9.019 -15.642 1.00 94.56 394 LEU A N 1
ATOM 3075 C CA . LEU A 1 394 ? 14.064 7.770 -15.107 1.00 94.56 394 LEU A CA 1
ATOM 3076 C C . LEU A 1 394 ? 14.718 7.369 -13.782 1.00 94.56 394 LEU A C 1
ATOM 3078 O O . LEU A 1 394 ? 14.025 6.944 -12.863 1.00 94.56 394 LEU A O 1
ATOM 3082 N N . VAL A 1 395 ? 16.040 7.518 -13.665 1.00 95.00 395 VAL A N 1
ATOM 3083 C CA . VAL A 1 395 ? 16.747 7.223 -12.411 1.00 95.00 395 VAL A CA 1
ATOM 3084 C C . VAL A 1 395 ? 16.305 8.182 -11.305 1.00 95.00 395 VAL A C 1
ATOM 3086 O O . VAL A 1 395 ? 15.986 7.719 -10.215 1.00 95.00 395 VAL A O 1
ATOM 3089 N N . SER A 1 396 ? 16.199 9.487 -11.584 1.00 95.31 396 SER A N 1
ATOM 3090 C CA . SER A 1 396 ? 15.742 10.453 -10.577 1.00 95.31 396 SER A CA 1
ATOM 3091 C C . SER A 1 396 ? 14.295 10.205 -10.147 1.00 95.31 396 SER A C 1
ATOM 3093 O O . SER A 1 396 ? 13.992 10.284 -8.962 1.00 95.31 396 SER A O 1
ATOM 3095 N N . GLN A 1 397 ? 13.411 9.864 -11.091 1.00 96.00 397 GLN A N 1
ATOM 3096 C CA . GLN A 1 397 ? 12.025 9.499 -10.787 1.00 96.00 397 GLN A CA 1
ATOM 3097 C C . GLN A 1 397 ? 11.955 8.235 -9.925 1.00 96.00 397 GLN A C 1
ATOM 3099 O O . GLN A 1 397 ? 11.217 8.204 -8.945 1.00 96.00 397 GLN A O 1
ATOM 3104 N N . ALA A 1 398 ? 12.754 7.210 -10.238 1.00 95.38 398 ALA A N 1
ATOM 3105 C CA . ALA A 1 398 ? 12.834 5.996 -9.430 1.00 95.38 398 ALA A CA 1
ATOM 3106 C C . ALA A 1 398 ? 13.339 6.282 -8.004 1.00 95.38 398 ALA A C 1
ATOM 3108 O O . ALA A 1 398 ? 12.786 5.751 -7.043 1.00 95.38 398 ALA A O 1
ATOM 3109 N N . ASP A 1 399 ? 14.348 7.145 -7.853 1.00 95.94 399 ASP A N 1
ATOM 3110 C CA . ASP A 1 399 ? 14.889 7.543 -6.549 1.00 95.94 399 ASP A CA 1
ATOM 3111 C C . ASP A 1 399 ? 13.880 8.328 -5.705 1.00 95.94 399 ASP A C 1
ATOM 3113 O O . ASP A 1 399 ? 13.716 8.059 -4.512 1.00 95.94 399 ASP A O 1
ATOM 3117 N N . GLU A 1 400 ? 13.164 9.267 -6.320 1.00 96.12 400 GLU A N 1
ATOM 3118 C CA . GLU A 1 400 ? 12.102 10.020 -5.654 1.00 96.12 400 GLU A CA 1
ATOM 3119 C C . GLU A 1 400 ? 10.961 9.099 -5.207 1.00 96.12 400 GLU A C 1
ATOM 3121 O O . GLU A 1 400 ? 10.484 9.198 -4.076 1.00 96.12 400 GLU A O 1
ATOM 3126 N N . MET A 1 401 ? 10.579 8.145 -6.056 1.00 94.94 401 MET A N 1
ATOM 3127 C CA . MET A 1 401 ? 9.557 7.143 -5.758 1.00 94.94 401 MET A CA 1
ATOM 3128 C C . MET A 1 401 ? 9.962 6.214 -4.613 1.00 94.94 401 MET A C 1
ATOM 3130 O O . MET A 1 401 ? 9.159 5.976 -3.709 1.00 94.94 401 MET A O 1
ATOM 3134 N N . LEU A 1 402 ? 11.214 5.745 -4.597 1.00 95.50 402 LEU A N 1
ATOM 3135 C CA . LEU A 1 402 ? 11.766 4.965 -3.487 1.00 95.50 402 LEU A CA 1
ATOM 3136 C C . LEU A 1 402 ? 11.712 5.754 -2.177 1.00 95.50 402 LEU A C 1
ATOM 3138 O O . LEU A 1 402 ? 11.233 5.244 -1.164 1.00 95.50 402 LEU A O 1
ATOM 3142 N N . LYS A 1 403 ? 12.152 7.016 -2.196 1.00 95.50 403 LYS A N 1
ATOM 3143 C CA . LYS A 1 403 ? 12.136 7.877 -1.010 1.00 95.50 403 LYS A CA 1
ATOM 3144 C C . LYS A 1 403 ? 10.711 8.115 -0.506 1.00 95.50 403 LYS A C 1
ATOM 3146 O O . LYS A 1 403 ? 10.446 7.930 0.682 1.00 95.50 403 LYS A O 1
ATOM 3151 N N . ARG A 1 404 ? 9.787 8.457 -1.409 1.00 94.94 404 ARG A N 1
ATOM 3152 C CA . ARG A 1 404 ? 8.373 8.689 -1.084 1.00 94.94 404 ARG A CA 1
ATOM 3153 C C . ARG A 1 404 ? 7.727 7.440 -0.485 1.00 94.94 404 ARG A C 1
ATOM 3155 O O . ARG A 1 404 ? 7.036 7.535 0.526 1.00 94.94 404 ARG A O 1
ATOM 3162 N N . SER A 1 405 ? 8.002 6.269 -1.052 1.00 94.44 405 SER A N 1
ATOM 3163 C CA . SER A 1 405 ? 7.531 4.985 -0.527 1.00 94.44 405 SER A CA 1
ATOM 3164 C C . SER A 1 405 ? 8.032 4.713 0.897 1.00 94.44 405 SER A C 1
ATOM 3166 O O . SER A 1 405 ? 7.249 4.395 1.796 1.00 94.44 405 SER A O 1
ATOM 3168 N N . GLN A 1 406 ? 9.327 4.920 1.144 1.00 94.19 406 GLN A N 1
ATOM 3169 C CA . GLN A 1 406 ? 9.918 4.747 2.473 1.00 94.19 406 GLN A CA 1
ATOM 3170 C C . GLN A 1 406 ? 9.331 5.724 3.502 1.00 94.19 406 GLN A C 1
ATOM 3172 O O . GLN A 1 406 ? 9.107 5.354 4.660 1.00 94.19 406 GLN A O 1
ATOM 3177 N N . ASP A 1 407 ? 9.071 6.970 3.095 1.00 95.19 407 ASP A N 1
ATOM 3178 C CA . ASP A 1 407 ? 8.405 7.972 3.930 1.00 95.19 407 ASP A CA 1
ATOM 3179 C C . ASP A 1 407 ? 6.986 7.524 4.308 1.00 95.19 407 ASP A C 1
ATOM 3181 O O . ASP A 1 407 ? 6.598 7.631 5.479 1.00 95.19 407 ASP A O 1
ATOM 3185 N N . TRP A 1 408 ? 6.238 6.952 3.358 1.00 94.19 408 TRP A N 1
ATOM 3186 C CA . TRP A 1 408 ? 4.911 6.390 3.608 1.00 94.19 408 TRP A CA 1
ATOM 3187 C C . TRP A 1 408 ? 4.943 5.189 4.545 1.00 94.19 408 TRP A C 1
ATOM 3189 O O . TRP A 1 408 ? 4.142 5.160 5.477 1.00 94.19 408 TRP A O 1
ATOM 3199 N N . ARG A 1 409 ? 5.899 4.260 4.411 1.00 93.00 409 ARG A N 1
ATOM 3200 C CA . ARG A 1 409 ? 6.071 3.163 5.387 1.00 93.00 409 ARG A CA 1
ATOM 3201 C C . ARG A 1 409 ? 6.327 3.688 6.797 1.00 93.00 409 ARG A C 1
ATOM 3203 O O . ARG A 1 409 ? 5.704 3.243 7.761 1.00 93.00 409 ARG A O 1
ATOM 3210 N N . ARG A 1 410 ? 7.200 4.693 6.931 1.00 93.12 410 ARG A N 1
ATOM 3211 C CA . ARG A 1 410 ? 7.460 5.355 8.222 1.00 93.12 410 ARG A CA 1
ATOM 3212 C C . ARG A 1 410 ? 6.228 6.078 8.760 1.00 93.12 410 ARG A C 1
ATOM 3214 O O . ARG A 1 410 ? 6.049 6.155 9.975 1.00 93.12 410 ARG A O 1
ATOM 3221 N N . LYS A 1 411 ? 5.393 6.656 7.897 1.00 94.19 411 LYS A N 1
ATOM 3222 C CA . LYS A 1 411 ? 4.135 7.295 8.302 1.00 94.19 411 LYS A CA 1
ATOM 3223 C C . LYS A 1 411 ? 3.100 6.260 8.747 1.00 94.19 411 LYS A C 1
ATOM 3225 O O . LYS A 1 411 ? 2.558 6.433 9.830 1.00 94.19 411 LYS A O 1
ATOM 3230 N N . ALA A 1 412 ? 2.926 5.175 7.995 1.00 92.75 412 ALA A N 1
ATOM 3231 C CA . ALA A 1 412 ? 2.035 4.062 8.318 1.00 92.75 412 ALA A CA 1
ATOM 3232 C C . ALA A 1 412 ? 2.351 3.458 9.691 1.00 92.75 412 ALA A C 1
ATOM 3234 O O . ALA A 1 412 ? 1.470 3.334 10.541 1.00 92.75 412 ALA A O 1
ATOM 3235 N N . ARG A 1 413 ? 3.633 3.186 9.962 1.00 90.69 413 ARG A N 1
ATOM 3236 C CA . ARG A 1 413 ? 4.073 2.690 11.273 1.00 90.69 413 ARG A CA 1
ATOM 3237 C C . ARG A 1 413 ? 3.724 3.662 12.403 1.00 90.69 413 ARG A C 1
ATOM 3239 O O . ARG A 1 413 ? 3.137 3.263 13.403 1.00 90.69 413 ARG A O 1
ATOM 3246 N N . ARG A 1 414 ? 4.011 4.956 12.224 1.00 91.75 414 ARG A N 1
ATOM 3247 C CA . ARG A 1 414 ? 3.690 5.992 13.222 1.00 91.75 414 ARG A CA 1
ATOM 3248 C C . ARG A 1 414 ? 2.186 6.128 13.463 1.00 91.75 414 ARG A C 1
ATOM 3250 O O . ARG A 1 414 ? 1.774 6.277 14.610 1.00 91.75 414 ARG A O 1
ATOM 3257 N N . THR A 1 415 ? 1.362 6.065 12.415 1.00 92.19 415 THR A N 1
ATOM 3258 C CA . THR A 1 415 ? -0.102 6.119 12.555 1.00 92.19 415 THR A CA 1
ATOM 3259 C C . THR A 1 415 ? -0.639 4.902 13.294 1.00 92.19 415 THR A C 1
ATOM 3261 O O . THR A 1 415 ? -1.486 5.050 14.168 1.00 92.19 415 THR A O 1
ATOM 3264 N N . MET A 1 416 ? -0.097 3.721 13.003 1.00 90.81 416 MET A N 1
ATOM 3265 C CA . MET A 1 416 ? -0.435 2.464 13.667 1.00 90.81 416 MET A CA 1
ATOM 3266 C C . MET A 1 416 ? -0.072 2.491 15.160 1.00 90.81 416 MET A C 1
ATOM 3268 O O . MET A 1 416 ? -0.919 2.224 16.013 1.00 90.81 416 MET A O 1
ATOM 3272 N N . GLU A 1 417 ? 1.153 2.898 15.500 1.00 90.12 417 GLU A N 1
ATOM 3273 C CA . GLU A 1 417 ? 1.597 3.046 16.892 1.00 90.12 417 GLU A CA 1
ATOM 3274 C C . GLU A 1 417 ? 0.781 4.096 17.659 1.00 90.12 417 GLU A C 1
ATOM 3276 O O . GLU A 1 417 ? 0.409 3.878 18.813 1.00 90.12 417 GLU A O 1
ATOM 3281 N N . SER A 1 418 ? 0.488 5.238 17.030 1.00 91.62 418 SER A N 1
ATOM 3282 C CA . SER A 1 418 ? -0.331 6.293 17.632 1.00 91.62 418 SER A CA 1
ATOM 3283 C C . SER A 1 418 ? -1.769 5.828 17.873 1.00 91.62 418 SER A C 1
ATOM 3285 O O . SER A 1 418 ? -2.299 6.059 18.961 1.00 91.62 418 SER A O 1
ATOM 3287 N N . ALA A 1 419 ? -2.381 5.139 16.905 1.00 92.31 419 ALA A N 1
ATOM 3288 C CA . ALA A 1 419 ? -3.728 4.592 17.040 1.00 92.31 419 ALA A CA 1
ATOM 3289 C C . ALA A 1 419 ? -3.808 3.587 18.192 1.00 92.31 419 ALA A C 1
ATOM 3291 O O . ALA A 1 419 ? -4.680 3.699 19.049 1.00 92.31 419 ALA A O 1
ATOM 3292 N N . SER A 1 420 ? -2.840 2.676 18.268 1.00 90.50 420 SER A N 1
ATOM 3293 C CA . SER A 1 420 ? -2.728 1.708 19.358 1.00 90.50 420 SER A CA 1
ATOM 3294 C C . SER A 1 420 ? -2.645 2.349 20.727 1.00 90.50 420 SER A C 1
ATOM 3296 O O . SER A 1 420 ? -3.431 2.018 21.609 1.00 90.50 420 SER A O 1
ATOM 3298 N N . LYS A 1 421 ? -1.716 3.299 20.894 1.00 91.00 421 LYS A N 1
ATOM 3299 C CA . LYS A 1 421 ? -1.524 4.006 22.160 1.00 91.00 421 LYS A CA 1
ATOM 3300 C C . LYS A 1 421 ? -2.811 4.714 22.572 1.00 91.00 421 LYS A C 1
ATOM 3302 O O . LYS A 1 421 ? -3.211 4.576 23.718 1.00 91.00 421 LYS A O 1
ATOM 3307 N N . SER A 1 422 ? -3.479 5.397 21.638 1.00 93.94 422 SER A N 1
ATOM 3308 C CA . SER A 1 422 ? -4.745 6.097 21.902 1.00 93.94 422 SER A CA 1
ATOM 3309 C C . SER A 1 422 ? -5.873 5.150 22.322 1.00 93.94 422 SER A C 1
ATOM 3311 O O . SER A 1 422 ? -6.643 5.447 23.230 1.00 93.94 422 SER A O 1
ATOM 3313 N N . ILE A 1 423 ? -5.997 3.995 21.666 1.00 92.75 423 ILE A N 1
ATOM 3314 C CA . ILE A 1 423 ? -7.035 3.008 21.996 1.00 92.75 423 ILE A CA 1
ATOM 3315 C C . ILE A 1 423 ? -6.739 2.358 23.346 1.00 92.75 423 ILE A C 1
ATOM 3317 O O . ILE A 1 423 ? -7.630 2.255 24.181 1.00 92.75 423 ILE A O 1
ATOM 3321 N N . LEU A 1 424 ? -5.484 1.983 23.600 1.00 92.19 424 LEU A N 1
ATOM 3322 C CA . LEU A 1 424 ? -5.064 1.396 24.872 1.00 92.19 424 LEU A CA 1
ATOM 3323 C C . LEU A 1 424 ? -5.275 2.355 26.047 1.00 92.19 424 LEU A C 1
ATOM 3325 O O . LEU A 1 424 ? -5.718 1.922 27.109 1.00 92.19 424 LEU A O 1
ATOM 3329 N N . THR A 1 425 ? -4.985 3.650 25.885 1.00 93.50 425 THR A N 1
ATOM 3330 C CA . THR A 1 425 ? -5.203 4.634 26.955 1.00 93.50 425 THR A CA 1
ATOM 3331 C C . THR A 1 425 ? -6.687 4.807 27.259 1.00 93.50 425 THR A C 1
ATOM 3333 O O . THR A 1 425 ? -7.058 4.759 28.433 1.00 93.50 425 THR A O 1
ATOM 3336 N N . LYS A 1 426 ? -7.538 4.938 26.232 1.00 94.44 426 LYS A N 1
ATOM 3337 C CA . LYS A 1 426 ? -8.996 5.047 26.404 1.00 94.44 426 LYS A CA 1
ATOM 3338 C C . LYS A 1 426 ? -9.597 3.768 27.001 1.00 94.44 426 LYS A C 1
ATOM 3340 O O . LYS A 1 426 ? -10.303 3.867 27.996 1.00 94.44 426 LYS A O 1
ATOM 3345 N N . TRP A 1 427 ? -9.221 2.587 26.502 1.00 94.56 427 TRP A N 1
ATOM 3346 C CA . TRP A 1 427 ? -9.644 1.287 27.043 1.00 94.56 427 TRP A CA 1
ATOM 3347 C C . TRP A 1 427 ? -9.281 1.110 28.524 1.00 94.56 427 TRP A C 1
ATOM 3349 O O . TRP A 1 427 ? -10.077 0.617 29.327 1.00 94.56 427 TRP A O 1
ATOM 3359 N N . CYS A 1 428 ? -8.061 1.495 28.910 1.00 92.69 428 CYS A N 1
ATOM 3360 C CA . CYS A 1 428 ? -7.620 1.429 30.302 1.00 92.69 428 CYS A CA 1
ATOM 3361 C C . CYS A 1 428 ? -8.385 2.417 31.190 1.00 92.69 428 CYS A C 1
ATOM 3363 O O . CYS A 1 428 ? -8.722 2.066 32.319 1.00 92.69 428 CYS A O 1
ATOM 3365 N N . ALA A 1 429 ? -8.657 3.630 30.702 1.00 94.06 429 ALA A N 1
ATOM 3366 C CA . ALA A 1 429 ? -9.429 4.628 31.438 1.00 94.06 429 ALA A CA 1
ATOM 3367 C C . ALA A 1 429 ? -10.863 4.140 31.701 1.00 94.06 429 ALA A C 1
ATOM 3369 O O . ALA A 1 429 ? -11.296 4.115 32.851 1.00 94.06 429 ALA A O 1
ATOM 3370 N N . THR A 1 430 ? -11.557 3.650 30.672 1.00 93.56 430 THR A N 1
ATOM 3371 C CA . THR A 1 430 ? -12.922 3.113 30.799 1.00 93.56 430 THR A CA 1
ATOM 3372 C C . THR A 1 430 ? -12.986 1.860 31.663 1.00 93.56 430 THR A C 1
ATOM 3374 O O . THR A 1 430 ? -13.913 1.706 32.452 1.00 93.56 430 THR A O 1
ATOM 3377 N N . SER A 1 431 ? -11.991 0.972 31.571 1.00 93.38 431 SER A N 1
ATOM 3378 C CA . SER A 1 431 ? -11.938 -0.229 32.416 1.00 93.38 431 SER A CA 1
ATOM 3379 C C . SER A 1 431 ? -11.755 0.128 33.894 1.00 93.38 431 SER A C 1
ATOM 3381 O O . SER A 1 431 ? -12.438 -0.440 34.740 1.00 93.38 431 SER A O 1
ATOM 3383 N N . LYS A 1 432 ? -10.902 1.113 34.208 1.00 93.81 432 LYS A N 1
ATOM 3384 C CA . LYS A 1 432 ? -10.736 1.622 35.580 1.00 93.81 432 LYS A CA 1
ATOM 3385 C C . LYS A 1 432 ? -12.002 2.301 36.102 1.00 93.81 432 LYS A C 1
ATOM 3387 O O . LYS A 1 432 ? -12.377 2.067 37.247 1.00 93.81 432 LYS A O 1
ATOM 3392 N N . ALA A 1 433 ? -12.663 3.110 35.273 1.00 92.44 433 ALA A N 1
ATOM 3393 C CA . ALA A 1 433 ? -13.907 3.779 35.646 1.00 92.44 433 ALA A CA 1
ATOM 3394 C C . ALA A 1 433 ? -15.030 2.764 35.929 1.00 92.44 433 ALA A C 1
ATOM 3396 O O . ALA A 1 433 ? -15.720 2.872 36.939 1.00 92.44 433 ALA A O 1
ATOM 3397 N N . LEU A 1 434 ? -15.156 1.718 35.101 1.00 90.19 434 LEU A N 1
ATOM 3398 C CA . LEU A 1 434 ? -16.087 0.611 35.345 1.00 90.19 434 LEU A CA 1
ATOM 3399 C C . LEU A 1 434 ? -15.785 -0.118 36.660 1.00 90.19 434 LEU A C 1
ATOM 3401 O O . LEU A 1 434 ? -16.703 -0.373 37.432 1.00 90.19 434 LEU A O 1
ATOM 3405 N N . GLU A 1 435 ? -14.521 -0.441 36.943 1.00 92.06 435 GLU A N 1
ATOM 3406 C CA . GLU A 1 435 ? -14.137 -1.096 38.202 1.00 92.06 435 GLU A CA 1
ATOM 3407 C C . GLU A 1 435 ? -14.449 -0.230 39.429 1.00 92.06 435 GLU A C 1
ATOM 3409 O O . GLU A 1 435 ? -14.988 -0.738 40.416 1.00 92.06 435 GLU A O 1
ATOM 3414 N N . ALA A 1 436 ? -14.171 1.074 39.356 1.00 92.06 436 ALA A N 1
ATOM 3415 C CA . ALA A 1 436 ? -14.500 2.023 40.415 1.00 92.06 436 ALA A CA 1
ATOM 3416 C C . ALA A 1 436 ? -16.017 2.118 40.642 1.00 92.06 436 ALA A C 1
ATOM 3418 O O . ALA A 1 436 ? -16.468 2.066 41.789 1.00 92.06 436 ALA A O 1
ATOM 3419 N N . ASN A 1 437 ? -16.801 2.175 39.561 1.00 89.25 437 ASN A N 1
ATOM 3420 C CA . ASN A 1 437 ? -18.256 2.244 39.635 1.00 89.25 437 ASN A CA 1
ATOM 3421 C C . ASN A 1 437 ? -18.872 0.958 40.208 1.00 89.25 437 ASN A C 1
ATOM 3423 O O . ASN A 1 437 ? -19.775 1.012 41.041 1.00 89.25 437 ASN A O 1
ATOM 3427 N N . VAL A 1 438 ? -18.348 -0.212 39.830 1.00 89.94 438 VAL A N 1
ATOM 3428 C CA . VAL A 1 438 ? -18.748 -1.492 40.431 1.00 89.94 438 VAL A CA 1
ATOM 3429 C C . VAL A 1 438 ? -18.529 -1.454 41.948 1.00 89.94 438 VAL A C 1
ATOM 3431 O O . VAL A 1 438 ? -19.418 -1.834 42.710 1.00 89.94 438 VAL A O 1
ATOM 3434 N N . GLU A 1 439 ? -17.382 -0.952 42.409 1.00 91.00 439 GLU A N 1
ATOM 3435 C CA . GLU A 1 439 ? -17.080 -0.873 43.840 1.00 91.00 439 GLU A CA 1
ATOM 3436 C C . GLU A 1 439 ? -17.922 0.177 44.582 1.00 91.00 439 GLU A C 1
ATOM 3438 O O . GLU A 1 439 ? -18.285 0.001 45.748 1.00 91.00 439 GLU A O 1
ATOM 3443 N N . GLU A 1 440 ? -18.285 1.272 43.920 1.00 89.12 440 GLU A N 1
ATOM 3444 C CA . GLU A 1 440 ? -19.252 2.234 44.444 1.00 89.12 440 GLU A CA 1
ATOM 3445 C C . GLU A 1 440 ? -20.647 1.612 44.604 1.00 89.12 440 GLU A C 1
ATOM 3447 O O . GLU A 1 440 ? -21.236 1.696 45.687 1.00 89.12 440 GLU A O 1
ATOM 3452 N N . ILE A 1 441 ? -21.143 0.907 43.581 1.00 86.38 441 ILE A N 1
ATOM 3453 C CA . ILE A 1 441 ? -22.442 0.226 43.628 1.00 86.38 441 ILE A CA 1
ATOM 3454 C C . ILE A 1 441 ? -22.445 -0.858 44.712 1.00 86.38 441 ILE A C 1
ATOM 3456 O O . ILE A 1 441 ? -23.428 -0.969 45.450 1.00 86.38 441 ILE A O 1
ATOM 3460 N N . ARG A 1 442 ? -21.359 -1.628 44.882 1.00 89.56 442 ARG A N 1
ATOM 3461 C CA . ARG A 1 442 ? -21.253 -2.617 45.973 1.00 89.56 442 ARG A CA 1
ATOM 3462 C C . ARG A 1 442 ? -21.365 -1.968 47.348 1.00 89.56 442 ARG A C 1
ATOM 3464 O O . ARG A 1 442 ? -22.118 -2.460 48.191 1.00 89.56 442 ARG A O 1
ATOM 3471 N N . ARG A 1 443 ? -20.672 -0.847 47.570 1.00 90.31 443 ARG A N 1
ATOM 3472 C CA . ARG A 1 443 ? -20.752 -0.087 48.828 1.00 90.31 443 ARG A CA 1
ATOM 3473 C C . ARG A 1 443 ? -22.153 0.482 49.059 1.00 90.31 443 ARG A C 1
ATOM 3475 O O . ARG A 1 443 ? -22.663 0.381 50.174 1.00 90.31 443 ARG A O 1
ATOM 3482 N N . ALA A 1 444 ? -22.797 1.029 48.028 1.00 87.25 444 ALA A N 1
ATOM 3483 C CA . ALA A 1 444 ? -24.172 1.524 48.111 1.00 87.25 444 ALA A CA 1
ATOM 3484 C C . ALA A 1 444 ? -25.166 0.395 48.438 1.00 87.25 444 ALA A C 1
ATOM 3486 O O . ALA A 1 444 ? -25.955 0.519 49.373 1.00 87.25 444 ALA A O 1
ATOM 3487 N N . LYS A 1 445 ? -25.058 -0.748 47.750 1.00 89.62 445 LYS A N 1
ATOM 3488 C CA . LYS A 1 445 ? -25.856 -1.953 48.013 1.00 89.62 445 LYS A CA 1
ATOM 3489 C C . LYS A 1 445 ? -25.696 -2.441 49.455 1.00 89.62 445 LYS A C 1
ATOM 3491 O O . LYS A 1 445 ? -26.687 -2.788 50.088 1.00 89.62 445 LYS A O 1
ATOM 3496 N N . ALA A 1 446 ? -24.473 -2.465 49.989 1.00 89.62 446 ALA A N 1
ATOM 3497 C CA . ALA A 1 446 ? -24.221 -2.875 51.372 1.00 89.62 446 ALA A CA 1
ATOM 3498 C C . ALA A 1 446 ? -24.864 -1.921 52.395 1.00 89.62 446 ALA A C 1
ATOM 3500 O O . ALA A 1 446 ? -25.415 -2.382 53.394 1.00 89.62 446 ALA A O 1
ATOM 3501 N N . LYS A 1 447 ? -24.842 -0.606 52.129 1.00 89.81 447 LYS A N 1
ATOM 3502 C CA . LYS A 1 447 ? -25.508 0.404 52.968 1.00 89.81 447 LYS A CA 1
ATOM 3503 C C . LYS A 1 447 ? -27.028 0.232 52.972 1.00 89.81 447 LYS A C 1
ATOM 3505 O O . LYS A 1 447 ? -27.595 0.148 54.055 1.00 89.81 447 LYS A O 1
ATOM 3510 N N . ILE A 1 448 ? -27.651 0.111 51.794 1.00 85.75 448 ILE A N 1
ATOM 3511 C CA . ILE A 1 448 ? -29.106 -0.100 51.659 1.00 85.75 448 ILE A CA 1
ATOM 3512 C C . ILE A 1 448 ? -29.515 -1.416 52.327 1.00 85.75 448 ILE A C 1
ATOM 3514 O O . ILE A 1 448 ? -30.482 -1.473 53.076 1.00 85.75 448 ILE A O 1
ATOM 3518 N N . LYS A 1 449 ? -28.734 -2.484 52.130 1.00 87.31 449 LYS A N 1
ATOM 3519 C CA . LYS A 1 449 ? -28.988 -3.762 52.800 1.00 87.31 449 LYS A CA 1
ATOM 3520 C C . LYS A 1 449 ? -28.945 -3.619 54.326 1.00 87.31 449 LYS A C 1
ATOM 3522 O O . LYS A 1 449 ? -29.797 -4.171 55.005 1.00 87.31 449 LYS A O 1
ATOM 3527 N N . CYS A 1 450 ? -27.979 -2.875 54.866 1.00 84.06 450 CYS A N 1
ATOM 3528 C CA . CYS A 1 450 ? -27.867 -2.631 56.304 1.00 84.06 450 CYS A CA 1
ATOM 3529 C C . CYS A 1 450 ? -29.042 -1.806 56.856 1.00 84.06 450 CYS A C 1
ATOM 3531 O O . CYS A 1 450 ? -29.530 -2.129 57.935 1.00 84.06 450 CYS A O 1
ATOM 3533 N N . SER A 1 451 ? -29.526 -0.787 56.131 1.00 81.12 451 SER A N 1
ATOM 3534 C CA . SER A 1 451 ? -30.717 -0.031 56.550 1.00 81.12 451 SER A CA 1
ATOM 3535 C C . SER A 1 451 ? -31.974 -0.900 56.540 1.00 81.12 451 SER A C 1
ATOM 3537 O O . SER A 1 451 ? -32.680 -0.921 57.538 1.00 81.12 451 SER A O 1
ATOM 3539 N N . VAL A 1 452 ? -32.177 -1.720 55.501 1.00 78.44 452 VAL A N 1
ATOM 3540 C CA . VAL A 1 452 ? -33.309 -2.666 55.439 1.00 78.44 452 VAL A CA 1
ATOM 3541 C C . VAL A 1 452 ? -33.273 -3.685 56.589 1.00 78.44 452 VAL A C 1
ATOM 3543 O O . VAL A 1 452 ? -34.323 -4.043 57.116 1.00 78.44 452 VAL A O 1
ATOM 3546 N N . CYS A 1 453 ? -32.087 -4.148 57.010 1.00 72.75 453 CYS A N 1
ATOM 3547 C CA . CYS A 1 453 ? -31.960 -5.040 58.170 1.00 72.75 453 CYS A CA 1
ATOM 3548 C C . CYS A 1 453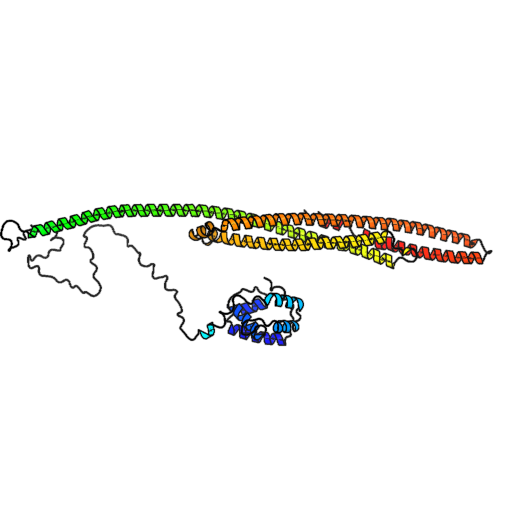 ? -32.322 -4.344 59.490 1.00 72.75 453 CYS A C 1
ATOM 3550 O O . CYS A 1 453 ? -32.999 -4.944 60.314 1.00 72.75 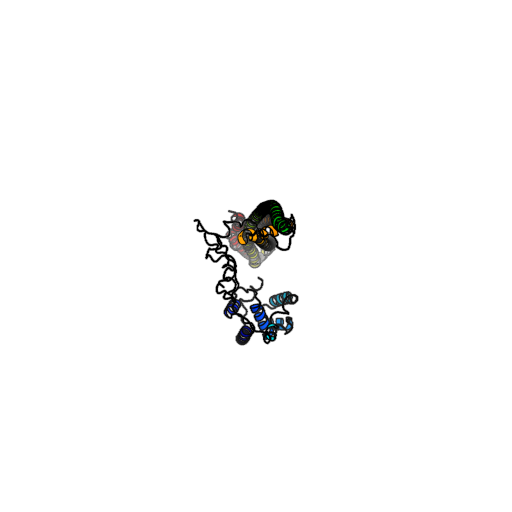453 CYS A O 1
ATOM 3552 N N . LYS A 1 454 ? -31.899 -3.088 59.685 1.00 69.00 454 LYS A N 1
ATOM 3553 C CA . LYS A 1 454 ? -32.230 -2.320 60.897 1.00 69.00 454 LYS A CA 1
ATOM 3554 C C . LYS A 1 454 ? -33.732 -2.056 61.007 1.00 69.00 454 LYS A C 1
ATOM 3556 O O . LYS A 1 454 ? -34.302 -2.250 62.072 1.00 69.00 454 LYS A O 1
ATOM 3561 N N . ASP A 1 455 ? -34.378 -1.730 59.889 1.00 59.19 455 ASP A N 1
ATOM 3562 C CA . ASP A 1 455 ? -35.830 -1.529 59.837 1.00 59.19 455 ASP A CA 1
ATOM 3563 C C . ASP A 1 455 ? -36.618 -2.834 60.108 1.00 59.19 455 ASP A C 1
ATOM 3565 O O . ASP A 1 455 ? -37.796 -2.788 60.468 1.00 59.19 455 ASP A O 1
ATOM 3569 N N . ALA A 1 456 ? -35.997 -4.011 59.931 1.00 57.78 456 ALA A N 1
ATOM 3570 C CA . ALA A 1 456 ? -36.604 -5.304 60.254 1.00 57.78 456 ALA A CA 1
ATOM 3571 C C . ALA A 1 456 ? -36.586 -5.608 61.763 1.00 57.78 456 ALA A C 1
ATOM 3573 O O . ALA A 1 456 ? -37.545 -6.199 62.257 1.00 57.78 456 ALA A O 1
ATOM 3574 N N . ASP A 1 457 ? -35.552 -5.164 62.483 1.00 55.81 457 ASP A N 1
ATOM 3575 C CA . ASP A 1 457 ? -35.442 -5.317 63.940 1.00 55.81 457 ASP A CA 1
ATOM 3576 C C . ASP A 1 457 ? -36.405 -4.358 64.684 1.00 55.81 457 ASP A C 1
ATOM 3578 O O . ASP A 1 457 ? -36.975 -4.713 65.716 1.00 55.81 457 ASP A O 1
ATOM 3582 N N . ASP A 1 458 ? -36.692 -3.178 64.115 1.00 54.56 458 ASP A N 1
ATOM 3583 C CA . ASP A 1 458 ? -37.662 -2.209 64.661 1.00 54.56 458 ASP A CA 1
ATOM 3584 C C . ASP A 1 458 ? -39.141 -2.613 64.434 1.00 54.56 458 ASP A C 1
ATOM 3586 O O . ASP A 1 458 ? -40.054 -2.072 65.070 1.00 54.56 458 ASP A O 1
ATOM 3590 N N . ALA A 1 459 ? -39.409 -3.597 63.565 1.00 52.09 459 ALA A N 1
ATOM 3591 C CA . ALA A 1 459 ? -40.761 -4.067 63.244 1.00 52.09 459 ALA A CA 1
ATOM 3592 C C . ALA A 1 459 ? -41.393 -4.943 64.345 1.00 52.09 459 ALA A C 1
ATOM 3594 O O . ALA A 1 459 ? -42.615 -5.112 64.372 1.00 52.09 459 ALA A O 1
ATOM 3595 N N . GLU A 1 460 ? -40.590 -5.477 65.270 1.00 51.25 460 GLU A N 1
ATOM 3596 C CA . GLU A 1 460 ? -41.069 -6.339 66.358 1.00 51.25 460 GLU A CA 1
ATOM 3597 C C . GLU A 1 460 ? -41.481 -5.543 67.618 1.00 51.25 460 GLU A C 1
ATOM 3599 O O . GLU A 1 460 ? -42.176 -6.072 68.488 1.00 51.25 460 GLU A O 1
ATOM 3604 N N . LEU A 1 461 ? -41.145 -4.245 67.705 1.00 53.94 461 LEU A N 1
ATOM 3605 C CA . LEU A 1 461 ? -41.248 -3.478 68.956 1.00 53.94 461 LEU A CA 1
ATOM 3606 C C . LEU A 1 461 ? -42.443 -2.508 69.080 1.00 53.94 461 LEU A C 1
ATOM 3608 O O . LEU A 1 461 ? -42.630 -1.937 70.155 1.00 53.94 461 LEU A O 1
ATOM 3612 N N . ILE A 1 462 ? -43.299 -2.302 68.064 1.00 48.88 462 ILE A N 1
ATOM 3613 C CA . ILE A 1 462 ? -44.321 -1.227 68.127 1.00 48.88 462 ILE A CA 1
ATOM 3614 C C . ILE A 1 462 ? -45.719 -1.659 67.641 1.00 48.88 462 ILE A C 1
ATOM 3616 O O . ILE A 1 462 ? -46.125 -1.418 66.509 1.00 48.88 462 ILE A O 1
ATOM 3620 N N . LYS A 1 463 ? -46.545 -2.157 68.574 1.00 51.53 463 LYS A N 1
ATOM 3621 C CA . LYS A 1 463 ? -48.027 -2.192 68.473 1.00 51.53 463 LYS A CA 1
ATOM 3622 C C . LYS A 1 463 ? -48.693 -0.821 68.754 1.00 51.53 463 LYS A C 1
ATOM 3624 O O . LYS A 1 463 ? -49.843 -0.779 69.177 1.00 51.53 463 LYS A O 1
ATOM 3629 N N . ARG A 1 464 ? -47.986 0.311 68.603 1.00 51.47 464 ARG A N 1
ATOM 3630 C CA . ARG A 1 464 ? -48.424 1.632 69.122 1.00 51.47 464 ARG A CA 1
ATOM 3631 C C . ARG A 1 464 ? -48.533 2.802 68.127 1.00 51.47 464 ARG A C 1
ATOM 3633 O O . ARG A 1 464 ? -48.856 3.894 68.577 1.00 51.47 464 ARG A O 1
ATOM 3640 N N . GLY A 1 465 ? -48.360 2.627 66.814 1.00 56.38 465 GLY A N 1
ATOM 3641 C CA . GLY A 1 465 ? -48.503 3.760 65.878 1.00 56.38 465 GLY A CA 1
ATOM 3642 C C . GLY A 1 465 ? -48.785 3.372 64.429 1.00 56.38 465 GLY A C 1
ATOM 3643 O O . GLY A 1 465 ? -47.863 3.261 63.630 1.00 56.38 465 GLY A O 1
ATOM 3644 N N . GLU A 1 466 ? -50.057 3.217 64.059 1.00 62.06 466 GLU A N 1
ATOM 3645 C CA . GLU A 1 466 ? -50.482 2.810 62.705 1.00 62.06 466 GLU A CA 1
ATOM 3646 C C . GLU A 1 466 ? -50.039 3.791 61.600 1.00 62.06 466 GLU A C 1
ATOM 3648 O O . GLU A 1 466 ? -49.647 3.363 60.518 1.00 62.06 466 GLU A O 1
ATOM 3653 N N . ALA A 1 467 ? -49.994 5.099 61.884 1.00 61.53 467 ALA A N 1
ATOM 3654 C CA . ALA A 1 467 ? -49.535 6.110 60.922 1.00 61.53 467 ALA A CA 1
ATOM 3655 C C . ALA A 1 467 ? -48.011 6.083 60.681 1.00 61.53 467 ALA A C 1
ATOM 3657 O O . ALA A 1 467 ? -47.550 6.308 59.562 1.00 61.53 467 ALA A O 1
ATOM 3658 N N . GLN A 1 468 ? -47.218 5.779 61.715 1.00 65.75 468 GLN A N 1
ATOM 3659 C CA . GLN A 1 468 ? -45.765 5.614 61.582 1.00 65.75 468 GLN A CA 1
ATOM 3660 C C . GLN A 1 468 ? -45.426 4.300 60.869 1.00 65.75 468 GLN A C 1
ATOM 3662 O O . GLN A 1 468 ? -44.515 4.271 60.048 1.00 65.75 468 GLN A O 1
ATOM 3667 N N . LEU A 1 469 ? -46.205 3.241 61.115 1.00 67.81 469 LEU A N 1
ATOM 3668 C CA . LEU A 1 469 ? -46.073 1.964 60.414 1.00 67.81 469 LEU A CA 1
ATOM 3669 C C . LEU A 1 469 ? -46.330 2.095 58.910 1.00 67.81 469 LEU A C 1
ATOM 3671 O O . LEU A 1 469 ? -45.600 1.495 58.127 1.00 67.81 469 LEU A O 1
ATOM 3675 N N . GLU A 1 470 ? -47.317 2.888 58.489 1.00 76.25 470 GLU A N 1
ATOM 3676 C CA . GLU A 1 470 ? -47.581 3.082 57.059 1.00 76.25 470 GLU A CA 1
ATOM 3677 C C . GLU A 1 470 ? -46.456 3.871 56.371 1.00 76.25 470 GLU A C 1
ATOM 3679 O O . GLU A 1 470 ? -45.975 3.470 55.312 1.00 76.25 470 GLU A O 1
ATOM 3684 N N . SER A 1 471 ? -45.936 4.923 57.015 1.00 77.62 471 SER A N 1
ATOM 3685 C CA . SER A 1 471 ? -44.757 5.642 56.511 1.00 77.62 471 SER A CA 1
ATOM 3686 C C . SER A 1 471 ? -43.526 4.733 56.400 1.00 77.62 471 SER A C 1
ATOM 3688 O O . SER A 1 471 ? -42.798 4.825 55.414 1.00 77.62 471 SER A O 1
ATOM 3690 N N . LEU A 1 472 ? -43.297 3.856 57.384 1.00 75.25 472 LEU A N 1
ATOM 3691 C CA . LEU A 1 472 ? -42.178 2.906 57.387 1.00 75.25 472 LEU A CA 1
ATOM 3692 C C . LEU A 1 472 ? -42.342 1.795 56.339 1.00 75.25 472 LEU A C 1
ATOM 3694 O O . LEU A 1 472 ? -41.366 1.326 55.752 1.00 75.25 472 LEU A O 1
ATOM 3698 N N . ARG A 1 473 ? -43.579 1.377 56.052 1.00 77.75 473 ARG A N 1
ATOM 3699 C CA . ARG A 1 473 ? -43.864 0.439 54.958 1.00 77.75 473 ARG A CA 1
ATOM 3700 C C . ARG A 1 473 ? -43.511 1.042 53.608 1.00 77.75 473 ARG A C 1
ATOM 3702 O O . ARG A 1 473 ? -42.846 0.379 52.816 1.00 77.75 473 ARG A O 1
ATOM 3709 N N . VAL A 1 474 ? -43.891 2.298 53.371 1.00 84.94 474 VAL A N 1
ATOM 3710 C CA . VAL A 1 474 ? -43.551 3.006 52.130 1.00 84.94 474 VAL A CA 1
ATOM 3711 C C . VAL A 1 474 ? -42.032 3.143 51.980 1.00 84.94 474 VAL A C 1
ATOM 3713 O O . VAL A 1 474 ? -41.494 2.823 50.917 1.00 84.94 474 VAL A O 1
ATOM 3716 N N . THR A 1 475 ? -41.308 3.533 53.037 1.00 83.50 475 THR A N 1
ATOM 3717 C CA . THR A 1 475 ? -39.837 3.627 52.978 1.00 83.50 475 THR A CA 1
ATOM 3718 C C . THR A 1 475 ? -39.187 2.275 52.718 1.00 83.50 475 THR A C 1
ATOM 3720 O O . THR A 1 475 ? -38.291 2.200 51.882 1.00 83.50 475 THR A O 1
ATOM 3723 N N . LYS A 1 476 ? -39.674 1.197 53.342 1.00 83.94 476 LYS A N 1
ATOM 3724 C CA . LYS A 1 476 ? -39.193 -0.160 53.065 1.00 83.94 476 LYS A CA 1
ATOM 3725 C C . LYS A 1 476 ? -39.401 -0.546 51.602 1.00 83.94 476 LYS A C 1
ATOM 3727 O O . LYS A 1 476 ? -38.452 -0.979 50.959 1.00 83.94 476 LYS A O 1
ATOM 3732 N N . THR A 1 477 ? -40.600 -0.341 51.049 1.00 86.69 477 THR A N 1
ATOM 3733 C CA . THR A 1 477 ? -40.861 -0.660 49.634 1.00 86.69 477 THR A CA 1
ATOM 3734 C C . THR A 1 477 ? -39.967 0.134 48.682 1.00 86.69 477 THR A C 1
ATOM 3736 O O . THR A 1 477 ? -39.522 -0.406 47.670 1.00 86.69 477 THR A O 1
ATOM 3739 N N . ASN A 1 478 ? -39.637 1.382 49.030 1.00 87.81 478 ASN A N 1
ATOM 3740 C CA . ASN A 1 478 ? -38.709 2.205 48.259 1.00 87.81 478 ASN A CA 1
ATOM 3741 C C . ASN A 1 478 ? -37.266 1.686 48.361 1.00 87.81 478 ASN A C 1
ATOM 3743 O O . ASN A 1 478 ? -36.607 1.541 47.335 1.00 87.81 478 ASN A O 1
ATOM 3747 N N . LEU A 1 479 ? -36.787 1.346 49.564 1.00 86.31 479 LEU A N 1
ATOM 3748 C CA . LEU A 1 479 ? -35.448 0.777 49.768 1.00 86.31 479 LEU A CA 1
ATOM 3749 C C . LEU A 1 479 ? -35.294 -0.593 49.093 1.00 86.31 479 LEU A C 1
ATOM 3751 O O . LEU A 1 479 ? -34.246 -0.869 48.510 1.00 86.31 479 LEU A O 1
ATOM 3755 N N . ASP A 1 480 ? -36.332 -1.430 49.116 1.00 86.00 480 ASP A N 1
ATOM 3756 C CA . ASP A 1 480 ? -36.355 -2.714 48.412 1.00 86.00 480 ASP A CA 1
ATOM 3757 C C . ASP A 1 480 ? -36.285 -2.507 46.887 1.00 86.00 480 ASP A C 1
ATOM 3759 O O . ASP A 1 480 ? -35.515 -3.185 46.200 1.00 86.00 480 ASP A O 1
ATOM 3763 N N . ALA A 1 481 ? -37.014 -1.524 46.345 1.00 87.19 481 ALA A N 1
ATOM 3764 C CA . ALA A 1 481 ? -36.935 -1.162 44.929 1.00 87.19 481 ALA A CA 1
ATOM 3765 C C . ALA A 1 481 ? -35.546 -0.614 44.541 1.00 87.19 481 ALA A C 1
ATOM 3767 O O . ALA A 1 481 ? -34.985 -1.016 43.517 1.00 87.19 481 ALA A O 1
ATOM 3768 N N . GLU A 1 482 ? -34.950 0.250 45.370 1.00 86.69 482 GLU A N 1
ATOM 3769 C CA . GLU A 1 482 ? -33.584 0.751 45.174 1.00 86.69 482 GLU A CA 1
ATOM 3770 C C . GLU A 1 482 ? -32.543 -0.373 45.252 1.00 86.69 482 GLU A C 1
ATOM 3772 O O . GLU A 1 482 ? -31.606 -0.411 44.451 1.00 86.69 482 GLU A O 1
ATOM 3777 N N . LEU A 1 483 ? -32.714 -1.332 46.167 1.00 86.81 483 LEU A N 1
ATOM 3778 C CA . LEU A 1 483 ? -31.834 -2.491 46.286 1.00 86.81 483 LEU A CA 1
ATOM 3779 C C . LEU A 1 483 ? -31.869 -3.349 45.015 1.00 86.81 483 LEU A C 1
ATOM 3781 O O . LEU A 1 483 ? -30.812 -3.775 44.538 1.00 86.81 483 LEU A O 1
ATOM 3785 N N . VAL A 1 484 ? -33.059 -3.583 44.451 1.00 88.44 484 VAL A N 1
ATOM 3786 C CA . VAL A 1 484 ? -33.223 -4.296 43.174 1.00 88.44 484 VAL A CA 1
ATOM 3787 C C . VAL A 1 484 ? -32.551 -3.525 42.036 1.00 88.44 484 VAL A C 1
ATOM 3789 O O . VAL A 1 484 ? -31.784 -4.123 41.277 1.00 88.44 484 VAL A O 1
ATOM 3792 N N . ALA A 1 485 ? -32.749 -2.205 41.954 1.00 87.38 485 ALA A N 1
ATOM 3793 C CA . ALA A 1 485 ? -32.098 -1.365 40.948 1.00 87.38 485 ALA A CA 1
ATOM 3794 C C . ALA A 1 485 ? -30.562 -1.451 41.039 1.00 87.38 485 ALA A C 1
ATOM 3796 O O . ALA A 1 485 ? -29.904 -1.749 40.041 1.00 87.38 485 ALA A O 1
ATOM 3797 N N . LYS A 1 486 ? -29.987 -1.328 42.244 1.00 88.25 486 LYS A N 1
ATOM 3798 C CA . LYS A 1 486 ? -28.535 -1.456 42.464 1.00 88.25 486 LYS A CA 1
ATOM 3799 C C . LYS A 1 486 ? -28.014 -2.858 42.159 1.00 88.25 486 LYS A C 1
ATOM 3801 O O . LYS A 1 486 ? -26.907 -2.994 41.641 1.00 88.25 486 LYS A O 1
ATOM 3806 N N . CYS A 1 487 ? -28.781 -3.912 42.451 1.00 87.88 487 CYS A N 1
ATOM 3807 C CA . CYS A 1 487 ? -28.407 -5.278 42.076 1.00 87.88 487 CYS A CA 1
ATOM 3808 C C . CYS A 1 487 ? -28.356 -5.461 40.554 1.00 87.88 487 CYS A C 1
ATOM 3810 O O . CYS A 1 487 ? -27.423 -6.096 40.062 1.00 87.88 487 CYS A O 1
ATOM 3812 N N . ASN A 1 488 ? -29.305 -4.877 39.819 1.00 89.44 488 ASN A N 1
ATOM 3813 C CA . ASN A 1 488 ? -29.319 -4.911 38.358 1.00 89.44 488 ASN A CA 1
ATOM 3814 C C . ASN A 1 488 ? -28.135 -4.134 37.765 1.00 89.44 488 ASN A C 1
ATOM 3816 O O . ASN A 1 488 ? -27.415 -4.678 36.926 1.00 89.44 488 ASN A O 1
ATOM 3820 N N . SER A 1 489 ? -27.868 -2.918 38.254 1.00 88.44 489 SER A N 1
ATOM 3821 C CA . SER A 1 489 ? -26.710 -2.109 37.844 1.00 88.44 489 SER A CA 1
ATOM 3822 C C . SER A 1 489 ? -25.385 -2.833 38.110 1.00 88.44 489 SER A C 1
ATOM 3824 O O . SER A 1 489 ? -24.528 -2.901 37.228 1.00 88.44 489 SER A O 1
ATOM 3826 N N . LEU A 1 490 ? -25.245 -3.455 39.289 1.00 88.94 490 LEU A N 1
ATOM 3827 C CA . LEU A 1 490 ? -24.073 -4.261 39.637 1.00 88.94 490 LEU A CA 1
ATOM 3828 C C . LEU A 1 490 ? -23.908 -5.447 38.683 1.00 88.94 490 LEU A C 1
ATOM 3830 O O . LEU A 1 490 ? -22.813 -5.694 38.188 1.00 88.94 490 LEU A O 1
ATOM 3834 N N . PHE A 1 491 ? -24.995 -6.165 38.393 1.00 90.56 491 PHE A N 1
ATOM 3835 C CA . PHE A 1 491 ? -24.962 -7.310 37.489 1.00 90.56 491 PHE A CA 1
ATOM 3836 C C . PHE A 1 491 ? -24.536 -6.919 36.070 1.00 90.56 491 PHE A C 1
ATOM 3838 O O . PHE A 1 491 ? -23.751 -7.628 35.439 1.00 90.56 491 PHE A O 1
ATOM 3845 N N . VAL A 1 492 ? -25.019 -5.784 35.564 1.00 90.31 492 VAL A N 1
ATOM 3846 C CA . VAL A 1 492 ? -24.623 -5.272 34.248 1.00 90.31 492 VAL A CA 1
ATOM 3847 C C . VAL A 1 492 ? -23.135 -4.943 34.221 1.00 90.31 492 VAL A C 1
ATOM 3849 O O . VAL A 1 492 ? -22.420 -5.454 33.357 1.00 90.31 492 VAL A O 1
ATOM 3852 N N . ASP A 1 493 ? -22.654 -4.143 35.167 1.00 89.62 493 ASP A N 1
ATOM 3853 C CA . ASP A 1 493 ? -21.281 -3.649 35.118 1.00 89.62 493 ASP A CA 1
ATOM 3854 C C . ASP A 1 493 ? -20.260 -4.751 35.424 1.00 89.62 493 ASP A C 1
ATOM 3856 O O . ASP A 1 493 ? -19.283 -4.911 34.693 1.00 89.62 493 ASP A O 1
ATOM 3860 N N . GLU A 1 494 ? -20.501 -5.562 36.453 1.00 91.81 494 GLU A N 1
ATOM 3861 C CA . GLU A 1 494 ? -19.580 -6.611 36.892 1.00 91.81 494 GLU A CA 1
ATOM 3862 C C . GLU A 1 494 ? -19.640 -7.850 35.988 1.00 91.81 494 GLU A C 1
ATOM 3864 O O . GLU A 1 494 ? -18.627 -8.302 35.440 1.00 91.81 494 GLU A O 1
ATOM 3869 N N . HIS A 1 495 ? -20.836 -8.411 35.808 1.00 92.44 495 HIS A N 1
ATOM 3870 C CA . HIS A 1 495 ? -20.988 -9.716 35.168 1.00 92.44 495 HIS A CA 1
ATOM 3871 C C . HIS A 1 495 ? -21.154 -9.637 33.653 1.00 92.44 495 HIS A C 1
ATOM 3873 O O . HIS A 1 495 ? -20.842 -10.612 32.974 1.00 92.44 495 HIS A O 1
ATOM 3879 N N . LYS A 1 496 ? -21.589 -8.500 33.094 1.00 91.88 496 LYS A N 1
ATOM 3880 C CA . LYS A 1 496 ? -21.649 -8.332 31.634 1.00 91.88 496 LYS A CA 1
ATOM 3881 C C . LYS A 1 496 ? -20.476 -7.508 31.114 1.00 91.88 496 LYS A C 1
ATOM 3883 O O . LYS A 1 496 ? -19.618 -8.048 30.420 1.00 91.88 496 LYS A O 1
ATOM 3888 N N . CYS A 1 497 ? -20.399 -6.225 31.461 1.00 91.44 497 CYS A N 1
ATOM 3889 C CA . CYS A 1 497 ? -19.419 -5.294 30.896 1.00 91.44 497 CYS A CA 1
ATOM 3890 C C . CYS A 1 497 ? -17.974 -5.678 31.242 1.00 91.44 497 CYS A C 1
ATOM 3892 O O . CYS A 1 497 ? -17.155 -5.875 30.340 1.00 91.44 497 CYS A O 1
ATOM 3894 N N . MET A 1 498 ? -17.656 -5.846 32.527 1.00 91.56 498 MET A N 1
ATOM 3895 C CA . MET A 1 498 ? -16.297 -6.187 32.953 1.00 91.56 498 MET A CA 1
ATOM 3896 C C . MET A 1 498 ? -15.883 -7.595 32.531 1.00 91.56 498 MET A C 1
ATOM 3898 O O . MET A 1 498 ? -14.720 -7.807 32.196 1.00 91.56 498 MET A O 1
ATOM 3902 N N . THR A 1 499 ? -16.814 -8.547 32.472 1.00 91.94 499 THR A N 1
ATOM 3903 C CA . THR A 1 499 ? -16.512 -9.902 31.986 1.00 91.94 499 THR A CA 1
ATOM 3904 C C . THR A 1 499 ? -16.166 -9.900 30.493 1.00 91.94 499 THR A C 1
ATOM 3906 O O . THR A 1 499 ? -15.152 -10.482 30.105 1.00 91.94 499 THR A O 1
ATOM 3909 N N . MET A 1 500 ? -16.919 -9.178 29.650 1.00 91.75 500 MET A N 1
ATOM 3910 C CA . MET A 1 500 ? -16.570 -9.006 28.227 1.00 91.75 500 MET A CA 1
ATOM 3911 C C . MET A 1 500 ? -15.197 -8.346 28.044 1.00 91.75 500 MET A C 1
ATOM 3913 O O . MET A 1 500 ? -14.405 -8.763 27.205 1.00 91.75 500 MET A O 1
ATOM 3917 N N . ARG A 1 501 ? -14.881 -7.333 28.855 1.00 92.00 501 ARG A N 1
ATOM 3918 C CA . ARG A 1 501 ? -13.592 -6.633 28.775 1.00 92.00 501 ARG A CA 1
ATOM 3919 C C . ARG A 1 501 ? -12.418 -7.484 29.255 1.00 92.00 501 ARG A C 1
ATOM 3921 O O . ARG A 1 501 ? -11.368 -7.461 28.629 1.00 92.00 501 ARG A O 1
ATOM 3928 N N . LYS A 1 502 ? -12.588 -8.257 30.330 1.00 89.56 502 LYS A N 1
ATOM 3929 C CA . LYS A 1 502 ? -11.539 -9.139 30.875 1.00 89.56 502 LYS A CA 1
ATOM 3930 C C . LYS A 1 502 ? -11.265 -10.356 29.994 1.00 89.56 502 LYS A C 1
ATOM 3932 O O . LY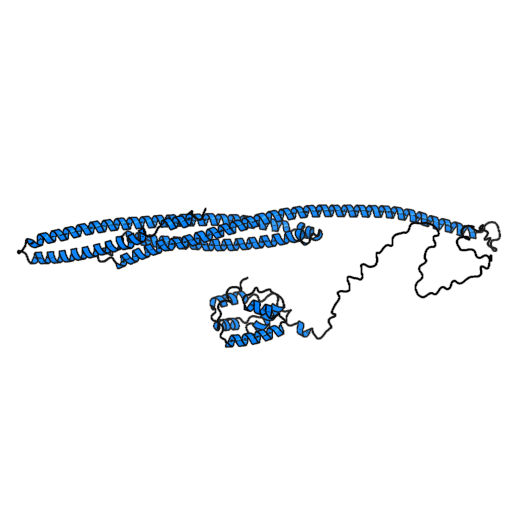S A 1 502 ? -10.147 -10.859 29.990 1.00 89.56 502 LYS A O 1
ATOM 3937 N N . THR A 1 503 ? -12.271 -10.833 29.263 1.00 89.50 503 THR A N 1
ATOM 3938 C CA . THR A 1 503 ? -12.121 -11.968 28.338 1.00 89.50 503 THR A CA 1
ATOM 3939 C C . THR A 1 503 ? -11.421 -11.581 27.038 1.00 89.50 503 THR A C 1
ATOM 3941 O O . THR A 1 503 ? -10.783 -12.433 26.423 1.00 89.50 503 THR A O 1
ATOM 3944 N N . TYR A 1 504 ? -11.484 -10.310 26.631 1.00 88.69 504 TYR A N 1
ATOM 3945 C CA . TYR A 1 504 ? -10.780 -9.826 25.450 1.00 88.69 504 TYR A CA 1
ATOM 3946 C C . TYR A 1 504 ? -9.313 -9.472 25.766 1.00 88.69 504 TYR A C 1
ATOM 3948 O O . TYR A 1 504 ? -9.055 -8.539 26.533 1.00 88.69 504 TYR A O 1
ATOM 3956 N N . PRO A 1 505 ? -8.318 -10.145 25.154 1.00 85.44 505 PRO A N 1
ATOM 3957 C CA . PRO A 1 505 ? -6.921 -9.797 25.354 1.00 85.44 505 PRO A CA 1
ATOM 3958 C C . PRO A 1 505 ? -6.582 -8.552 24.531 1.00 85.44 505 PRO A C 1
ATOM 3960 O O . PRO A 1 505 ? -6.206 -8.634 23.362 1.00 85.44 505 PRO A O 1
ATOM 3963 N N . ILE A 1 506 ? -6.661 -7.377 25.159 1.00 83.31 506 ILE A N 1
ATOM 3964 C CA . ILE A 1 506 ? -6.341 -6.093 24.512 1.00 83.31 506 ILE A CA 1
ATOM 3965 C C . ILE A 1 506 ? -4.892 -6.036 23.981 1.00 83.31 506 ILE A C 1
ATOM 3967 O O . ILE A 1 506 ? -4.585 -5.268 23.071 1.00 83.31 506 ILE A O 1
ATOM 3971 N N . SER A 1 507 ? -4.006 -6.905 24.484 1.00 79.81 507 SER A N 1
ATOM 3972 C CA . SER A 1 507 ? -2.635 -7.092 23.994 1.00 79.81 507 SER A CA 1
ATOM 3973 C C . SER A 1 507 ? -2.556 -7.569 22.539 1.00 79.81 507 SER A C 1
ATOM 3975 O O . SER A 1 507 ? -1.524 -7.359 21.904 1.00 79.81 507 SER A O 1
ATOM 3977 N N . ILE A 1 508 ? -3.632 -8.137 21.975 1.00 78.38 508 ILE A N 1
ATOM 3978 C CA . ILE A 1 508 ? -3.712 -8.478 20.545 1.00 78.38 508 ILE A CA 1
ATOM 3979 C C . ILE A 1 508 ? -3.497 -7.234 19.678 1.00 78.38 508 ILE A C 1
ATOM 3981 O O . ILE A 1 508 ? -2.778 -7.317 18.684 1.00 78.38 508 ILE A O 1
ATOM 3985 N N . LEU A 1 509 ? -4.022 -6.068 20.086 1.00 76.50 509 LEU A N 1
ATOM 3986 C CA . LEU A 1 509 ? -3.762 -4.808 19.383 1.00 76.50 509 LEU A CA 1
ATOM 3987 C C . LEU A 1 509 ? -2.259 -4.554 19.282 1.00 76.50 509 LEU A C 1
ATOM 3989 O O . LEU A 1 509 ? -1.762 -4.251 18.206 1.00 76.50 509 LEU A O 1
ATOM 3993 N N . TRP A 1 510 ? -1.531 -4.718 20.388 1.00 70.06 510 TRP A N 1
ATOM 3994 C CA . TRP A 1 510 ? -0.087 -4.502 20.436 1.00 70.06 510 TRP A CA 1
ATOM 3995 C C . TRP A 1 510 ? 0.681 -5.522 19.584 1.00 70.06 510 TRP A C 1
ATOM 3997 O O . TRP A 1 510 ? 1.592 -5.143 18.848 1.00 70.06 510 TRP A O 1
ATOM 4007 N N . LYS A 1 511 ? 0.260 -6.792 19.595 1.00 71.56 511 LYS A N 1
ATOM 4008 C CA . LYS A 1 511 ? 0.856 -7.857 18.773 1.00 71.56 511 LYS A CA 1
ATOM 4009 C C . LYS A 1 511 ? 0.705 -7.614 17.276 1.00 71.56 511 LYS A C 1
ATOM 4011 O O . LYS A 1 511 ? 1.701 -7.681 16.562 1.00 71.56 511 LYS A O 1
ATOM 4016 N N . CYS A 1 512 ? -0.482 -7.228 16.805 1.00 69.25 512 CYS A N 1
ATOM 4017 C CA . CYS A 1 512 ? -0.709 -6.896 15.393 1.00 69.25 512 CYS A CA 1
ATOM 4018 C C . CYS A 1 512 ? 0.205 -5.762 14.887 1.00 69.25 512 CYS A C 1
ATOM 4020 O O . CYS A 1 512 ? 0.464 -5.652 13.690 1.00 69.25 512 CYS A O 1
ATOM 4022 N N . LEU A 1 513 ? 0.723 -4.935 15.799 1.00 63.38 513 LEU A N 1
ATOM 4023 C CA . LEU A 1 513 ? 1.561 -3.779 15.491 1.00 63.38 513 LEU A CA 1
ATOM 4024 C C . LEU A 1 513 ? 3.061 -4.046 15.644 1.00 63.38 513 LEU A C 1
ATOM 4026 O O . LEU A 1 513 ? 3.846 -3.396 14.960 1.00 63.38 513 LEU A O 1
ATOM 4030 N N . HIS A 1 514 ? 3.458 -4.946 16.549 1.00 61.34 514 HIS A N 1
ATOM 4031 C CA . HIS A 1 514 ? 4.865 -5.214 16.878 1.00 61.34 514 HIS A CA 1
ATOM 4032 C C . HIS A 1 514 ? 5.376 -6.574 16.378 1.00 61.34 514 HIS A C 1
ATOM 4034 O O . HIS A 1 514 ? 6.522 -6.647 15.943 1.00 61.34 514 HIS A O 1
ATOM 4040 N N . GLU A 1 515 ? 4.569 -7.643 16.395 1.00 54.03 515 GLU A N 1
ATOM 4041 C CA . GLU A 1 515 ? 5.044 -9.008 16.080 1.00 54.03 515 GLU A CA 1
ATOM 4042 C C . GLU A 1 515 ? 5.191 -9.269 14.569 1.00 54.03 515 GLU A C 1
ATOM 4044 O O . GLU A 1 515 ? 5.818 -10.243 14.174 1.00 54.03 515 GLU A O 1
ATOM 4049 N N . THR A 1 516 ? 4.712 -8.371 13.704 1.00 47.16 516 THR A N 1
ATOM 4050 C CA . THR A 1 516 ? 4.852 -8.504 12.239 1.00 47.16 516 THR A CA 1
ATOM 4051 C C . THR A 1 516 ? 6.170 -7.920 11.689 1.00 47.16 516 THR A C 1
ATOM 4053 O O . THR A 1 516 ? 6.280 -7.686 10.485 1.00 47.16 516 THR A O 1
ATOM 4056 N N . ILE A 1 517 ? 7.136 -7.603 12.564 1.00 40.22 517 ILE A N 1
ATOM 4057 C CA . ILE A 1 517 ? 8.429 -6.967 12.230 1.00 40.22 517 ILE A CA 1
ATOM 4058 C C . ILE A 1 517 ? 9.612 -7.961 12.308 1.00 40.22 517 ILE A C 1
ATOM 4060 O O . ILE A 1 517 ? 10.717 -7.600 11.903 1.00 40.22 517 ILE A O 1
ATOM 4064 N N . LEU A 1 518 ? 9.400 -9.201 12.768 1.00 31.30 518 LEU A N 1
ATOM 4065 C CA . LEU A 1 518 ? 10.444 -10.235 12.854 1.00 31.30 518 LEU A CA 1
ATOM 4066 C C . LEU A 1 518 ? 10.334 -11.292 11.756 1.00 31.30 518 LEU A C 1
ATOM 4068 O O . LEU A 1 518 ? 9.208 -11.788 11.524 1.00 31.30 518 LEU A O 1
#

pLDDT: mean 72.5, std 22.35, range [22.59, 96.88]

Radius of gyration: 53.16 Å; chains: 1; bounding box: 121×42×174 Å